Protein AF-A0A964UJT7-F1 (afdb_monomer)

InterPro domains:
  IPR005135 Endonuclease/exonuclease/phosphatase [PF03372] (291-546)
  IPR013830 SGNH hydrolase-type esterase domain [PF13472] (1-241)
  IPR017766 Sphingomyelinase C/phospholipase C [TIGR03395] (268-551)
  IPR017766 Sphingomyelinase C/phospholipase C [cd09078] (268-551)
  IPR036514 SGNH hydrolase superfamily [G3DSA:3.40.50.1110] (1-253)
  IPR036691 Endonuclease/exonuclease/phosphatase superfamily [G3DSA:3.60.10.10] (260-551)
  IPR036691 Endonuclease/exonuclease/phosphatase superfamily [SSF56219] (268-551)
  IPR037460 Streptomyces scabies esterase-like [cd01823] (1-253)
  IPR038772 Sphingomyelinase C/Sphingomyelin phosphodiesterase 2-like [PTHR16320] (254-538)

pLDDT: mean 94.08, std 7.96, range [34.81, 98.94]

Structure (mmCIF, N/CA/C/O backbone):
data_AF-A0A964UJT7-F1
#
_entry.id   AF-A0A964UJT7-F1
#
loop_
_atom_site.group_PDB
_atom_site.id
_atom_site.type_symbol
_atom_site.label_atom_id
_atom_site.label_alt_id
_atom_site.label_comp_id
_atom_site.label_asym_id
_atom_site.label_entity_id
_atom_site.label_seq_id
_atom_site.pdbx_PDB_ins_code
_atom_site.Cartn_x
_atom_site.Cartn_y
_atom_site.Cartn_z
_atom_site.occupancy
_atom_site.B_iso_or_equiv
_atom_site.auth_seq_id
_atom_site.auth_comp_id
_atom_site.auth_asym_id
_atom_site.auth_atom_id
_atom_site.pdbx_PDB_model_num
ATOM 1 N N . MET A 1 1 ? -14.535 5.955 23.610 1.00 98.06 1 MET A N 1
ATOM 2 C CA . MET A 1 1 ? -13.415 5.696 24.547 1.00 98.06 1 MET A CA 1
ATOM 3 C C . MET A 1 1 ? -12.121 6.058 23.839 1.00 98.06 1 MET A C 1
ATOM 5 O O . MET A 1 1 ? -12.106 6.048 22.612 1.00 98.06 1 MET A O 1
ATOM 9 N N . GLY A 1 2 ? -11.056 6.396 24.559 1.00 98.25 2 GLY A N 1
ATOM 10 C CA . GLY A 1 2 ? -9.771 6.699 23.933 1.00 98.25 2 GLY A CA 1
ATOM 11 C C . GLY A 1 2 ? -8.956 7.793 24.607 1.00 98.25 2 GLY A C 1
ATOM 12 O O . GLY A 1 2 ? -9.306 8.273 25.688 1.00 98.25 2 GLY A O 1
ATOM 13 N N . ASP A 1 3 ? -7.873 8.160 23.931 1.00 98.19 3 ASP A N 1
ATOM 14 C CA . ASP A 1 3 ? -6.898 9.166 24.337 1.00 98.19 3 ASP A CA 1
ATOM 15 C C . ASP A 1 3 ? -7.207 10.576 23.798 1.00 98.19 3 ASP A C 1
ATOM 17 O O . ASP A 1 3 ? -8.318 10.871 23.349 1.00 98.19 3 ASP A O 1
ATOM 21 N N . SER A 1 4 ? -6.209 11.464 23.837 1.00 97.00 4 SER A N 1
ATOM 22 C CA . SER A 1 4 ? -6.297 12.857 23.400 1.00 97.00 4 SER A CA 1
ATOM 23 C C . SER A 1 4 ? -6.679 13.032 21.929 1.00 97.00 4 SER A C 1
ATOM 25 O O . SER A 1 4 ? -7.365 14.003 21.610 1.00 97.00 4 SER A O 1
ATOM 27 N N . PHE A 1 5 ? -6.320 12.113 21.028 1.00 97.50 5 PHE A N 1
ATOM 28 C CA . PHE A 1 5 ? -6.747 12.205 19.625 1.00 97.50 5 PHE A CA 1
ATOM 29 C C . PHE A 1 5 ? -8.253 11.984 19.477 1.00 97.50 5 PHE A C 1
ATOM 31 O O . PHE A 1 5 ? -8.855 12.490 18.534 1.00 97.50 5 PHE A O 1
ATOM 38 N N . SER A 1 6 ? -8.871 11.291 20.438 1.00 98.25 6 SER A N 1
ATOM 39 C CA . SER A 1 6 ? -10.326 11.163 20.532 1.00 98.25 6 SER A CA 1
ATOM 40 C C . SER A 1 6 ? -10.967 12.230 21.423 1.00 98.25 6 SER A C 1
ATOM 42 O O . SER A 1 6 ? -12.104 12.621 21.178 1.00 98.25 6 SER A O 1
ATOM 44 N N . ALA A 1 7 ? -10.266 12.713 22.454 1.00 97.94 7 ALA A N 1
ATOM 45 C CA . ALA A 1 7 ? -10.815 13.662 23.424 1.00 97.94 7 ALA A CA 1
ATOM 46 C C . ALA A 1 7 ? -10.871 15.105 22.899 1.00 97.94 7 ALA A C 1
ATOM 48 O O . ALA A 1 7 ? -11.729 15.872 23.327 1.00 97.94 7 ALA A O 1
ATOM 49 N N . GLY A 1 8 ? -9.978 15.484 21.982 1.00 96.50 8 GLY A N 1
ATOM 50 C CA . GLY A 1 8 ? -9.888 16.850 21.456 1.00 96.50 8 GLY A CA 1
ATOM 51 C C . GLY A 1 8 ? -9.441 17.873 22.502 1.00 96.50 8 GLY A C 1
ATOM 52 O O . GLY A 1 8 ? -10.178 18.826 22.770 1.00 96.50 8 GLY A O 1
ATOM 53 N N . PRO A 1 9 ? -8.252 17.714 23.111 1.00 94.88 9 PRO A N 1
ATOM 54 C CA . PRO A 1 9 ? -7.742 18.663 24.090 1.00 94.88 9 PRO A CA 1
ATOM 55 C C . PRO A 1 9 ? -7.682 20.071 23.528 1.00 94.88 9 PRO A C 1
ATOM 57 O O . PRO A 1 9 ? -7.099 20.334 22.478 1.00 94.88 9 PRO A O 1
ATOM 60 N N . LEU A 1 10 ? -8.286 20.985 24.284 1.00 92.56 10 LEU A N 1
ATOM 61 C CA . LEU A 1 10 ? -8.368 22.404 23.966 1.00 92.56 10 LEU A CA 1
ATOM 62 C C . LEU A 1 10 ? -9.072 22.718 22.634 1.00 92.56 10 LEU A C 1
ATOM 64 O O . LEU A 1 10 ? -9.015 23.850 22.181 1.00 92.56 10 LEU A O 1
ATOM 68 N N . VAL A 1 11 ? -9.800 21.781 22.028 1.00 95.88 11 VAL A N 1
ATOM 69 C CA . VAL A 1 11 ? -10.817 22.120 21.024 1.00 95.88 11 VAL A CA 1
ATOM 70 C C . VAL A 1 11 ? -12.041 22.632 21.783 1.00 95.88 11 VAL A C 1
ATOM 72 O O . VAL A 1 11 ? -12.623 21.901 22.587 1.00 95.88 11 VAL A O 1
ATOM 75 N N . LEU A 1 12 ? -12.404 23.902 21.618 1.00 93.81 12 LEU A N 1
ATOM 76 C CA . LEU A 1 12 ? -13.485 24.532 22.378 1.00 93.81 12 LEU A CA 1
ATOM 77 C C . LEU A 1 12 ? -14.859 24.297 21.720 1.00 93.81 12 LEU A C 1
ATOM 79 O O . LEU A 1 12 ? -14.939 24.275 20.493 1.00 93.81 12 LEU A O 1
ATOM 83 N N . PRO A 1 13 ? -15.951 24.189 22.501 1.00 95.31 13 PRO A N 1
ATOM 84 C CA . PRO A 1 13 ? -15.989 24.196 23.963 1.00 95.31 13 PRO A CA 1
ATOM 85 C C . PRO A 1 13 ? -15.464 22.888 24.576 1.00 95.31 13 PRO A C 1
ATOM 87 O O . PRO A 1 13 ? -15.410 21.850 23.924 1.00 95.31 13 PRO A O 1
ATOM 90 N N . GLN A 1 14 ? -15.072 22.939 25.850 1.00 92.62 14 GLN A N 1
ATOM 91 C CA . GLN A 1 14 ? -14.606 21.776 26.612 1.00 92.62 14 GLN A CA 1
ATOM 92 C C . GLN A 1 14 ? -15.697 21.313 27.580 1.00 92.62 14 GLN A C 1
ATOM 94 O O . GLN A 1 14 ? -16.256 22.132 28.307 1.00 92.62 14 GLN A O 1
ATOM 99 N N . SER A 1 15 ? -15.985 20.010 27.595 1.00 92.12 15 SER A N 1
ATOM 100 C CA . SER A 1 15 ? -16.932 19.378 28.522 1.00 92.12 15 SER A CA 1
ATOM 101 C C . SER A 1 15 ? -16.278 19.007 29.857 1.00 92.12 15 SER A C 1
ATOM 103 O O . SER A 1 15 ? -16.911 19.132 30.901 1.00 92.12 15 SER A O 1
ATOM 105 N N . GLU A 1 16 ? -14.998 18.621 29.846 1.00 90.44 16 GLU A N 1
ATOM 106 C CA . GLU A 1 16 ? -14.226 18.277 31.050 1.00 90.44 16 GLU A CA 1
ATOM 107 C C . GLU A 1 16 ? -12.791 18.811 30.964 1.00 90.44 16 GLU A C 1
ATOM 109 O O . GLU A 1 16 ? -11.826 18.049 30.890 1.00 90.44 16 GLU A O 1
ATOM 114 N N . LEU A 1 17 ? -12.637 20.138 30.968 1.00 90.25 17 LEU A N 1
ATOM 115 C CA . LEU A 1 17 ? -11.336 20.793 30.780 1.00 90.25 17 LEU A CA 1
ATOM 116 C C . LEU A 1 17 ? -10.278 20.361 31.813 1.00 90.25 17 LEU A C 1
ATOM 118 O O . LEU A 1 17 ? -9.140 20.090 31.445 1.00 90.25 17 LEU A O 1
ATOM 122 N N . LEU A 1 18 ? -10.639 20.310 33.101 1.00 90.19 18 LEU A N 1
ATOM 123 C CA . LEU A 1 18 ? -9.663 20.120 34.185 1.00 90.19 18 LEU A CA 1
ATOM 124 C C . LEU A 1 18 ? -9.217 18.665 34.362 1.00 90.19 18 LEU A C 1
ATOM 126 O O . LEU A 1 18 ? -8.078 18.418 34.753 1.00 90.19 18 LEU A O 1
ATOM 130 N N . THR A 1 19 ? -10.097 17.705 34.086 1.00 92.75 19 THR A N 1
ATOM 131 C CA . THR A 1 19 ? -9.805 16.286 34.308 1.00 92.75 19 THR A CA 1
ATOM 132 C C . THR A 1 19 ? -9.318 15.639 33.020 1.00 92.75 19 THR A C 1
ATOM 134 O O . THR A 1 19 ? -8.154 15.261 32.928 1.00 92.75 19 THR A O 1
ATOM 137 N N . CYS A 1 20 ? -10.145 15.594 31.980 1.00 97.06 20 CYS A N 1
ATOM 138 C CA . CYS A 1 20 ? -9.816 14.867 30.754 1.00 97.06 20 CYS A CA 1
ATOM 139 C C . CYS A 1 20 ? -9.379 15.740 29.576 1.00 97.06 20 CYS A C 1
ATOM 141 O O . CYS A 1 20 ? -8.977 15.196 28.547 1.00 97.06 20 CYS A O 1
ATOM 143 N N . ALA A 1 21 ? -9.457 17.069 29.706 1.00 95.56 21 ALA A N 1
ATOM 144 C CA . ALA A 1 21 ? -9.346 17.996 28.581 1.00 95.56 21 ALA A CA 1
ATOM 145 C C . ALA A 1 21 ? -10.196 17.512 27.390 1.00 95.56 21 ALA A C 1
ATOM 147 O O . ALA A 1 21 ? -9.725 17.409 26.261 1.00 95.56 21 ALA A O 1
ATOM 148 N N . ARG A 1 22 ? -11.442 17.114 27.674 1.00 97.00 22 ARG A N 1
ATOM 149 C CA . ARG A 1 22 ? -12.361 16.577 26.672 1.00 97.00 22 ARG A CA 1
ATOM 150 C C . ARG A 1 22 ? -13.198 17.695 26.065 1.00 97.00 22 ARG A C 1
ATOM 152 O O . ARG A 1 22 ? -13.864 18.435 26.792 1.00 97.00 22 ARG A O 1
ATOM 159 N N . SER A 1 23 ? -13.211 17.786 24.740 1.00 97.44 23 SER A N 1
ATOM 160 C CA . SER A 1 23 ? -14.065 18.703 23.987 1.00 97.44 23 SER A CA 1
ATOM 161 C C . SER A 1 23 ? -15.527 18.255 24.003 1.00 97.44 23 SER A C 1
ATOM 163 O O . SER A 1 23 ? -15.821 17.068 24.089 1.00 97.44 23 SER A O 1
ATOM 165 N N . SER A 1 24 ? -16.463 19.198 23.922 1.00 96.12 24 SER A N 1
ATOM 166 C CA . SER A 1 24 ? -17.867 18.899 23.608 1.00 96.12 24 SER A CA 1
ATOM 167 C C . SER A 1 24 ? -18.120 18.763 22.101 1.00 96.12 24 SER A C 1
ATOM 169 O O . SER A 1 24 ? -19.237 18.453 21.705 1.00 96.12 24 SER A O 1
ATOM 171 N N . VAL A 1 25 ? -17.108 19.037 21.273 1.00 96.56 25 VAL A N 1
ATOM 172 C CA . VAL A 1 25 ? -17.137 18.949 19.803 1.00 96.56 25 VAL A CA 1
ATOM 173 C C . VAL A 1 25 ? -15.955 18.119 19.279 1.00 96.56 25 VAL A C 1
ATOM 175 O O . VAL A 1 25 ? -15.394 18.387 18.220 1.00 96.56 25 VAL A O 1
ATOM 178 N N . ASN A 1 26 ? -15.546 17.105 20.043 1.00 98.19 26 ASN A N 1
ATOM 179 C CA . ASN A 1 26 ? -14.650 16.062 19.549 1.00 98.19 26 ASN A CA 1
ATOM 180 C C . ASN A 1 26 ? -15.394 15.107 18.597 1.00 98.19 26 ASN A C 1
ATOM 182 O O . ASN A 1 26 ? -16.627 15.096 18.541 1.00 98.19 26 ASN A O 1
ATOM 186 N N . TYR A 1 27 ? -14.655 14.267 17.864 1.00 98.38 27 TYR A N 1
ATOM 187 C CA . TYR A 1 27 ? -15.284 13.368 16.891 1.00 98.38 27 TYR A CA 1
ATOM 188 C C . TYR A 1 27 ? -16.358 12.443 17.504 1.00 98.38 27 TYR A C 1
ATOM 190 O O . TYR A 1 27 ? -17.368 12.241 16.834 1.00 98.38 27 TYR A O 1
ATOM 198 N N . PRO A 1 28 ? -16.232 11.890 18.737 1.00 98.25 28 PRO A N 1
ATOM 199 C CA . PRO A 1 28 ? -17.285 11.057 19.316 1.00 98.25 28 PRO A CA 1
ATOM 200 C C . PRO A 1 28 ? -18.593 11.819 19.549 1.00 98.25 28 PRO A C 1
ATOM 202 O O . PRO A 1 28 ? -19.658 11.279 19.251 1.00 98.25 28 PRO A O 1
ATOM 205 N N . ALA A 1 29 ? -18.531 13.061 20.044 1.00 97.94 29 ALA A N 1
ATOM 206 C CA . ALA A 1 29 ? -19.720 13.889 20.242 1.00 97.94 29 ALA A CA 1
ATOM 207 C C . ALA A 1 29 ? -20.382 14.255 18.904 1.00 97.94 29 ALA A C 1
ATOM 209 O O . ALA A 1 29 ? -21.593 14.091 18.748 1.00 97.94 29 ALA A O 1
ATOM 210 N N . LEU A 1 30 ? -19.585 14.661 17.911 1.00 98.25 30 LEU A N 1
ATOM 211 C CA . LEU A 1 30 ? -20.076 14.994 16.569 1.00 98.25 30 LEU A CA 1
ATOM 212 C C . LEU A 1 30 ? -20.638 13.766 15.831 1.00 98.25 30 LEU A C 1
ATOM 214 O O . LEU A 1 30 ? -21.623 13.856 15.098 1.00 98.25 30 LEU A O 1
ATOM 218 N N . LEU A 1 31 ? -20.045 12.591 16.046 1.00 97.69 31 LEU A N 1
ATOM 219 C CA . LEU A 1 31 ? -20.554 11.326 15.527 1.00 97.69 31 LEU A CA 1
ATOM 220 C C . LEU A 1 31 ? -21.906 10.970 16.151 1.00 97.69 31 LEU A C 1
ATOM 222 O O . LEU A 1 31 ? -22.812 10.555 15.431 1.00 97.69 31 LEU A O 1
ATOM 226 N N . ALA A 1 32 ? -22.051 11.130 17.468 1.00 97.00 32 ALA A N 1
ATOM 227 C CA . ALA A 1 32 ? -23.310 10.873 18.160 1.00 97.00 32 ALA A CA 1
ATOM 228 C C . ALA A 1 32 ? -24.436 11.773 17.631 1.00 97.00 32 ALA A C 1
ATOM 230 O O . ALA A 1 32 ? -25.538 11.280 17.387 1.00 97.00 32 ALA A O 1
ATOM 231 N N . GLU A 1 33 ? -24.140 13.051 17.377 1.00 96.31 33 GLU A N 1
ATOM 232 C CA . GLU A 1 33 ? -25.062 13.981 16.719 1.00 96.31 33 GLU A CA 1
ATOM 233 C C . GLU A 1 33 ? -25.429 13.502 15.307 1.00 96.31 33 GLU A C 1
ATOM 235 O O . GLU A 1 33 ? -26.609 13.341 14.997 1.00 96.31 33 GLU A O 1
ATOM 240 N N . ARG A 1 34 ? -24.435 13.173 14.468 1.00 95.44 34 ARG A N 1
ATOM 241 C CA . ARG A 1 34 ? -24.663 12.692 13.093 1.00 95.44 34 ARG A CA 1
ATOM 242 C C . ARG A 1 34 ? -25.510 11.419 13.034 1.00 95.44 34 ARG A C 1
ATOM 244 O O . ARG A 1 34 ? -26.316 11.261 12.119 1.00 95.44 34 ARG A O 1
ATOM 251 N N . LEU A 1 35 ? -25.312 10.502 13.978 1.00 93.19 35 LEU A N 1
ATOM 252 C CA . LEU A 1 35 ? -26.053 9.242 14.068 1.00 93.19 35 LEU A CA 1
ATOM 253 C C . LEU A 1 35 ? -27.396 9.383 14.809 1.00 93.19 35 LEU A C 1
ATOM 255 O O . LEU A 1 35 ? -28.097 8.386 14.967 1.00 93.19 35 LEU A O 1
ATOM 259 N N . ASN A 1 36 ? -27.775 10.594 15.238 1.00 94.00 36 ASN A N 1
ATOM 260 C CA . ASN A 1 36 ? -28.978 10.873 16.030 1.00 94.00 36 ASN A CA 1
ATOM 261 C C . ASN A 1 36 ? -29.079 10.006 17.301 1.00 94.00 36 ASN A C 1
ATOM 263 O O . ASN A 1 36 ? -30.148 9.496 17.645 1.00 94.00 36 ASN A O 1
ATOM 267 N N . VAL A 1 37 ? -27.957 9.807 17.999 1.00 94.25 37 VAL A N 1
ATOM 268 C CA . VAL A 1 37 ? -27.936 9.058 19.260 1.00 94.25 37 VAL A CA 1
ATOM 269 C C . VAL A 1 37 ? -28.537 9.912 20.372 1.00 94.25 37 VAL A C 1
ATOM 271 O O . VAL A 1 37 ? -28.114 11.040 20.609 1.00 94.25 37 VAL A O 1
ATOM 274 N N . ASP A 1 38 ? -29.503 9.346 21.096 1.00 92.06 38 ASP A N 1
ATOM 275 C CA . ASP A 1 38 ? -30.066 9.955 22.303 1.00 92.06 38 ASP A CA 1
ATOM 276 C C . ASP A 1 38 ? -28.949 10.273 23.313 1.00 92.06 38 ASP A C 1
ATOM 278 O O . ASP A 1 38 ? -28.185 9.390 23.718 1.00 92.06 38 ASP A O 1
ATOM 282 N N . THR A 1 39 ? -28.869 11.530 23.754 1.00 88.75 39 THR A N 1
ATOM 283 C CA . THR A 1 39 ? -27.859 12.004 24.709 1.00 88.75 39 THR A CA 1
ATOM 284 C C . THR A 1 39 ? -27.915 11.246 26.036 1.00 88.75 39 THR A C 1
ATOM 286 O O . THR A 1 39 ? -26.881 11.043 26.672 1.00 88.75 39 THR A O 1
ATOM 289 N N . ALA A 1 40 ? -29.084 10.727 26.430 1.00 90.81 40 ALA A N 1
ATOM 290 C CA . ALA A 1 40 ? -29.224 9.885 27.615 1.00 90.81 40 ALA A CA 1
ATOM 291 C C . ALA A 1 40 ? -28.496 8.535 27.477 1.00 90.81 40 ALA A C 1
ATOM 293 O O . ALA A 1 40 ? -28.123 7.934 28.491 1.00 90.81 40 ALA A O 1
ATOM 294 N N . ARG A 1 41 ? -28.258 8.074 26.242 1.00 92.19 41 ARG A N 1
ATOM 295 C CA . ARG A 1 41 ? -27.595 6.805 25.896 1.00 92.19 41 ARG A CA 1
ATOM 296 C C . ARG A 1 41 ? -26.161 6.981 25.403 1.00 92.19 41 ARG A C 1
ATOM 298 O O . ARG A 1 41 ? -25.418 6.005 25.360 1.00 92.19 41 ARG A O 1
ATOM 305 N N . PHE A 1 42 ? -25.760 8.201 25.061 1.00 96.62 42 PHE A N 1
ATOM 306 C CA . PHE A 1 42 ? -24.389 8.510 24.683 1.00 96.62 42 PHE A CA 1
ATOM 307 C C . PHE A 1 42 ? -23.489 8.638 25.919 1.00 96.62 42 PHE A C 1
ATOM 309 O O . PHE A 1 42 ? -23.844 9.271 26.918 1.00 96.62 42 PHE A O 1
ATOM 316 N N . ARG A 1 43 ? -22.310 8.017 25.862 1.00 97.50 43 ARG A N 1
ATOM 317 C CA . ARG A 1 43 ? -21.274 8.109 26.894 1.00 97.50 43 ARG A CA 1
ATOM 318 C C . ARG A 1 43 ? -19.946 8.392 26.214 1.00 97.50 43 ARG A C 1
ATOM 320 O O . ARG A 1 43 ? -19.373 7.507 25.581 1.00 97.50 43 ARG A O 1
ATOM 327 N N . ASP A 1 44 ? -19.459 9.615 26.366 1.00 97.94 44 ASP A N 1
ATOM 328 C CA . ASP A 1 44 ? -18.079 9.937 26.042 1.00 97.94 44 ASP A CA 1
ATOM 329 C C . ASP A 1 44 ? -17.243 9.843 27.315 1.00 97.94 44 ASP A C 1
ATOM 331 O O . ASP A 1 44 ? -17.520 10.525 28.296 1.00 97.94 44 ASP A O 1
ATOM 335 N N . VAL A 1 45 ? -16.248 8.962 27.298 1.00 98.12 45 VAL A N 1
ATOM 336 C CA . VAL A 1 45 ? -15.256 8.787 28.370 1.00 98.12 45 VAL A CA 1
ATOM 337 C C . VAL A 1 45 ? -13.833 8.887 27.826 1.00 98.12 45 VAL A C 1
ATOM 339 O O . VAL A 1 45 ? -12.897 8.371 28.425 1.00 98.12 45 VAL A O 1
ATOM 342 N N . THR A 1 46 ? -13.661 9.526 26.664 1.00 98.56 46 THR A N 1
ATOM 343 C CA . THR A 1 46 ? -12.330 9.865 26.150 1.00 98.56 46 THR A CA 1
ATOM 344 C C . THR A 1 46 ? -11.601 10.770 27.134 1.00 98.56 46 THR A C 1
ATOM 346 O O . THR A 1 46 ? -12.203 11.647 27.760 1.00 98.56 46 THR A O 1
ATOM 349 N N . CYS A 1 47 ? -10.301 10.544 27.294 1.00 98.31 47 CYS A N 1
ATOM 350 C CA . CYS A 1 47 ? -9.503 11.288 28.251 1.00 98.31 47 CYS A CA 1
ATOM 351 C C . CYS A 1 47 ? -8.103 11.534 27.700 1.00 98.31 47 CYS A C 1
ATOM 353 O O . CYS A 1 47 ? -7.398 10.610 27.298 1.00 98.31 47 CYS A O 1
ATOM 355 N N . SER A 1 48 ? -7.687 12.797 27.657 1.00 97.25 48 SER A N 1
ATOM 356 C CA . SER A 1 48 ? -6.336 13.148 27.226 1.00 97.25 48 SER A CA 1
ATOM 357 C C . SER A 1 48 ? -5.304 12.510 28.148 1.00 97.25 48 SER A C 1
ATOM 359 O O . SER A 1 48 ? -5.534 12.418 29.353 1.00 97.25 48 SER A O 1
ATOM 361 N N . SER A 1 49 ? -4.179 12.081 27.575 1.00 96.19 49 SER A N 1
ATOM 362 C CA . SER A 1 49 ? -3.113 11.320 28.249 1.00 96.19 49 SER A CA 1
ATOM 363 C C . SER A 1 49 ? -3.456 9.871 28.626 1.00 96.19 49 SER A C 1
ATOM 365 O O . SER A 1 49 ? -2.575 9.183 29.135 1.00 96.19 49 SER A O 1
ATOM 367 N N . ALA A 1 50 ? -4.673 9.385 28.341 1.00 98.44 50 ALA A N 1
ATOM 368 C CA . ALA A 1 50 ? -5.049 8.006 28.647 1.00 98.44 50 ALA A CA 1
ATOM 369 C C . ALA A 1 50 ? -4.147 6.992 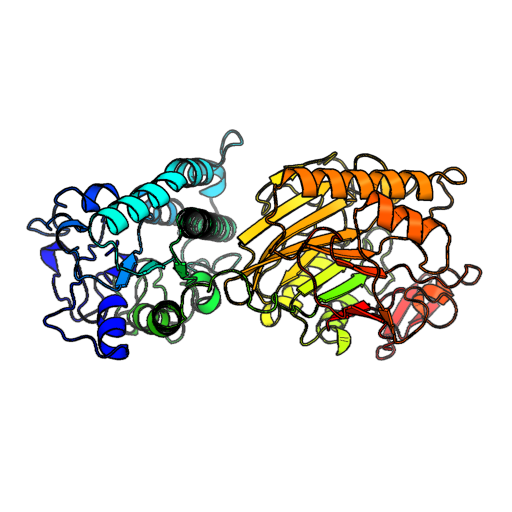27.933 1.00 98.44 50 ALA A C 1
ATOM 371 O O . ALA A 1 50 ? -3.852 7.131 26.739 1.00 98.44 50 ALA A O 1
ATOM 372 N N . ARG A 1 51 ? -3.764 5.951 28.665 1.00 98.44 51 ARG A N 1
ATOM 373 C CA . ARG A 1 51 ? -3.154 4.710 28.184 1.00 98.44 51 ARG A CA 1
ATOM 374 C C . ARG A 1 51 ? -4.155 3.566 28.276 1.00 98.44 51 ARG A C 1
ATOM 376 O O . ARG A 1 51 ? -5.214 3.685 28.888 1.00 98.44 51 ARG A O 1
ATOM 383 N N . THR A 1 52 ? -3.813 2.420 27.701 1.00 97.94 52 THR A N 1
ATOM 384 C CA . THR A 1 52 ? -4.664 1.221 27.789 1.00 97.94 52 THR A CA 1
ATOM 385 C C . THR A 1 52 ? -4.918 0.755 29.228 1.00 97.94 52 THR A C 1
ATOM 387 O O . THR A 1 52 ? -5.997 0.241 29.522 1.00 97.94 52 THR A O 1
ATOM 390 N N . GLU A 1 53 ? -3.983 0.991 30.155 1.00 97.81 53 GLU A N 1
ATOM 391 C CA . GLU A 1 53 ? -4.161 0.690 31.583 1.00 97.81 53 GLU A CA 1
ATOM 392 C C . GLU A 1 53 ? -5.281 1.516 32.245 1.00 97.81 53 GLU A C 1
ATOM 394 O O . GLU A 1 53 ? -5.969 1.006 33.133 1.00 97.81 53 GLU A O 1
ATOM 399 N N . ASP A 1 54 ? -5.540 2.737 31.765 1.00 98.44 54 ASP A N 1
ATOM 400 C CA . ASP A 1 54 ? -6.602 3.631 32.258 1.00 98.44 54 ASP A CA 1
ATOM 401 C C . ASP A 1 54 ? -8.006 3.182 31.820 1.00 98.44 54 ASP A C 1
ATOM 403 O O . ASP A 1 54 ? -9.029 3.722 32.246 1.00 98.44 54 ASP A O 1
ATOM 407 N N . PHE A 1 55 ? -8.109 2.160 30.965 1.00 98.56 55 PHE A N 1
ATOM 408 C CA . PHE A 1 55 ? -9.412 1.563 30.688 1.00 98.56 55 PHE A CA 1
ATOM 409 C C . PHE A 1 55 ? -9.924 0.782 31.898 1.00 98.56 55 PHE A C 1
ATOM 411 O O . PHE A 1 55 ? -11.127 0.781 32.150 1.00 98.56 55 PHE A O 1
ATOM 418 N N . ALA A 1 56 ? -9.027 0.143 32.654 1.00 98.06 56 ALA A N 1
ATOM 419 C CA . ALA A 1 56 ? -9.365 -0.640 33.840 1.00 98.06 56 ALA A CA 1
ATOM 420 C C . ALA A 1 56 ? -9.094 0.095 35.162 1.00 98.06 56 ALA A C 1
ATOM 422 O O . ALA A 1 56 ? -9.580 -0.346 36.202 1.00 98.06 56 ALA A O 1
ATOM 423 N N . ASN A 1 57 ? -8.342 1.197 35.130 1.00 98.06 57 ASN A N 1
ATOM 424 C CA . ASN A 1 57 ? -7.934 1.948 36.312 1.00 98.06 57 ASN A CA 1
ATOM 425 C C . ASN A 1 57 ? -8.364 3.412 36.220 1.00 98.06 57 ASN A C 1
ATOM 427 O O . ASN A 1 57 ? -8.576 3.949 35.141 1.00 98.06 57 ASN A O 1
ATOM 431 N N . SER A 1 58 ? -8.490 4.065 37.373 1.00 97.25 58 SER A N 1
ATOM 432 C CA . SER A 1 58 ? -8.761 5.498 37.424 1.00 97.25 58 SER A CA 1
ATOM 433 C C . SER A 1 58 ? -7.552 6.299 36.940 1.00 97.25 58 SER A C 1
ATOM 435 O O . SER A 1 58 ? -6.439 6.057 37.412 1.00 97.25 58 SER A O 1
ATOM 437 N N . GLN A 1 59 ? -7.784 7.303 36.100 1.00 97.31 59 GLN A N 1
ATOM 438 C CA . GLN A 1 59 ? -6.735 8.159 35.555 1.00 97.31 59 GLN A CA 1
ATOM 439 C C . GLN A 1 59 ? -6.654 9.483 36.337 1.00 97.31 59 GLN A C 1
ATOM 441 O O . GLN A 1 59 ? -7.672 10.165 36.494 1.00 97.31 59 GLN A O 1
ATOM 446 N N . PRO A 1 60 ? -5.473 9.917 36.811 1.00 95.88 60 PRO A N 1
ATOM 447 C CA . PRO A 1 60 ? -5.291 11.272 37.331 1.00 95.88 60 PRO A CA 1
ATOM 448 C C . PRO A 1 60 ? -5.658 12.335 36.283 1.00 95.88 60 PRO A C 1
ATOM 450 O O . PRO A 1 60 ? -5.289 12.220 35.114 1.00 95.88 60 PRO A O 1
ATOM 453 N N . GLY A 1 61 ? -6.380 13.379 36.694 1.00 91.31 61 GLY A N 1
ATOM 454 C CA . GLY A 1 61 ? -6.766 14.468 35.798 1.00 91.31 61 GLY A CA 1
ATOM 455 C C . GLY A 1 61 ? -5.566 15.283 35.299 1.00 91.31 61 GLY A C 1
ATOM 456 O O . GLY A 1 61 ? -4.581 15.452 36.013 1.00 91.31 61 GLY A O 1
ATOM 457 N N . ASN A 1 62 ? -5.671 15.830 34.086 1.00 87.25 62 ASN A N 1
ATOM 458 C CA . ASN A 1 62 ? -4.609 16.599 33.424 1.00 87.25 62 ASN A CA 1
ATOM 459 C C . ASN A 1 62 ? -4.275 17.920 34.146 1.00 87.25 62 ASN A C 1
ATOM 461 O O . ASN A 1 62 ? -3.147 18.398 34.062 1.00 87.25 62 ASN A O 1
ATOM 465 N N . VAL A 1 63 ? -5.243 18.509 34.856 1.00 89.94 63 VAL A N 1
ATOM 466 C CA . VAL A 1 63 ? -5.048 19.678 35.731 1.00 89.94 63 VAL A CA 1
ATOM 467 C C . VAL A 1 63 ? -5.456 19.345 37.164 1.00 89.94 63 VAL A C 1
ATOM 469 O O . VAL A 1 63 ? -4.718 19.632 38.104 1.00 89.94 63 VAL A O 1
ATOM 472 N N . SER A 1 64 ? -6.638 18.751 37.348 1.00 91.94 64 SER A N 1
ATOM 473 C CA . SER A 1 64 ? -7.137 18.327 38.656 1.00 91.94 64 SER A CA 1
ATOM 474 C C . SER A 1 64 ? -8.214 17.239 38.553 1.00 91.94 64 SER A C 1
ATOM 476 O O . SER A 1 64 ? -8.807 16.997 37.497 1.00 91.94 64 SER A O 1
ATOM 478 N N . GLY A 1 65 ? -8.482 16.580 39.682 1.00 94.19 65 GLY A N 1
ATOM 479 C CA . GLY A 1 65 ? -9.475 15.511 39.783 1.00 94.19 65 GLY A CA 1
ATOM 480 C C . GLY A 1 65 ? -8.951 14.151 39.320 1.00 94.19 65 GLY A C 1
ATOM 481 O O . GLY A 1 65 ? -7.747 13.932 39.179 1.00 94.19 65 GLY A O 1
ATOM 482 N N . THR A 1 66 ? -9.871 13.213 39.122 1.00 96.56 66 THR A N 1
ATOM 483 C CA . THR A 1 66 ? -9.577 11.836 38.713 1.00 96.56 66 THR A CA 1
ATOM 484 C C . THR A 1 66 ? -10.710 11.351 37.819 1.00 96.56 66 THR A C 1
ATOM 486 O O . THR A 1 66 ? -11.875 11.463 38.199 1.00 96.56 66 THR A O 1
ATOM 489 N N . ALA A 1 67 ? -10.377 10.842 36.637 1.00 97.00 67 ALA A N 1
ATOM 490 C CA . ALA A 1 67 ? -11.330 10.199 35.747 1.00 97.00 67 ALA A CA 1
ATOM 491 C C . ALA A 1 67 ? -11.532 8.738 36.165 1.00 97.00 67 ALA A C 1
ATOM 493 O O . ALA A 1 67 ? -10.586 8.052 36.562 1.00 97.00 67 ALA A O 1
ATOM 494 N N . ALA A 1 68 ? -12.772 8.261 36.085 1.00 97.81 68 ALA A N 1
ATOM 495 C CA . ALA A 1 68 ? -13.088 6.855 36.310 1.00 97.81 68 ALA A CA 1
ATOM 496 C C . ALA A 1 68 ? -12.486 5.964 35.199 1.00 97.81 68 ALA A C 1
ATOM 498 O O . ALA A 1 68 ? -12.262 6.463 34.092 1.00 97.81 68 ALA A O 1
ATOM 499 N N . PRO A 1 69 ? -12.262 4.660 35.463 1.00 98.56 69 PRO A N 1
ATOM 500 C CA . PRO A 1 69 ? -11.904 3.697 34.426 1.00 98.56 69 PRO A CA 1
ATOM 501 C C . PRO A 1 69 ? -12.838 3.784 33.218 1.00 98.56 69 PRO A C 1
ATOM 503 O O . PRO A 1 69 ? -14.062 3.765 33.364 1.00 98.56 69 PRO A O 1
ATOM 506 N N . GLN A 1 70 ? -12.290 3.836 32.003 1.00 98.56 70 GLN A N 1
ATOM 507 C CA . GLN A 1 70 ? -13.145 3.993 30.819 1.00 98.56 70 GLN A CA 1
ATOM 508 C C . GLN A 1 70 ? -14.076 2.784 30.596 1.00 98.56 70 GLN A C 1
ATOM 510 O O . GLN A 1 70 ? -15.167 2.947 30.045 1.00 98.56 70 GLN A O 1
ATOM 515 N N . TYR A 1 71 ? -13.688 1.575 31.028 1.00 98.69 71 TYR A N 1
ATOM 516 C CA . TYR A 1 71 ? -14.537 0.383 30.920 1.00 98.69 71 TYR A CA 1
ATOM 517 C C . TYR A 1 71 ? -15.826 0.469 31.743 1.00 98.69 71 TYR A C 1
ATOM 519 O O . TYR A 1 71 ? -16.775 -0.246 31.415 1.00 98.69 71 TYR A O 1
ATOM 527 N N . ASP A 1 72 ? -15.903 1.349 32.744 1.00 98.31 72 ASP A N 1
ATOM 528 C CA . ASP A 1 72 ? -17.104 1.531 33.568 1.00 98.31 72 ASP A CA 1
ATOM 529 C C . ASP A 1 72 ? -18.275 2.128 32.767 1.00 98.31 72 ASP A C 1
ATOM 531 O O . ASP A 1 72 ? -19.433 2.010 33.165 1.00 98.31 72 ASP A O 1
ATOM 535 N N . ALA A 1 73 ? -18.000 2.736 31.606 1.00 97.62 73 ALA A N 1
ATOM 536 C CA . ALA A 1 73 ? -19.030 3.239 30.699 1.00 97.62 73 ALA A CA 1
ATOM 537 C C . ALA A 1 73 ? -19.718 2.142 29.868 1.00 97.62 73 ALA A C 1
ATOM 539 O O . ALA A 1 73 ? -20.742 2.406 29.230 1.00 97.62 73 ALA A O 1
ATOM 540 N N . LEU A 1 74 ? -19.156 0.930 29.829 1.00 98.25 74 LEU A N 1
ATOM 541 C CA . LEU A 1 74 ? -19.679 -0.171 29.028 1.00 98.25 74 LEU A CA 1
ATOM 542 C C . LEU A 1 74 ? -20.777 -0.928 29.770 1.00 98.25 74 LEU A C 1
ATOM 544 O O . LEU A 1 74 ? -20.701 -1.184 30.969 1.00 98.25 74 LEU A O 1
ATOM 548 N N . SER A 1 75 ? -21.787 -1.359 29.021 1.00 97.19 75 SER A N 1
ATOM 549 C CA . SER A 1 75 ? -22.859 -2.204 29.535 1.00 97.19 75 SER A CA 1
ATOM 550 C C . SER A 1 75 ? -23.298 -3.226 28.490 1.00 97.19 75 SER A C 1
ATOM 552 O O . SER A 1 75 ? -22.985 -3.109 27.304 1.00 97.19 75 SER A O 1
ATOM 554 N N . LYS A 1 76 ? -24.126 -4.190 28.905 1.00 97.12 76 LYS A N 1
ATOM 555 C CA . LYS A 1 76 ? -24.748 -5.159 27.986 1.00 97.12 76 LYS A CA 1
ATOM 556 C C . LYS A 1 76 ? -25.689 -4.510 26.958 1.00 97.12 76 LYS A C 1
ATOM 558 O O . LYS A 1 76 ? -26.062 -5.163 25.978 1.00 97.12 76 LYS A O 1
ATOM 563 N N . ASP A 1 77 ? -26.080 -3.254 27.180 1.00 95.56 77 ASP A N 1
ATOM 564 C CA . ASP A 1 77 ? -26.913 -2.449 26.281 1.00 95.56 77 ASP A CA 1
ATOM 565 C C . ASP A 1 77 ? -26.119 -1.600 25.293 1.00 95.56 77 ASP A C 1
ATOM 567 O O . ASP A 1 77 ? -26.696 -1.053 24.355 1.00 95.56 77 ASP A O 1
ATOM 571 N N . THR A 1 78 ? -24.797 -1.534 25.443 1.00 97.19 78 THR A N 1
ATOM 572 C CA . THR A 1 78 ? -23.931 -0.843 24.493 1.00 97.19 78 THR A CA 1
ATOM 573 C C . THR A 1 78 ? -23.940 -1.570 23.142 1.00 97.19 78 THR A C 1
ATOM 575 O O . THR A 1 78 ? -23.663 -2.768 23.067 1.00 97.19 78 THR A O 1
ATOM 578 N N . THR A 1 79 ? -24.253 -0.840 22.068 1.00 95.38 79 THR A N 1
ATOM 579 C CA . THR A 1 79 ? -24.346 -1.363 20.690 1.00 95.38 79 THR A CA 1
ATOM 580 C C . THR A 1 79 ? -23.227 -0.878 19.768 1.00 95.38 79 THR A C 1
ATOM 582 O O . THR A 1 79 ? -22.980 -1.496 18.735 1.00 95.38 79 THR A O 1
ATOM 585 N N . LEU A 1 80 ? -22.514 0.187 20.137 1.00 97.19 80 LEU A N 1
ATOM 586 C CA . LEU A 1 80 ? -21.378 0.728 19.395 1.00 97.19 80 LEU A CA 1
ATOM 587 C C . LEU A 1 80 ? -20.330 1.247 20.382 1.00 97.19 80 LEU A C 1
ATOM 589 O O . LEU A 1 80 ? -20.669 1.959 21.327 1.00 97.19 80 LEU A O 1
ATOM 593 N N . VAL A 1 81 ? -19.064 0.913 20.147 1.00 98.56 81 VAL A N 1
ATOM 594 C CA . VAL A 1 81 ? -17.913 1.435 20.888 1.00 98.56 81 VAL A CA 1
ATOM 595 C C . VAL A 1 81 ? -16.875 1.909 19.880 1.00 98.56 81 VAL A C 1
ATOM 597 O O . VAL A 1 81 ? -16.388 1.112 19.084 1.00 98.56 81 VAL A O 1
ATOM 600 N N . THR A 1 82 ? -16.515 3.191 19.926 1.00 98.56 82 THR A N 1
ATOM 601 C CA . THR A 1 82 ? -15.332 3.719 19.232 1.00 98.56 82 THR A CA 1
ATOM 602 C C . THR A 1 82 ? -14.159 3.807 20.206 1.00 98.56 82 THR A C 1
ATOM 604 O O . THR A 1 82 ? -14.332 4.211 21.365 1.00 98.56 82 THR A O 1
ATOM 607 N N . VAL A 1 83 ? -12.971 3.409 19.750 1.00 98.75 83 VAL A N 1
ATOM 608 C CA . VAL A 1 83 ? -11.749 3.346 20.560 1.00 98.75 83 VAL A CA 1
ATOM 609 C C . VAL A 1 83 ? -10.568 3.894 19.765 1.00 98.75 83 VAL A C 1
ATOM 611 O O . VAL A 1 83 ? -10.131 3.252 18.819 1.00 98.75 83 VAL A O 1
ATOM 614 N N . GLY A 1 84 ? -10.021 5.043 20.163 1.00 98.19 84 GLY A N 1
ATOM 615 C CA . GLY A 1 84 ? -8.724 5.533 19.670 1.00 98.19 84 GLY A CA 1
ATOM 616 C C . GLY A 1 84 ? -7.713 5.585 20.813 1.00 98.19 84 GLY A C 1
ATOM 617 O O . GLY A 1 84 ? -7.867 6.409 21.710 1.00 98.19 84 GLY A O 1
ATOM 618 N N . ILE A 1 85 ? -6.740 4.671 20.843 1.00 98.44 85 ILE A N 1
ATOM 619 C CA . ILE A 1 85 ? -5.805 4.487 21.970 1.00 98.44 85 ILE A CA 1
ATOM 620 C C . ILE A 1 85 ? -4.457 3.927 21.483 1.00 98.44 85 ILE A C 1
ATOM 622 O O . ILE A 1 85 ? -4.376 3.332 20.405 1.00 98.44 85 ILE A O 1
ATOM 626 N N . GLY A 1 86 ? -3.404 4.064 22.292 1.00 97.62 86 GLY A N 1
ATOM 627 C CA . GLY A 1 86 ? -2.085 3.454 22.064 1.00 97.62 86 GLY A CA 1
ATOM 628 C C . GLY A 1 86 ? -0.948 4.449 21.839 1.00 97.62 86 GLY A C 1
ATOM 629 O O . GLY A 1 86 ? 0.212 4.139 22.108 1.00 97.62 86 GLY A O 1
ATOM 630 N N . GLY A 1 87 ? -1.257 5.675 21.414 1.00 96.88 87 GLY A N 1
ATOM 631 C CA . GLY A 1 87 ? -0.272 6.734 21.199 1.00 96.88 87 GLY A CA 1
ATOM 632 C C . GLY A 1 87 ? 0.485 7.082 22.484 1.00 96.88 87 GLY A C 1
ATOM 633 O O . GLY A 1 87 ? 1.708 7.219 22.471 1.00 96.88 87 GLY A O 1
ATOM 634 N N . ASN A 1 88 ? -0.210 7.149 23.622 1.00 97.88 88 ASN A N 1
ATOM 635 C CA . ASN A 1 88 ? 0.423 7.415 24.920 1.00 97.88 88 ASN A CA 1
ATOM 636 C C . ASN A 1 88 ? 1.202 6.215 25.472 1.00 97.88 88 ASN A C 1
ATOM 638 O O . ASN A 1 88 ? 2.207 6.411 26.160 1.00 97.88 88 ASN A O 1
ATOM 642 N N . ASP A 1 89 ? 0.774 4.989 25.165 1.00 98.12 89 ASP A N 1
ATOM 643 C CA . ASP A 1 89 ? 1.451 3.746 25.548 1.00 98.12 89 ASP A CA 1
ATOM 644 C C . ASP A 1 89 ? 2.825 3.654 24.858 1.00 98.12 89 ASP A C 1
ATOM 646 O O . ASP A 1 89 ? 3.864 3.422 25.492 1.00 98.12 89 ASP A O 1
ATOM 650 N N . ILE A 1 90 ? 2.865 3.954 23.554 1.00 97.19 90 ILE A N 1
ATOM 651 C CA . ILE A 1 90 ? 4.111 3.962 22.778 1.00 97.19 90 ILE A CA 1
ATOM 652 C C . ILE A 1 90 ? 4.915 5.256 22.954 1.00 97.19 90 ILE A C 1
ATOM 654 O O . ILE A 1 90 ? 6.117 5.259 22.698 1.00 97.19 90 ILE A O 1
ATOM 658 N N . GLY A 1 91 ? 4.332 6.308 23.534 1.00 96.50 91 GLY A N 1
ATOM 659 C CA . GLY A 1 91 ? 5.014 7.577 23.809 1.00 96.50 91 GLY A CA 1
ATOM 660 C C . GLY A 1 91 ? 5.125 8.482 22.581 1.00 96.50 91 GLY A C 1
ATOM 661 O O . GLY A 1 91 ? 6.121 9.182 22.427 1.00 96.50 91 GLY A O 1
ATOM 662 N N . LEU A 1 92 ? 4.110 8.469 21.713 1.00 94.62 92 LEU A N 1
ATOM 663 C CA . LEU A 1 92 ? 4.098 9.133 20.409 1.00 94.62 92 LEU A CA 1
ATOM 664 C C . LEU A 1 92 ? 4.413 10.627 20.507 1.00 94.62 92 LEU A C 1
ATOM 666 O O . LEU A 1 92 ? 5.283 11.122 19.802 1.00 94.62 92 LEU A O 1
ATOM 670 N N . VAL A 1 93 ? 3.759 11.349 21.419 1.00 89.38 93 VAL A N 1
ATOM 671 C CA . VAL A 1 93 ? 4.014 12.787 21.617 1.00 89.38 93 VAL A CA 1
ATOM 672 C C . VAL A 1 93 ? 5.462 13.035 22.056 1.00 89.38 93 VAL A C 1
ATOM 674 O O . VAL A 1 93 ? 6.089 13.988 21.598 1.00 89.38 93 VAL A O 1
ATOM 677 N N . GLY A 1 94 ? 6.019 12.145 22.883 1.00 91.25 94 GLY A N 1
ATOM 678 C CA . GLY A 1 94 ? 7.423 12.196 23.293 1.00 91.25 94 GLY A CA 1
ATOM 679 C C . GLY A 1 94 ? 8.388 11.980 22.126 1.00 91.25 94 GLY A C 1
ATOM 680 O O . GLY A 1 94 ? 9.419 12.647 22.069 1.00 91.25 94 GLY A O 1
ATOM 681 N N . LEU A 1 95 ? 8.040 11.117 21.164 1.00 95.50 95 LEU A N 1
ATOM 682 C CA . LEU A 1 95 ? 8.789 10.965 19.914 1.00 95.50 95 LEU A CA 1
ATOM 683 C C . LEU A 1 95 ? 8.789 12.267 19.109 1.00 95.50 95 LEU A C 1
ATOM 685 O O . LEU A 1 95 ? 9.857 12.763 18.764 1.00 95.50 95 LEU A O 1
ATOM 689 N N . VAL A 1 96 ? 7.614 12.855 18.861 1.00 94.62 96 VAL A N 1
ATOM 690 C CA . VAL A 1 96 ? 7.509 14.110 18.092 1.00 94.62 96 VAL A CA 1
ATOM 691 C C . VAL A 1 96 ? 8.326 15.232 18.744 1.00 94.62 96 VAL A C 1
ATOM 693 O O . VAL A 1 96 ? 9.046 15.967 18.066 1.00 94.62 96 VAL A O 1
ATOM 696 N N . GLN A 1 97 ? 8.272 15.337 20.073 1.00 91.50 97 GLN A N 1
ATOM 697 C CA . GLN A 1 97 ? 9.065 16.305 20.833 1.00 91.50 97 GLN A CA 1
ATOM 698 C C . GLN A 1 97 ? 10.569 16.032 20.733 1.00 91.50 97 GLN A C 1
ATOM 700 O O . GLN A 1 97 ? 11.341 16.965 20.531 1.00 91.50 97 GLN A O 1
ATOM 705 N N . ALA A 1 98 ? 10.997 14.771 20.831 1.00 93.44 98 ALA A N 1
ATOM 706 C CA . ALA A 1 98 ? 12.403 14.393 20.689 1.00 93.44 98 ALA A CA 1
ATOM 707 C C . ALA A 1 98 ? 12.954 14.648 19.274 1.00 93.44 98 ALA A C 1
ATOM 709 O O . ALA A 1 98 ? 14.158 14.837 19.119 1.00 93.44 98 ALA A O 1
ATOM 710 N N . CYS A 1 99 ? 12.078 14.671 18.269 1.00 95.50 99 CYS A N 1
ATOM 711 C CA . CYS A 1 99 ? 12.395 14.991 16.878 1.00 95.50 99 CYS A CA 1
ATOM 712 C C . CYS A 1 99 ? 12.273 16.481 16.537 1.00 95.50 99 CYS A C 1
ATOM 714 O O . CYS A 1 99 ? 12.570 16.888 15.415 1.00 95.50 99 CYS A O 1
ATOM 716 N N . THR A 1 100 ? 11.844 17.312 17.488 1.00 93.88 100 THR A N 1
ATOM 717 C CA . THR A 1 100 ? 11.764 18.755 17.279 1.00 93.88 100 THR A CA 1
ATOM 718 C C . THR A 1 100 ? 13.166 19.362 17.244 1.00 93.88 100 THR A C 1
ATOM 720 O O . THR A 1 100 ? 13.908 19.315 18.224 1.00 93.88 100 THR A O 1
ATOM 723 N N . ASN A 1 101 ? 13.512 19.976 16.116 1.00 91.69 101 ASN A N 1
ATOM 724 C CA . ASN A 1 101 ? 14.769 20.661 15.873 1.00 91.69 101 ASN A CA 1
ATOM 725 C C . ASN A 1 101 ? 14.511 22.019 15.197 1.00 91.69 101 ASN A C 1
ATOM 727 O O . ASN A 1 101 ? 13.945 22.090 14.108 1.00 91.69 101 ASN A O 1
ATOM 731 N N . PHE A 1 102 ? 14.924 23.105 15.859 1.00 89.75 102 PHE A N 1
ATOM 732 C CA . PHE A 1 102 ? 14.769 24.482 15.365 1.00 89.75 102 PHE A CA 1
ATOM 733 C C . PHE A 1 102 ? 15.871 24.910 14.387 1.00 89.75 102 PHE A C 1
ATOM 735 O O . PHE A 1 102 ? 15.786 25.985 13.790 1.00 89.75 102 PHE A O 1
ATOM 742 N N . LEU A 1 103 ? 16.930 24.110 14.262 1.00 87.50 103 LEU A N 1
ATOM 743 C CA . LEU A 1 103 ? 17.984 24.315 13.284 1.00 87.50 103 LEU A CA 1
ATOM 744 C C . LEU A 1 103 ? 17.644 23.512 12.027 1.00 87.50 103 LEU A C 1
ATOM 746 O O . LEU A 1 103 ? 17.233 22.359 12.108 1.00 87.50 103 LEU A O 1
ATOM 750 N N . SER A 1 104 ? 17.892 24.093 10.851 1.00 77.31 104 SER A N 1
ATOM 751 C CA . SER A 1 104 ? 17.661 23.422 9.560 1.00 77.31 104 SER A CA 1
ATOM 752 C C . SER A 1 104 ? 18.643 22.281 9.268 1.00 77.31 104 SER A C 1
ATOM 754 O O . SER A 1 104 ? 18.591 21.683 8.198 1.00 77.31 104 SER A O 1
ATOM 756 N N . SER A 1 105 ? 19.579 22.031 10.179 1.00 77.00 105 SER A N 1
ATOM 757 C CA . SER A 1 105 ? 20.540 20.936 10.165 1.00 77.00 105 SER A CA 1
ATOM 758 C C . SER A 1 105 ? 20.907 20.578 11.605 1.00 77.00 105 SER A C 1
ATOM 760 O O . SER A 1 105 ? 20.847 21.416 12.506 1.00 77.00 105 SER A O 1
ATOM 762 N N . GLY A 1 106 ? 21.278 19.326 11.849 1.00 80.94 106 GLY A N 1
ATOM 763 C CA . GLY A 1 106 ? 21.642 18.855 13.181 1.00 80.94 106 GLY A CA 1
ATOM 764 C C . GLY A 1 106 ? 21.563 17.341 13.283 1.00 80.94 106 GLY A C 1
ATOM 765 O O . GLY A 1 106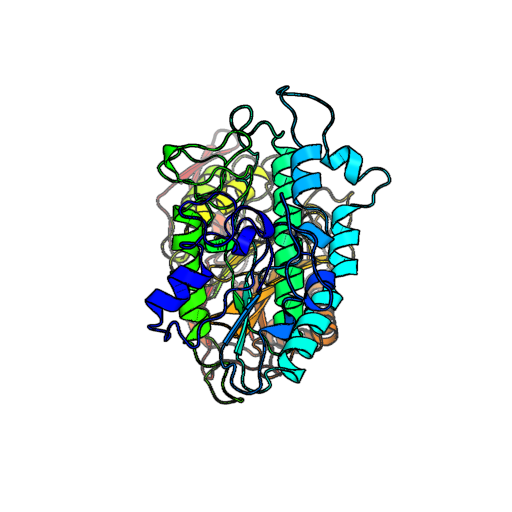 ? 21.376 16.663 12.279 1.00 80.94 106 GLY A O 1
ATOM 766 N N . ALA A 1 107 ? 21.720 16.823 14.499 1.00 88.19 107 ALA A N 1
ATOM 767 C CA . ALA A 1 107 ? 21.567 15.398 14.754 1.00 88.19 107 ALA A CA 1
ATOM 768 C C . ALA A 1 107 ? 20.107 14.974 14.537 1.00 88.19 107 ALA A C 1
ATOM 770 O O . ALA A 1 107 ? 19.203 15.565 15.133 1.00 88.19 107 ALA A O 1
ATOM 771 N N . SER A 1 108 ? 19.907 13.953 13.707 1.00 93.12 108 SER A N 1
ATOM 772 C CA . SER A 1 108 ? 18.605 13.341 13.461 1.00 93.12 108 SER A CA 1
ATOM 773 C C . SER A 1 108 ? 18.130 12.553 14.688 1.00 93.12 108 SER A C 1
ATOM 775 O O . SER A 1 108 ? 18.891 11.803 15.311 1.00 93.12 108 SER A O 1
ATOM 777 N N . CYS A 1 109 ? 16.850 12.696 15.045 1.00 95.88 109 CYS A N 1
ATOM 778 C CA . CYS A 1 109 ? 16.249 11.846 16.072 1.00 95.88 109 CYS A CA 1
ATOM 779 C C . CYS A 1 109 ? 16.134 10.392 15.602 1.00 95.88 109 CYS A C 1
ATOM 781 O O . CYS A 1 109 ? 16.290 9.480 16.416 1.00 95.88 109 CYS A O 1
ATOM 783 N N . LYS A 1 110 ? 15.888 10.169 14.304 1.00 95.75 110 LYS A N 1
ATOM 784 C CA . LYS A 1 110 ? 15.852 8.839 13.699 1.00 95.75 110 LYS A CA 1
ATOM 785 C C . LYS A 1 110 ? 17.183 8.130 13.909 1.00 95.75 110 LYS A C 1
ATOM 787 O O . LYS A 1 110 ? 17.176 6.999 14.391 1.00 95.75 110 LYS A O 1
ATOM 792 N N . ASP A 1 111 ? 18.308 8.788 13.636 1.00 94.94 111 ASP A N 1
ATOM 793 C CA . ASP A 1 111 ? 19.638 8.201 13.856 1.00 94.94 111 ASP A CA 1
ATOM 794 C C . ASP A 1 111 ? 19.829 7.782 15.316 1.00 94.94 111 ASP A C 1
ATOM 796 O O . ASP A 1 111 ? 20.252 6.664 15.603 1.00 94.94 111 ASP A O 1
ATOM 800 N N . ARG A 1 112 ? 19.417 8.634 16.262 1.00 95.25 112 ARG A N 1
ATOM 801 C CA . ARG A 1 112 ? 19.464 8.317 17.695 1.00 95.25 112 ARG A CA 1
ATOM 802 C C . ARG A 1 112 ? 18.583 7.121 18.073 1.00 95.25 112 ARG A C 1
ATOM 804 O O . ARG A 1 112 ? 18.990 6.296 18.885 1.00 95.25 112 ARG A O 1
ATOM 811 N N . PHE A 1 113 ? 17.362 7.031 17.545 1.00 96.19 113 PHE A N 1
ATOM 812 C CA . PHE A 1 113 ? 16.423 5.952 17.883 1.00 96.19 113 PHE A CA 1
ATOM 813 C C . PHE A 1 113 ? 16.635 4.665 17.077 1.00 96.19 113 PHE A C 1
ATOM 815 O O . PHE A 1 113 ? 15.993 3.656 17.370 1.00 96.19 113 PHE A O 1
ATOM 822 N N . THR A 1 114 ? 17.547 4.686 16.106 1.00 94.50 114 THR A N 1
ATOM 823 C CA . THR A 1 114 ? 17.970 3.519 15.319 1.00 94.50 114 THR A CA 1
ATOM 824 C C . THR A 1 114 ? 19.436 3.141 15.558 1.00 94.50 114 THR A C 1
ATOM 826 O O . THR A 1 114 ? 19.936 2.185 14.957 1.00 94.50 114 THR A O 1
ATOM 829 N N . GLU A 1 115 ? 20.119 3.842 16.470 1.00 92.62 115 GLU A N 1
ATOM 830 C CA . GLU A 1 115 ? 21.496 3.560 16.865 1.00 92.62 115 GLU A CA 1
ATOM 831 C C . GLU A 1 115 ? 21.657 2.085 17.276 1.00 92.62 115 GLU A C 1
ATOM 833 O O . GLU A 1 115 ? 20.832 1.510 17.991 1.00 92.62 115 GLU A O 1
ATOM 838 N N . GLY A 1 116 ? 22.720 1.442 16.785 1.00 89.50 116 GLY A N 1
ATOM 839 C CA . GLY A 1 116 ? 22.941 0.007 16.982 1.00 89.50 116 GLY A CA 1
ATOM 840 C C . GLY A 1 116 ? 22.115 -0.901 16.060 1.00 89.50 116 GLY A C 1
ATOM 841 O O . GLY A 1 116 ? 22.089 -2.110 16.278 1.00 89.50 116 GLY A O 1
ATOM 842 N N . GLY A 1 117 ? 21.458 -0.347 15.032 1.00 89.81 117 GLY A N 1
ATOM 843 C CA . GLY A 1 117 ? 20.755 -1.101 13.985 1.00 89.81 117 GLY A CA 1
ATOM 844 C C . GLY A 1 117 ? 19.358 -1.589 14.377 1.00 89.81 117 GLY A C 1
ATOM 845 O O . GLY A 1 117 ? 18.768 -2.393 13.659 1.00 89.81 117 GLY A O 1
ATOM 846 N N . VAL A 1 118 ? 18.822 -1.123 15.509 1.00 90.19 118 VAL A N 1
ATOM 847 C CA . VAL A 1 118 ? 17.497 -1.507 16.011 1.00 90.19 118 VAL A CA 1
ATOM 848 C C . VAL A 1 118 ? 16.650 -0.261 16.215 1.00 90.19 118 VAL A C 1
ATOM 850 O O . VAL A 1 118 ? 16.962 0.569 17.066 1.00 90.19 118 VAL A O 1
ATOM 853 N N . ASP A 1 119 ? 15.538 -0.174 15.487 1.00 94.31 119 ASP A N 1
ATOM 854 C CA . ASP A 1 119 ? 14.534 0.873 15.677 1.00 94.31 119 ASP A CA 1
ATOM 855 C C . ASP A 1 119 ? 13.746 0.637 16.977 1.00 94.31 119 ASP A C 1
ATOM 857 O O . ASP A 1 119 ? 12.934 -0.290 17.097 1.00 94.31 119 ASP A O 1
ATOM 861 N N . GLN A 1 120 ? 14.011 1.482 17.975 1.00 95.69 120 GLN A N 1
ATOM 862 C CA . GLN A 1 120 ? 13.439 1.345 19.313 1.00 95.69 120 GLN A CA 1
ATOM 863 C C . GLN A 1 120 ? 11.921 1.575 19.332 1.00 95.69 120 GLN A C 1
ATOM 865 O O . GLN A 1 120 ? 11.212 0.884 20.070 1.00 95.69 120 GLN A O 1
ATOM 870 N N . TYR A 1 121 ? 11.401 2.506 18.522 1.00 95.88 121 TYR A N 1
ATOM 871 C CA . TYR A 1 121 ? 9.961 2.779 18.469 1.00 95.88 121 TYR A CA 1
ATOM 872 C C . TYR A 1 121 ? 9.213 1.698 17.701 1.00 95.88 121 TYR A C 1
ATOM 874 O O . TYR A 1 121 ? 8.194 1.216 18.196 1.00 95.88 121 TYR A O 1
ATOM 882 N N . ALA A 1 122 ? 9.761 1.230 16.579 1.00 93.38 122 ALA A N 1
ATOM 883 C CA . ALA A 1 122 ? 9.215 0.083 15.864 1.00 93.38 122 ALA A CA 1
ATOM 884 C C . ALA A 1 122 ? 9.073 -1.145 16.775 1.00 93.38 122 ALA A C 1
ATOM 886 O O . ALA A 1 122 ? 8.002 -1.752 16.844 1.00 93.38 122 ALA A O 1
ATOM 887 N N . LYS A 1 123 ? 10.130 -1.479 17.531 1.00 93.44 123 LYS A N 1
ATOM 888 C CA . LYS A 1 123 ? 10.112 -2.589 18.493 1.00 93.44 123 LYS A CA 1
ATOM 889 C C . LYS A 1 123 ? 9.064 -2.383 19.587 1.00 93.44 123 LYS A C 1
ATOM 891 O O . LYS A 1 123 ? 8.370 -3.332 19.959 1.00 93.44 123 LYS A O 1
ATOM 896 N N . LYS A 1 124 ? 8.949 -1.160 20.115 1.00 96.75 124 LYS A N 1
ATOM 897 C CA . LYS A 1 124 ? 7.968 -0.820 21.152 1.00 96.75 124 LYS A CA 1
ATOM 898 C C . LYS A 1 124 ? 6.531 -0.973 20.644 1.00 96.75 124 LYS A C 1
ATOM 900 O O . LYS A 1 124 ? 5.719 -1.574 21.338 1.00 96.75 124 LYS A O 1
ATOM 905 N N . ILE A 1 125 ? 6.239 -0.478 19.440 1.00 96.75 125 ILE A N 1
ATOM 906 C CA . ILE A 1 125 ? 4.924 -0.588 18.791 1.00 96.75 125 ILE A CA 1
ATOM 907 C C . ILE A 1 125 ? 4.557 -2.054 18.557 1.00 96.75 125 ILE A C 1
ATOM 909 O O . ILE A 1 125 ? 3.467 -2.481 18.929 1.00 96.75 125 ILE A O 1
ATOM 913 N N . ASP A 1 126 ? 5.479 -2.843 18.008 1.00 92.00 126 ASP A N 1
ATOM 914 C CA . ASP A 1 126 ? 5.243 -4.268 17.757 1.00 92.00 126 ASP A CA 1
ATOM 915 C C . ASP A 1 126 ? 4.997 -5.052 19.047 1.00 92.00 126 ASP A C 1
ATOM 917 O O . ASP A 1 126 ? 4.110 -5.899 19.096 1.00 92.00 126 ASP A O 1
ATOM 921 N N . SER A 1 127 ? 5.739 -4.735 20.111 1.00 95.12 127 SER A N 1
ATOM 922 C CA . SER A 1 127 ? 5.555 -5.372 21.422 1.00 95.12 127 SER A CA 1
ATOM 923 C C . SER A 1 127 ? 4.223 -4.985 22.072 1.00 95.12 127 SER A C 1
ATOM 925 O O . SER A 1 127 ? 3.672 -5.750 22.857 1.00 95.12 127 SER A O 1
ATOM 927 N N . PHE A 1 128 ? 3.705 -3.793 21.764 1.00 97.50 128 PHE A N 1
ATOM 928 C CA . PHE A 1 128 ? 2.430 -3.302 22.277 1.00 97.50 128 PHE A CA 1
ATOM 929 C C . PHE A 1 128 ? 1.222 -3.892 21.533 1.00 97.50 128 PHE A C 1
ATOM 931 O O . PHE A 1 128 ? 0.146 -3.975 22.125 1.00 97.50 128 PHE A O 1
ATOM 938 N N . ALA A 1 129 ? 1.390 -4.332 20.279 1.00 94.38 129 ALA A N 1
ATOM 939 C CA . ALA A 1 129 ? 0.304 -4.705 19.370 1.00 94.38 129 ALA A CA 1
ATOM 940 C C . ALA A 1 129 ? -0.761 -5.617 20.006 1.00 94.38 129 ALA A C 1
ATOM 942 O O . ALA A 1 129 ? -1.940 -5.276 19.975 1.00 94.38 129 ALA A O 1
ATOM 943 N N . SER A 1 130 ? -0.367 -6.710 20.671 1.00 95.62 130 SER A N 1
ATOM 944 C CA . SER A 1 130 ? -1.302 -7.671 21.292 1.00 95.62 130 SER A CA 1
ATOM 945 C C . SER A 1 130 ? -2.224 -7.067 22.363 1.00 95.62 130 SER A C 1
ATOM 947 O O . SER A 1 130 ? -3.256 -7.644 22.713 1.00 95.62 130 SER A O 1
ATOM 949 N N . THR A 1 131 ? -1.882 -5.890 22.892 1.00 98.44 131 THR A N 1
ATOM 950 C CA . THR A 1 131 ? -2.729 -5.153 23.841 1.00 98.44 131 THR A CA 1
ATOM 951 C C . THR A 1 131 ? -4.041 -4.719 23.190 1.00 98.44 131 THR A C 1
ATOM 953 O O . THR A 1 131 ? -5.073 -4.715 23.858 1.00 98.44 131 THR A O 1
ATOM 956 N N . TYR A 1 132 ? -4.048 -4.420 21.886 1.00 98.56 132 TYR A N 1
ATOM 957 C CA . TYR A 1 132 ? -5.280 -4.100 21.163 1.00 98.56 132 TYR A CA 1
ATOM 958 C C . TYR A 1 132 ? -6.264 -5.273 21.157 1.00 98.56 132 TYR A C 1
ATOM 960 O O . TYR A 1 132 ? -7.441 -5.064 21.450 1.00 98.56 132 TYR A O 1
ATOM 968 N N . GLY A 1 133 ? -5.788 -6.501 20.924 1.00 96.62 133 GLY A N 1
ATOM 969 C CA . GLY A 1 133 ? -6.614 -7.705 21.039 1.00 96.62 133 GLY A CA 1
ATOM 970 C C . GLY A 1 133 ? -7.226 -7.855 22.434 1.00 96.62 133 GLY A C 1
ATOM 971 O O . GLY A 1 133 ? -8.437 -8.031 22.572 1.00 96.62 133 GLY A O 1
ATOM 972 N N . THR A 1 134 ? -6.421 -7.637 23.481 1.00 98.44 134 THR A N 1
ATOM 973 C CA . THR A 1 134 ? -6.904 -7.648 24.877 1.00 98.44 134 THR A CA 1
ATOM 974 C C . THR A 1 134 ? -7.976 -6.580 25.124 1.00 98.44 134 THR A C 1
ATOM 976 O O . THR A 1 134 ? -8.981 -6.847 25.784 1.00 98.44 134 THR A O 1
ATOM 979 N N . VAL A 1 135 ? -7.795 -5.367 24.592 1.00 98.69 135 VAL A N 1
ATOM 980 C CA . VAL A 1 135 ? -8.787 -4.285 24.690 1.00 98.69 135 VAL A CA 1
ATOM 981 C C . VAL A 1 135 ? -10.108 -4.698 24.038 1.00 98.69 135 VAL A C 1
ATOM 983 O O . VAL A 1 135 ? -11.165 -4.567 24.657 1.00 98.69 135 VAL A O 1
ATOM 986 N N . ILE A 1 136 ? -10.061 -5.244 22.822 1.00 98.62 136 ILE A N 1
ATOM 987 C CA . ILE A 1 136 ? -11.249 -5.683 22.075 1.00 98.62 136 ILE A CA 1
ATOM 988 C C . ILE A 1 136 ? -11.998 -6.783 22.838 1.00 98.62 136 ILE A C 1
ATOM 990 O O . ILE A 1 136 ? -13.220 -6.714 22.992 1.00 98.62 136 ILE A O 1
ATOM 994 N N . GLU A 1 137 ? -11.279 -7.768 23.374 1.00 98.19 137 GLU A N 1
ATOM 995 C CA . GLU A 1 137 ? -11.854 -8.850 24.179 1.00 98.19 137 GLU A CA 1
ATOM 996 C C . GLU A 1 137 ? -12.528 -8.324 25.449 1.00 98.19 137 GLU A C 1
ATOM 998 O O . GLU A 1 137 ? -13.675 -8.674 25.739 1.00 98.19 137 GLU A O 1
ATOM 1003 N N . LYS A 1 138 ? -11.871 -7.412 26.175 1.00 98.62 138 LYS A N 1
ATOM 1004 C CA . LYS A 1 138 ? -12.416 -6.808 27.400 1.00 98.62 138 LYS A CA 1
ATOM 1005 C C . LYS A 1 138 ? -13.655 -5.958 27.143 1.00 98.62 138 LYS A C 1
ATOM 1007 O O . LYS A 1 138 ? -14.555 -5.937 27.992 1.00 98.62 138 LYS A O 1
ATOM 1012 N N . ILE A 1 139 ? -13.724 -5.287 25.991 1.00 98.75 139 ILE A N 1
ATOM 1013 C CA . ILE A 1 139 ? -14.929 -4.583 25.543 1.00 98.75 139 ILE A CA 1
ATOM 1014 C C . ILE A 1 139 ? -16.037 -5.592 25.251 1.00 98.75 139 ILE A C 1
ATOM 1016 O O . ILE A 1 139 ? -17.145 -5.428 25.756 1.00 98.75 139 ILE A O 1
ATOM 1020 N N . ARG A 1 140 ? -15.746 -6.663 24.505 1.00 98.19 140 ARG A N 1
ATOM 1021 C CA . ARG A 1 140 ? -16.731 -7.693 24.141 1.00 98.19 140 ARG A CA 1
ATOM 1022 C C . ARG A 1 140 ? -17.310 -8.415 25.358 1.00 98.19 140 ARG A C 1
ATOM 1024 O O . ARG A 1 140 ? -18.509 -8.670 25.393 1.00 98.19 140 ARG A O 1
ATOM 1031 N N . GLU A 1 141 ? -16.499 -8.682 26.381 1.00 98.06 141 GLU A N 1
ATOM 1032 C CA . GLU A 1 141 ? -16.963 -9.231 27.666 1.00 98.06 141 GLU A CA 1
ATOM 1033 C C . GLU A 1 141 ? -18.038 -8.345 28.327 1.00 98.06 141 GLU A C 1
ATOM 1035 O O . GLU A 1 141 ? -19.009 -8.850 28.894 1.00 98.06 141 GLU A O 1
ATOM 1040 N N . ARG A 1 142 ? -17.870 -7.017 28.265 1.00 98.50 142 ARG A N 1
ATOM 1041 C CA . ARG A 1 142 ? -18.743 -6.031 28.932 1.00 98.50 142 ARG A CA 1
ATOM 1042 C C . ARG A 1 142 ? -19.935 -5.620 28.074 1.00 98.50 142 ARG A C 1
ATOM 1044 O O . ARG A 1 142 ? -21.018 -5.371 28.603 1.00 98.50 142 ARG A O 1
ATOM 1051 N N . ALA A 1 143 ? -19.733 -5.580 26.763 1.00 98.19 143 ALA A N 1
ATOM 1052 C CA . ALA A 1 143 ? -20.676 -5.131 25.755 1.00 98.19 143 ALA A CA 1
ATOM 1053 C C . ALA A 1 143 ? -20.759 -6.154 24.602 1.00 98.19 143 ALA A C 1
ATOM 1055 O O . ALA A 1 143 ? -20.326 -5.878 23.484 1.00 98.19 143 ALA A O 1
ATOM 1056 N N . PRO A 1 144 ? -21.338 -7.348 24.837 1.00 95.94 144 PRO A N 1
ATOM 1057 C CA . PRO A 1 144 ? -21.324 -8.459 23.876 1.00 95.94 144 PRO A CA 1
ATOM 1058 C C . PRO A 1 144 ? -22.100 -8.193 22.581 1.00 95.94 144 PRO A C 1
ATOM 1060 O O . PRO A 1 144 ? -21.952 -8.933 21.615 1.00 95.94 144 PRO A O 1
ATOM 1063 N N . ARG A 1 145 ? -22.944 -7.155 22.557 1.00 93.56 145 ARG A N 1
ATOM 1064 C CA . ARG A 1 145 ? -23.699 -6.720 21.371 1.00 93.56 145 ARG A CA 1
ATOM 1065 C C . ARG A 1 145 ? -23.063 -5.529 20.665 1.00 93.56 145 ARG A C 1
ATOM 1067 O O . ARG A 1 145 ? -23.613 -5.063 19.670 1.00 93.56 145 ARG A O 1
ATOM 1074 N N . ALA A 1 146 ? -21.967 -4.996 21.200 1.00 96.25 146 ALA A N 1
ATOM 1075 C CA . ALA A 1 146 ? -21.354 -3.820 20.628 1.00 96.25 146 ALA A CA 1
ATOM 1076 C C . ALA A 1 146 ? -20.593 -4.170 19.360 1.00 96.25 146 ALA A C 1
ATOM 1078 O O . ALA A 1 146 ? -19.756 -5.072 19.337 1.00 96.25 146 ALA A O 1
ATOM 1079 N N . ARG A 1 147 ? -20.812 -3.360 18.331 1.00 95.12 147 ARG A N 1
ATOM 1080 C CA . ARG A 1 147 ? -19.814 -3.182 17.294 1.00 95.12 147 ARG A CA 1
ATOM 1081 C C . ARG A 1 147 ? -18.634 -2.403 17.866 1.00 95.12 147 ARG A C 1
ATOM 1083 O O . ARG A 1 147 ? -18.832 -1.351 18.470 1.00 95.12 147 ARG A O 1
ATOM 1090 N N . ILE A 1 148 ? -17.423 -2.900 17.647 1.00 98.19 148 ILE A N 1
ATOM 1091 C CA . ILE A 1 148 ? -16.193 -2.273 18.134 1.00 98.19 148 ILE A CA 1
ATOM 1092 C C . ILE A 1 148 ? -15.461 -1.669 16.937 1.00 98.19 148 ILE A C 1
ATOM 1094 O O . ILE A 1 148 ? -15.109 -2.390 16.004 1.00 98.19 148 ILE A O 1
ATOM 1098 N N . LEU A 1 149 ? -15.263 -0.353 16.963 1.00 98.38 149 LEU A N 1
ATOM 1099 C CA . LEU A 1 149 ? -14.509 0.402 15.968 1.00 98.38 149 LEU A CA 1
ATOM 1100 C C . LEU A 1 149 ? -13.186 0.866 16.585 1.00 98.38 149 LEU A C 1
ATOM 1102 O O . LEU A 1 149 ? -13.181 1.724 17.471 1.00 98.38 149 LEU A O 1
ATOM 1106 N N . MET A 1 150 ? -12.077 0.310 16.110 1.00 98.50 150 MET A N 1
ATOM 1107 C CA . MET A 1 150 ? -10.727 0.743 16.467 1.00 98.50 150 MET A CA 1
ATOM 1108 C C . MET A 1 150 ? -10.324 1.880 15.527 1.00 98.50 150 MET A C 1
ATOM 1110 O O . MET A 1 150 ? -10.089 1.659 14.342 1.00 98.50 150 MET A O 1
ATOM 1114 N N . VAL A 1 151 ? -10.315 3.108 16.036 1.00 98.62 151 VAL A N 1
ATOM 1115 C CA . VAL A 1 151 ? -10.110 4.333 15.257 1.00 98.62 151 VAL A CA 1
ATOM 1116 C C . VAL A 1 151 ? -8.624 4.680 15.229 1.00 98.62 151 VAL A C 1
ATOM 1118 O O . VAL A 1 151 ? -8.029 4.950 16.273 1.00 98.62 151 VAL A O 1
ATOM 1121 N N . GLY A 1 152 ? -8.033 4.662 14.032 1.00 97.62 152 GLY A N 1
ATOM 1122 C CA . GLY A 1 152 ? -6.619 4.959 13.819 1.00 97.62 152 GLY A CA 1
ATOM 1123 C C . GLY A 1 152 ? -6.260 6.443 13.936 1.00 97.62 152 GLY A C 1
ATOM 1124 O O . GLY A 1 152 ? -7.118 7.322 14.000 1.00 97.62 152 GLY A O 1
ATOM 1125 N N . TYR A 1 153 ? -4.960 6.724 13.916 1.00 97.81 153 TYR A N 1
ATOM 1126 C CA . TYR A 1 153 ? -4.399 8.073 13.919 1.00 97.81 153 TYR A CA 1
ATOM 1127 C C . TYR A 1 153 ? -4.320 8.655 12.493 1.00 97.81 153 TYR A C 1
ATOM 1129 O O . TYR A 1 153 ? -4.015 7.923 11.549 1.00 97.81 153 TYR A O 1
ATOM 1137 N N . PRO A 1 154 ? -4.554 9.964 12.310 1.00 97.06 154 PRO A N 1
ATOM 1138 C CA . PRO A 1 154 ? -4.452 10.635 11.012 1.00 97.06 154 PRO A CA 1
ATOM 1139 C C . PRO A 1 154 ? -2.995 10.849 10.552 1.00 97.06 154 PRO A C 1
ATOM 1141 O O . PRO A 1 154 ? -2.048 10.638 11.307 1.00 97.06 154 PRO A O 1
ATOM 1144 N N . THR A 1 155 ? -2.809 11.314 9.311 1.00 96.12 155 THR A N 1
ATOM 1145 C CA . THR A 1 155 ? -1.528 11.822 8.792 1.00 96.12 155 THR A CA 1
ATOM 1146 C C . THR A 1 155 ? -1.101 13.041 9.609 1.00 96.12 155 THR A C 1
ATOM 1148 O O . THR A 1 155 ? -1.778 14.068 9.589 1.00 96.12 155 THR A O 1
ATOM 1151 N N . GLY A 1 156 ? 0.024 12.945 10.315 1.00 94.62 156 GLY A N 1
ATOM 1152 C CA . GLY A 1 156 ? 0.595 14.054 11.080 1.00 94.62 156 GLY A CA 1
ATOM 1153 C C . GLY A 1 156 ? 1.516 14.936 10.240 1.00 94.62 156 GLY A C 1
ATOM 1154 O O . GLY A 1 156 ? 1.478 16.162 10.366 1.00 94.62 156 GLY A O 1
ATOM 1155 N N . PHE A 1 157 ? 2.308 14.322 9.356 1.00 95.44 157 PHE A N 1
ATOM 1156 C CA . PHE A 1 157 ? 3.366 14.988 8.595 1.00 95.44 157 PHE A CA 1
ATOM 1157 C C . PHE A 1 157 ? 3.365 14.539 7.131 1.00 95.44 157 PHE A C 1
ATOM 1159 O O . PHE A 1 157 ? 3.184 13.361 6.825 1.00 95.44 157 PHE A O 1
ATOM 1166 N N . LYS A 1 158 ? 3.593 15.479 6.208 1.00 92.94 158 LYS A N 1
ATOM 1167 C CA . LYS A 1 158 ? 3.877 15.149 4.803 1.00 92.94 158 LYS A CA 1
ATOM 1168 C C . LYS A 1 158 ? 5.301 14.579 4.630 1.00 92.94 158 LYS A C 1
ATOM 1170 O O . LYS A 1 158 ? 6.171 14.930 5.433 1.00 92.94 158 LYS A O 1
ATOM 1175 N N . PRO A 1 159 ? 5.569 13.839 3.534 1.00 91.69 159 PRO A N 1
ATOM 1176 C CA . PRO A 1 159 ? 6.921 13.411 3.182 1.00 91.69 159 PRO A CA 1
ATOM 1177 C C . PRO A 1 159 ? 7.927 14.570 3.151 1.00 91.69 159 PRO A C 1
ATOM 1179 O O . PRO A 1 159 ? 7.633 15.641 2.601 1.00 91.69 159 PRO A O 1
ATOM 1182 N N . GLY A 1 160 ? 9.095 14.363 3.757 1.00 91.25 160 GLY A N 1
ATOM 1183 C CA . GLY A 1 160 ? 10.178 15.339 3.875 1.00 91.25 160 GLY A CA 1
ATOM 1184 C C . GLY A 1 160 ? 9.891 16.527 4.805 1.00 91.25 160 GLY A C 1
ATOM 1185 O O . GLY A 1 160 ? 10.707 17.447 4.880 1.00 91.25 160 GLY A O 1
ATOM 1186 N N . GLY A 1 161 ? 8.756 16.546 5.512 1.00 94.50 161 GLY A N 1
ATOM 1187 C CA . GLY A 1 161 ? 8.411 17.599 6.470 1.00 94.50 161 GLY A CA 1
ATOM 1188 C C . GLY A 1 161 ? 8.329 19.012 5.867 1.00 94.50 161 GLY A C 1
ATOM 1189 O O . GLY A 1 161 ? 8.180 19.213 4.660 1.00 94.50 161 GLY A O 1
ATOM 1190 N N . CYS A 1 162 ? 8.364 20.040 6.719 1.00 94.81 162 CYS A N 1
ATOM 1191 C CA . CYS A 1 162 ? 8.243 21.446 6.301 1.00 94.81 162 CYS A CA 1
ATOM 1192 C C . CYS A 1 162 ? 8.996 22.416 7.217 1.00 94.81 162 CYS A C 1
ATOM 1194 O O . CYS A 1 162 ? 8.505 23.507 7.524 1.00 94.81 162 CYS A O 1
ATOM 1196 N N . HIS A 1 163 ? 10.190 22.029 7.662 1.00 93.62 163 HIS A N 1
ATOM 1197 C CA . HIS A 1 163 ? 11.067 22.921 8.414 1.00 93.62 163 HIS A CA 1
ATOM 1198 C C . HIS A 1 163 ? 11.237 24.278 7.685 1.00 93.62 163 HIS A C 1
ATOM 1200 O O . HIS A 1 163 ? 11.429 24.287 6.466 1.00 93.62 163 HIS A O 1
ATOM 1206 N N . PRO A 1 164 ? 11.191 25.435 8.380 1.00 90.50 164 PRO A N 1
ATOM 1207 C CA . PRO A 1 164 ? 11.078 25.606 9.834 1.00 90.50 164 PRO A CA 1
ATOM 1208 C C . PRO A 1 164 ? 9.638 25.701 10.370 1.00 90.50 164 PRO A C 1
ATOM 1210 O O . PRO A 1 164 ? 9.461 25.890 11.569 1.00 90.50 164 PRO A O 1
ATOM 1213 N N . PHE A 1 165 ? 8.605 25.615 9.522 1.00 89.06 165 PHE A N 1
ATOM 1214 C CA . PHE A 1 165 ? 7.211 25.836 9.940 1.00 89.06 165 PHE A CA 1
ATOM 1215 C C . PHE A 1 165 ? 6.738 24.799 10.958 1.00 89.06 165 PHE A C 1
ATOM 1217 O O . PHE A 1 165 ? 6.177 25.144 11.997 1.00 89.06 165 PHE A O 1
ATOM 1224 N N . VAL A 1 166 ? 7.015 23.529 10.670 1.00 93.50 166 VAL A N 1
ATOM 1225 C CA . VAL A 1 166 ? 7.056 22.474 11.677 1.00 93.50 166 VAL A CA 1
ATOM 1226 C C . VAL A 1 166 ? 8.538 22.179 11.895 1.00 93.50 166 VAL A C 1
ATOM 1228 O O . VAL A 1 166 ? 9.173 21.678 10.965 1.00 93.50 166 VAL A O 1
ATOM 1231 N N . PRO A 1 167 ? 9.117 22.545 13.053 1.00 94.12 167 PRO A N 1
ATOM 1232 C CA . PRO A 1 167 ? 10.555 22.454 13.295 1.00 94.12 167 PRO A CA 1
ATOM 1233 C C . PRO A 1 167 ? 10.960 21.003 13.573 1.00 94.12 167 PRO A C 1
ATOM 1235 O O . PRO A 1 167 ? 11.281 20.642 14.695 1.00 94.12 167 PRO A O 1
ATOM 1238 N N . ILE A 1 168 ? 10.867 20.152 12.556 1.00 95.12 168 ILE A N 1
ATOM 1239 C CA . ILE A 1 168 ? 11.293 18.752 12.534 1.00 95.12 168 ILE A CA 1
ATOM 1240 C C . ILE A 1 168 ? 12.029 18.565 11.205 1.00 95.12 168 ILE A C 1
ATOM 1242 O O . ILE A 1 168 ? 11.540 19.020 10.164 1.00 95.12 168 ILE A O 1
ATOM 1246 N N . LEU A 1 169 ? 13.213 17.948 11.233 1.00 95.44 169 LEU A N 1
ATOM 1247 C CA . LEU A 1 169 ? 13.990 17.676 10.020 1.00 95.44 169 LEU A CA 1
ATOM 1248 C C . LEU A 1 169 ? 13.214 16.736 9.088 1.00 95.44 169 LEU A C 1
ATOM 1250 O O . LEU A 1 169 ? 12.395 15.945 9.544 1.00 95.44 169 LEU A O 1
ATOM 1254 N N . GLY A 1 170 ? 13.461 16.806 7.778 1.00 94.94 170 GLY A N 1
ATOM 1255 C CA . GLY A 1 170 ? 12.668 16.037 6.811 1.00 94.94 170 GLY A CA 1
ATOM 1256 C C . GLY A 1 170 ? 12.709 14.526 7.048 1.00 94.94 170 GLY A C 1
ATOM 1257 O O . GLY A 1 170 ? 11.664 13.886 7.102 1.00 94.94 170 GLY A O 1
ATOM 1258 N N . GLU A 1 171 ? 13.899 13.979 7.299 1.00 94.56 171 GLU A N 1
ATOM 1259 C CA . GLU A 1 171 ? 14.085 12.557 7.621 1.00 94.56 171 GLU A CA 1
ATOM 1260 C C . GLU A 1 171 ? 13.437 12.137 8.948 1.00 94.56 171 GLU A C 1
ATOM 1262 O O . GLU A 1 171 ? 12.966 11.007 9.088 1.00 94.56 171 GLU A O 1
ATOM 1267 N N . ASP A 1 172 ? 13.383 13.058 9.912 1.00 97.12 172 ASP A N 1
ATOM 1268 C CA . ASP A 1 172 ? 12.769 12.835 11.216 1.00 97.12 172 ASP A CA 1
ATOM 1269 C C . ASP A 1 172 ? 11.240 12.887 11.105 1.00 97.12 172 ASP A C 1
ATOM 1271 O O . ASP A 1 172 ? 10.549 12.089 11.732 1.00 97.12 172 ASP A O 1
ATOM 1275 N N . ALA A 1 173 ? 10.694 13.767 10.260 1.00 97.00 173 ALA A N 1
ATOM 1276 C CA . ALA A 1 173 ? 9.265 13.814 9.962 1.00 97.00 173 ALA A CA 1
ATOM 1277 C C . ALA A 1 173 ? 8.798 12.513 9.289 1.00 97.00 173 ALA A C 1
ATOM 1279 O O . ALA A 1 173 ? 7.780 11.947 9.694 1.00 97.00 173 ALA A O 1
ATOM 1280 N N . ASP A 1 174 ? 9.578 11.999 8.332 1.00 93.75 174 ASP A N 1
ATOM 1281 C CA . ASP A 1 174 ? 9.320 10.707 7.688 1.00 93.75 174 ASP A CA 1
ATOM 1282 C C . ASP A 1 174 ? 9.394 9.552 8.698 1.00 93.75 174 ASP A C 1
ATOM 1284 O O . ASP A 1 174 ? 8.539 8.666 8.693 1.00 93.75 174 ASP A O 1
ATOM 1288 N N . TYR A 1 175 ? 10.369 9.576 9.613 1.00 96.81 175 TYR A N 1
ATOM 1289 C CA . TYR A 1 175 ? 10.500 8.576 10.676 1.00 96.81 175 TYR A CA 1
ATOM 1290 C C . TYR A 1 175 ? 9.313 8.577 11.648 1.00 96.81 175 TYR A C 1
ATOM 1292 O O . TYR A 1 175 ? 8.783 7.515 11.992 1.00 96.81 175 TYR A O 1
ATOM 1300 N N . VAL A 1 176 ? 8.864 9.759 12.078 1.00 97.44 176 VAL A N 1
ATOM 1301 C CA . VAL A 1 176 ? 7.689 9.905 12.945 1.00 97.44 176 VAL A CA 1
ATOM 1302 C C . VAL A 1 176 ? 6.438 9.393 12.232 1.00 97.44 176 VAL A C 1
ATOM 1304 O O . VAL A 1 176 ? 5.703 8.583 12.801 1.00 97.44 176 VAL A O 1
ATOM 1307 N N . GLN A 1 177 ? 6.211 9.812 10.982 1.00 97.50 177 GLN A N 1
ATOM 1308 C CA . GLN A 1 177 ? 5.043 9.382 10.211 1.00 97.50 177 GLN A CA 1
ATOM 1309 C C . GLN A 1 177 ? 5.060 7.869 9.952 1.00 97.50 177 GLN A C 1
ATOM 1311 O O . GLN A 1 177 ? 4.028 7.220 10.105 1.00 97.50 177 GLN A O 1
ATOM 1316 N N . ALA A 1 178 ? 6.222 7.278 9.658 1.00 91.75 178 ALA A N 1
ATOM 1317 C CA . ALA A 1 178 ? 6.359 5.832 9.489 1.00 91.75 178 ALA A CA 1
ATOM 1318 C C . ALA A 1 178 ? 6.004 5.051 10.769 1.00 91.75 178 ALA A C 1
ATOM 1320 O O . ALA A 1 178 ? 5.389 3.986 10.695 1.00 91.75 178 ALA A O 1
ATOM 1321 N N . ASN A 1 179 ? 6.339 5.580 11.951 1.00 96.56 179 ASN A N 1
ATOM 1322 C CA . ASN A 1 179 ? 5.955 4.972 13.227 1.00 96.56 179 ASN A CA 1
ATOM 1323 C C . ASN A 1 179 ? 4.455 5.131 13.530 1.00 96.56 179 ASN A C 1
ATOM 1325 O O . ASN A 1 179 ? 3.841 4.195 14.043 1.00 96.56 179 ASN A O 1
ATOM 1329 N N . MET A 1 180 ? 3.835 6.260 13.166 1.00 96.75 180 MET A N 1
ATOM 1330 C CA . MET A 1 180 ? 2.371 6.409 13.219 1.00 96.75 180 MET A CA 1
ATOM 1331 C C . MET A 1 180 ? 1.675 5.399 12.296 1.00 96.75 180 MET A C 1
ATOM 1333 O O . MET A 1 180 ? 0.729 4.728 12.712 1.00 96.75 180 MET A O 1
ATOM 1337 N N . ASP A 1 181 ? 2.183 5.233 11.074 1.00 92.19 181 ASP A N 1
ATOM 1338 C CA . ASP A 1 181 ? 1.658 4.279 10.095 1.00 92.19 181 ASP A CA 1
ATOM 1339 C C . ASP A 1 181 ? 1.825 2.829 10.592 1.00 92.19 181 ASP A C 1
ATOM 1341 O O . ASP A 1 181 ? 0.907 2.019 10.453 1.00 92.19 181 ASP A O 1
ATOM 1345 N N . ARG A 1 182 ? 2.942 2.503 11.261 1.00 94.38 182 ARG A N 1
ATOM 1346 C CA . ARG A 1 182 ? 3.150 1.193 11.905 1.00 94.38 182 ARG A CA 1
ATOM 1347 C C . ARG A 1 182 ? 2.160 0.946 13.046 1.00 94.38 182 ARG A C 1
ATOM 1349 O O . ARG A 1 182 ? 1.600 -0.144 13.123 1.00 94.38 182 ARG A O 1
ATOM 1356 N N . LEU A 1 183 ? 1.920 1.935 13.912 1.00 96.62 183 LEU A N 1
ATOM 1357 C CA . LEU A 1 183 ? 0.944 1.824 15.006 1.00 96.62 183 LEU A CA 1
ATOM 1358 C C . LEU A 1 183 ? -0.465 1.554 14.465 1.00 96.62 183 LEU A C 1
ATOM 1360 O O . LEU A 1 183 ? -1.146 0.644 14.936 1.00 96.62 183 LEU A O 1
ATOM 1364 N N . ASN A 1 184 ? -0.863 2.297 13.433 1.00 94.81 184 ASN A N 1
ATOM 1365 C CA . ASN A 1 184 ? -2.118 2.093 12.715 1.00 94.81 184 ASN A CA 1
ATOM 1366 C C . ASN A 1 184 ? -2.225 0.691 12.113 1.00 94.81 184 ASN A C 1
ATOM 1368 O O . ASN A 1 184 ? -3.248 0.035 12.290 1.00 94.81 184 ASN A O 1
ATOM 1372 N N . ARG A 1 185 ? -1.161 0.204 11.463 1.00 90.75 185 ARG A N 1
ATOM 1373 C CA . ARG A 1 185 ? -1.113 -1.149 10.893 1.00 90.75 185 ARG A CA 1
ATOM 1374 C C . ARG A 1 185 ? -1.304 -2.221 11.964 1.00 90.75 185 ARG A C 1
ATOM 1376 O O . ARG A 1 185 ? -2.153 -3.089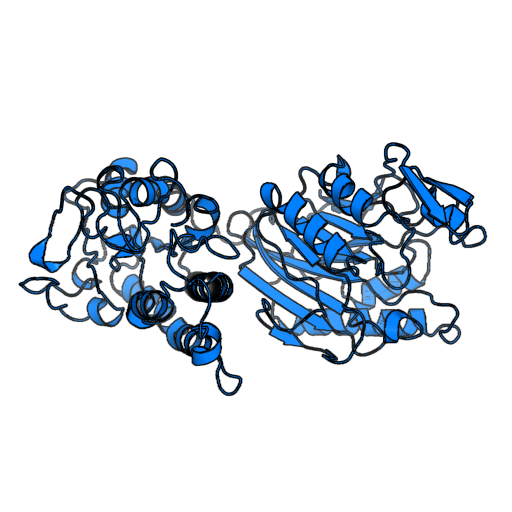 11.802 1.00 90.75 185 ARG A O 1
ATOM 1383 N N . ARG A 1 186 ? -0.593 -2.120 13.095 1.00 93.50 186 ARG A N 1
ATOM 1384 C CA . ARG A 1 186 ? -0.745 -3.059 14.222 1.00 93.50 186 ARG A CA 1
ATOM 1385 C C . ARG A 1 186 ? -2.139 -3.010 14.843 1.00 93.50 186 ARG A C 1
ATOM 1387 O O . ARG A 1 186 ? -2.680 -4.052 15.199 1.00 93.50 186 ARG A O 1
ATOM 1394 N N . MET A 1 187 ? -2.741 -1.826 14.949 1.00 97.50 187 MET A N 1
ATOM 1395 C CA . MET A 1 187 ? -4.131 -1.689 15.387 1.00 97.50 187 MET A CA 1
ATOM 1396 C C . MET A 1 187 ? -5.095 -2.365 14.404 1.00 97.50 187 MET A C 1
ATOM 1398 O O . MET A 1 187 ? -6.011 -3.057 14.841 1.00 97.50 187 MET A O 1
ATOM 1402 N N . ALA A 1 188 ? -4.880 -2.194 13.098 1.00 85.38 188 ALA A N 1
ATOM 1403 C CA . ALA A 1 188 ? -5.708 -2.796 12.060 1.00 85.38 188 ALA A CA 1
ATOM 1404 C C . ALA A 1 188 ? -5.629 -4.327 12.064 1.00 85.38 188 ALA A C 1
ATOM 1406 O O . ALA A 1 188 ? -6.667 -4.985 12.081 1.00 85.38 188 ALA A O 1
ATOM 1407 N N . GLU A 1 189 ? -4.415 -4.881 12.134 1.00 79.75 189 GLU A N 1
ATOM 1408 C CA . GLU A 1 189 ? -4.167 -6.324 12.249 1.00 79.75 189 GLU A CA 1
ATOM 1409 C C . GLU A 1 189 ? -4.908 -6.930 13.452 1.00 79.75 189 GLU A C 1
ATOM 1411 O O . GLU A 1 189 ? -5.545 -7.972 13.333 1.00 79.75 189 GLU A O 1
ATOM 1416 N N . GLN A 1 190 ? -4.862 -6.261 14.608 1.00 94.69 190 GLN A N 1
ATOM 1417 C CA . GLN A 1 190 ? -5.499 -6.736 15.840 1.00 94.69 190 GLN A CA 1
ATOM 1418 C C . GLN A 1 190 ? -7.014 -6.534 15.851 1.00 94.69 190 GLN A C 1
ATOM 1420 O O . GLN A 1 190 ? -7.744 -7.342 16.421 1.00 94.69 190 GLN A O 1
ATOM 1425 N N . ALA A 1 191 ? -7.506 -5.460 15.231 1.00 90.00 191 ALA A N 1
ATOM 1426 C CA . ALA A 1 191 ? -8.935 -5.273 15.039 1.00 90.00 191 ALA A CA 1
ATOM 1427 C C . ALA A 1 191 ? -9.506 -6.437 14.226 1.00 90.00 191 ALA A C 1
ATOM 1429 O O . ALA A 1 191 ? -10.435 -7.100 14.682 1.00 90.00 191 ALA A O 1
ATOM 1430 N N . ASP A 1 192 ? -8.886 -6.729 13.088 1.00 79.62 192 ASP A N 1
ATOM 1431 C CA . ASP A 1 192 ? -9.276 -7.814 12.198 1.00 79.62 192 ASP A CA 1
ATOM 1432 C C . ASP A 1 192 ? -9.205 -9.187 12.891 1.00 79.62 192 ASP A C 1
ATOM 1434 O O . ASP A 1 192 ? -10.220 -9.882 12.984 1.00 79.62 192 ASP A O 1
ATOM 1438 N N . SER A 1 193 ? -8.065 -9.533 13.504 1.00 78.62 193 SER A N 1
ATOM 1439 C CA . SER A 1 193 ? -7.877 -10.847 14.140 1.00 78.62 193 SER A CA 1
ATOM 1440 C C . SER A 1 193 ? -8.790 -11.096 15.344 1.00 78.62 193 SER A C 1
ATOM 1442 O O . SER A 1 193 ? -9.036 -12.246 15.704 1.00 78.62 193 SER A O 1
ATOM 1444 N N . HIS A 1 194 ? -9.314 -10.037 15.969 1.00 88.44 194 HIS A N 1
ATOM 1445 C CA . HIS A 1 194 ? -10.255 -10.135 17.084 1.00 88.44 194 HIS A CA 1
ATOM 1446 C C . HIS A 1 194 ? -11.685 -9.737 16.697 1.00 88.44 194 HIS A C 1
ATOM 1448 O O . HIS A 1 194 ? -12.507 -9.548 17.594 1.00 88.44 194 HIS A O 1
ATOM 1454 N N . GLY A 1 195 ? -12.036 -9.629 15.409 1.00 83.00 195 GLY A N 1
ATOM 1455 C CA . GLY A 1 195 ? -13.412 -9.381 14.951 1.00 83.00 195 GLY A CA 1
ATOM 1456 C C . GLY A 1 195 ? -13.972 -8.002 15.330 1.00 83.00 195 GLY A C 1
ATOM 1457 O O . GLY A 1 195 ? -15.157 -7.870 15.648 1.00 83.00 195 GLY A O 1
ATOM 1458 N N . ALA A 1 196 ? -13.112 -6.989 15.382 1.00 94.00 196 ALA A N 1
ATOM 1459 C CA . ALA A 1 196 ? -13.455 -5.571 15.427 1.00 94.00 196 ALA A CA 1
ATOM 1460 C C . ALA A 1 196 ? -13.194 -4.926 14.054 1.00 94.00 196 ALA A C 1
ATOM 1462 O O . ALA A 1 196 ? -12.537 -5.497 13.191 1.00 94.00 196 ALA A O 1
ATOM 1463 N N . THR A 1 197 ? -13.711 -3.721 13.826 1.00 92.56 197 THR A N 1
ATOM 1464 C CA . THR A 1 197 ? -13.471 -2.980 12.579 1.00 92.56 197 THR A CA 1
ATOM 1465 C C . THR A 1 197 ? -12.407 -1.916 12.815 1.00 92.56 197 THR A C 1
ATOM 1467 O O . THR A 1 197 ? -12.560 -1.086 13.710 1.00 92.56 197 THR A O 1
ATOM 1470 N N . TYR A 1 198 ? -11.348 -1.908 12.009 1.00 95.50 198 TYR A N 1
ATOM 1471 C CA . TYR A 1 198 ? -10.417 -0.784 11.962 1.00 95.50 198 TYR A CA 1
ATOM 1472 C C . TYR A 1 198 ? -10.996 0.364 11.135 1.00 95.50 198 TYR A C 1
ATOM 1474 O O . TYR A 1 198 ? -11.560 0.139 10.065 1.00 95.50 198 TYR A O 1
ATOM 1482 N N . VAL A 1 199 ? -10.845 1.593 11.624 1.00 95.31 199 VAL A N 1
ATOM 1483 C CA . VAL A 1 199 ? -11.261 2.810 10.923 1.00 95.31 199 VAL A CA 1
ATOM 1484 C C . VAL A 1 199 ? -10.026 3.629 10.569 1.00 95.31 199 VAL A C 1
ATOM 1486 O O . VAL A 1 199 ? -9.352 4.173 11.447 1.00 95.31 199 VAL A O 1
ATOM 1489 N N . ASP A 1 200 ? -9.751 3.721 9.270 1.00 92.25 200 ASP A N 1
ATOM 1490 C CA . ASP A 1 200 ? -8.605 4.432 8.711 1.00 92.25 200 ASP A CA 1
ATOM 1491 C C . ASP A 1 200 ? -8.850 5.949 8.645 1.00 92.25 200 ASP A C 1
ATOM 1493 O O . ASP A 1 200 ? -9.525 6.455 7.750 1.00 92.25 200 ASP A O 1
ATOM 1497 N N . LEU A 1 201 ? -8.252 6.691 9.579 1.00 94.88 201 LEU A N 1
ATOM 1498 C CA . LEU A 1 201 ? -8.185 8.156 9.513 1.00 94.88 201 LEU A CA 1
ATOM 1499 C C . LEU A 1 201 ? -6.921 8.667 8.811 1.00 94.88 201 LEU A C 1
ATOM 1501 O O . LEU A 1 201 ? -6.821 9.860 8.513 1.00 94.88 201 LEU A O 1
ATOM 1505 N N . ARG A 1 202 ? -5.947 7.794 8.542 1.00 93.75 202 ARG A N 1
ATOM 1506 C CA . ARG A 1 202 ? -4.655 8.128 7.939 1.00 93.75 202 ARG A CA 1
ATOM 1507 C C . ARG A 1 202 ? -4.810 8.528 6.479 1.00 93.75 202 ARG A C 1
ATOM 1509 O O . ARG A 1 202 ? -4.267 9.550 6.072 1.00 93.75 202 ARG A O 1
ATOM 1516 N N . THR A 1 203 ? -5.554 7.769 5.694 1.00 81.06 203 THR A N 1
ATOM 1517 C CA . THR A 1 203 ? -5.736 8.063 4.266 1.00 81.06 203 THR A CA 1
ATOM 1518 C C . THR A 1 203 ? -6.506 9.350 3.992 1.00 81.06 203 THR A C 1
ATOM 1520 O O . THR A 1 203 ? -5.968 10.198 3.276 1.00 81.06 203 THR A O 1
ATOM 1523 N N . PRO A 1 204 ? -7.721 9.560 4.542 1.00 83.31 204 PRO A N 1
ATOM 1524 C CA . PRO A 1 204 ? -8.499 10.759 4.227 1.00 83.31 204 PRO A CA 1
ATOM 1525 C C . PRO A 1 204 ? -7.798 12.057 4.651 1.00 83.31 204 PRO A C 1
ATOM 1527 O O . PRO A 1 204 ? -8.107 13.116 4.123 1.00 83.31 204 PRO A O 1
ATOM 1530 N N . SER A 1 205 ? -6.836 11.981 5.575 1.00 90.62 205 SER A N 1
ATOM 1531 C CA . SER A 1 205 ? -6.063 13.127 6.066 1.00 90.62 205 SER A CA 1
ATOM 1532 C C . SER A 1 205 ? -4.774 13.418 5.285 1.00 90.62 205 SER A C 1
ATOM 1534 O O . SER A 1 205 ? -4.052 14.356 5.635 1.00 90.62 205 SER A O 1
ATOM 1536 N N . ILE A 1 206 ? -4.460 12.667 4.221 1.00 89.25 206 ILE A N 1
ATOM 1537 C CA . ILE A 1 206 ? -3.338 13.000 3.327 1.00 89.25 206 ILE A CA 1
ATOM 1538 C C . ILE A 1 206 ? -3.562 14.395 2.736 1.00 89.25 206 ILE A C 1
ATOM 1540 O O . ILE A 1 206 ? -4.608 14.687 2.168 1.00 89.25 206 ILE A O 1
ATOM 1544 N N . GLY A 1 207 ? -2.559 15.269 2.856 1.00 88.31 207 GLY A N 1
ATOM 1545 C CA . GLY A 1 207 ? -2.667 16.658 2.400 1.00 88.31 207 GLY A CA 1
ATOM 1546 C C . GLY A 1 207 ? -3.368 17.598 3.386 1.00 88.31 207 GLY A C 1
ATOM 1547 O O . GLY A 1 207 ? -3.525 18.775 3.065 1.00 88.31 207 GLY A O 1
ATOM 1548 N N . HIS A 1 208 ? -3.707 17.113 4.585 1.00 94.38 208 HIS A N 1
ATOM 1549 C CA . HIS A 1 208 ? -4.270 17.875 5.707 1.00 94.38 208 HIS A CA 1
ATOM 1550 C C . HIS A 1 208 ? -3.376 17.826 6.963 1.00 94.38 208 HIS A C 1
ATOM 1552 O O . HIS A 1 208 ? -3.816 18.070 8.087 1.00 94.38 208 HIS A O 1
ATOM 1558 N N . ASP A 1 209 ? -2.099 17.520 6.759 1.00 95.12 209 ASP A N 1
ATOM 1559 C CA . ASP A 1 209 ? -1.070 17.376 7.783 1.00 95.12 209 ASP A CA 1
ATOM 1560 C C . ASP A 1 209 ? -0.651 18.720 8.427 1.00 95.12 209 ASP A C 1
ATOM 1562 O O . ASP A 1 209 ? -1.045 19.803 7.979 1.00 95.12 209 ASP A O 1
ATOM 1566 N N . ALA A 1 210 ? 0.191 18.667 9.465 1.00 95.12 210 ALA A N 1
ATOM 1567 C CA . ALA A 1 210 ? 0.623 19.846 10.224 1.00 95.12 210 ALA A CA 1
ATOM 1568 C C . ALA A 1 210 ? 1.400 20.889 9.397 1.00 95.12 210 ALA A C 1
ATOM 1570 O O . ALA A 1 210 ? 1.516 22.043 9.817 1.00 95.12 210 ALA A O 1
ATOM 1571 N N . CYS A 1 211 ? 1.909 20.519 8.217 1.00 94.56 211 CYS A N 1
ATOM 1572 C CA . CYS A 1 211 ? 2.591 21.440 7.311 1.00 94.56 211 CYS A CA 1
ATOM 1573 C C . CYS A 1 211 ? 1.652 22.280 6.447 1.00 94.56 211 CYS A C 1
ATOM 1575 O O . CYS A 1 211 ? 2.121 23.103 5.653 1.00 94.56 211 CYS A O 1
ATOM 1577 N N . ARG A 1 212 ? 0.339 22.062 6.536 1.00 94.44 212 ARG A N 1
ATOM 1578 C CA . ARG A 1 212 ? -0.629 22.770 5.702 1.00 94.44 212 ARG A CA 1
ATOM 1579 C C . ARG A 1 212 ? -0.991 24.132 6.292 1.00 94.44 212 ARG A C 1
ATOM 1581 O O . ARG A 1 212 ? -0.926 24.327 7.507 1.00 94.44 212 ARG A O 1
ATOM 1588 N N . PRO A 1 213 ? -1.399 25.094 5.445 1.00 90.88 213 PRO A N 1
ATOM 1589 C CA . PRO A 1 213 ? -1.957 26.353 5.918 1.00 90.88 213 PRO A CA 1
ATOM 1590 C C . PRO A 1 213 ? -3.145 26.129 6.860 1.00 90.88 213 PRO A C 1
ATOM 1592 O O . PRO A 1 213 ? -3.830 25.108 6.785 1.00 90.88 213 PRO A O 1
ATOM 1595 N N . ALA A 1 214 ? -3.432 27.123 7.706 1.00 88.12 214 ALA A N 1
ATOM 1596 C CA . ALA A 1 214 ? -4.525 27.074 8.680 1.00 88.12 214 ALA A CA 1
ATOM 1597 C C . ALA A 1 214 ? -5.882 26.689 8.060 1.00 88.12 214 ALA A C 1
ATOM 1599 O O . ALA A 1 214 ? -6.610 25.899 8.646 1.00 88.12 214 ALA A O 1
ATOM 1600 N N . SER A 1 215 ? -6.167 27.152 6.841 1.00 87.06 215 SER A N 1
ATOM 1601 C CA . SER A 1 215 ? -7.395 26.845 6.094 1.00 87.06 215 SER A CA 1
ATOM 1602 C C . SER A 1 215 ? -7.559 25.382 5.671 1.00 87.06 215 SER A C 1
ATOM 1604 O O . SER A 1 215 ? -8.609 25.025 5.149 1.00 87.06 215 SER A O 1
ATOM 1606 N N . THR A 1 216 ? -6.516 24.559 5.792 1.00 91.38 216 THR A N 1
ATOM 1607 C CA . THR A 1 216 ? -6.481 23.209 5.210 1.00 91.38 216 THR A CA 1
ATOM 1608 C C . THR A 1 216 ? -6.012 22.153 6.203 1.00 91.38 216 THR A C 1
ATOM 1610 O O . THR A 1 216 ? -6.430 21.005 6.085 1.00 91.38 216 THR A O 1
ATOM 1613 N N . LYS A 1 217 ? -5.158 22.500 7.172 1.00 93.88 217 LYS A N 1
ATOM 1614 C CA . LYS A 1 217 ? -4.652 21.527 8.148 1.00 93.88 217 LYS A CA 1
ATOM 1615 C C . LYS A 1 217 ? -5.760 21.006 9.062 1.00 93.88 217 LYS A C 1
ATOM 1617 O O . LYS A 1 217 ? -6.560 21.778 9.589 1.00 93.88 217 LYS A O 1
ATOM 1622 N N . TRP A 1 218 ? -5.738 19.707 9.312 1.00 96.44 218 TRP A N 1
ATOM 1623 C CA . TRP A 1 218 ? -6.543 19.028 10.328 1.00 96.44 218 TRP A CA 1
ATOM 1624 C C . TRP A 1 218 ? -5.741 18.775 11.600 1.00 96.44 218 TRP A C 1
ATOM 1626 O O . TRP A 1 218 ? -6.327 18.627 12.668 1.00 96.44 218 TRP A O 1
ATOM 1636 N N . ILE A 1 219 ? -4.410 18.754 11.490 1.00 95.62 219 ILE A N 1
ATOM 1637 C CA . ILE A 1 219 ? -3.471 18.565 12.598 1.00 95.62 219 ILE A CA 1
ATOM 1638 C C . ILE A 1 219 ? -2.730 19.871 12.865 1.00 95.62 219 ILE A C 1
ATOM 1640 O O . ILE A 1 219 ? -2.247 20.525 11.943 1.00 95.62 219 ILE A O 1
ATOM 1644 N N . GLU A 1 220 ? -2.627 20.265 14.130 1.00 94.31 220 GLU A N 1
ATOM 1645 C CA . GLU A 1 220 ? -1.847 21.436 14.527 1.00 94.31 220 GLU A CA 1
ATOM 1646 C C . GLU A 1 220 ? -0.349 21.127 14.591 1.00 94.31 220 GLU A C 1
ATOM 1648 O O . GLU A 1 220 ? 0.064 20.038 14.972 1.00 94.31 220 GLU A O 1
ATOM 1653 N N . GLY A 1 221 ? 0.488 22.108 14.247 1.00 90.62 221 GLY A N 1
ATOM 1654 C CA . GLY A 1 221 ? 1.938 22.016 14.438 1.00 90.62 221 GLY A CA 1
ATOM 1655 C C . GLY A 1 221 ? 2.359 22.304 15.883 1.00 90.62 221 GLY A C 1
ATOM 1656 O O . GLY A 1 221 ? 1.530 22.366 16.792 1.00 90.62 221 GLY A O 1
ATOM 1657 N N . LEU A 1 222 ? 3.660 22.548 16.089 1.00 87.50 222 LEU A N 1
ATOM 1658 C CA . LEU A 1 222 ? 4.206 22.910 17.405 1.00 87.50 222 LEU A CA 1
ATOM 1659 C C . LEU A 1 222 ? 3.585 24.195 17.974 1.00 87.50 222 LEU A C 1
ATOM 1661 O O . LEU A 1 222 ? 3.426 24.317 19.185 1.00 87.50 222 LEU A O 1
ATOM 1665 N N . PHE A 1 223 ? 3.251 25.141 17.093 1.00 84.50 223 PHE A N 1
ATOM 1666 C CA . PHE A 1 223 ? 2.598 26.404 17.424 1.00 84.50 223 PHE A CA 1
ATOM 1667 C C . PHE A 1 223 ? 1.167 26.383 16.872 1.00 84.50 223 PHE A C 1
ATOM 1669 O O . PHE A 1 223 ? 0.964 26.668 15.685 1.00 84.50 223 PHE A O 1
ATOM 1676 N N . PRO A 1 224 ? 0.176 25.999 17.692 1.00 79.38 224 PRO A N 1
ATOM 1677 C CA . PRO A 1 224 ? -1.193 25.847 17.230 1.00 79.38 224 PRO A CA 1
ATOM 1678 C C . PRO A 1 224 ? -1.839 27.185 16.865 1.00 79.38 224 PRO A C 1
ATOM 1680 O O . PRO A 1 224 ? -1.514 28.234 17.428 1.00 79.38 224 PRO A O 1
ATOM 1683 N N . SER A 1 225 ? -2.771 27.152 15.914 1.00 72.12 225 SER A N 1
ATOM 1684 C CA . SER A 1 225 ? -3.491 28.336 15.445 1.00 72.12 225 SER A CA 1
ATOM 1685 C C . SER A 1 225 ? -4.794 28.547 16.211 1.00 72.12 225 SER A C 1
ATOM 1687 O O . SER A 1 225 ? -5.652 27.667 16.251 1.00 72.12 225 SER A O 1
ATOM 1689 N N . VAL A 1 226 ? -5.008 29.773 16.703 1.00 74.25 226 VAL A N 1
ATOM 1690 C CA . VAL A 1 226 ? -6.294 30.204 17.284 1.00 74.25 226 VAL A CA 1
ATOM 1691 C C . VAL A 1 226 ? -7.446 30.029 16.288 1.00 74.25 226 VAL A C 1
ATOM 1693 O O . VAL A 1 226 ? -8.548 29.656 16.677 1.00 74.25 226 VAL A O 1
ATOM 1696 N N . VAL A 1 227 ? -7.181 30.259 14.996 1.00 72.19 227 VAL A N 1
ATOM 1697 C CA . VAL A 1 227 ? -8.185 30.209 13.917 1.00 72.19 227 VAL A CA 1
ATOM 1698 C C . VAL A 1 227 ? -8.803 28.818 13.778 1.00 72.19 227 VAL A C 1
ATOM 1700 O O . VAL A 1 227 ? -9.969 28.698 13.420 1.00 72.19 227 VAL A O 1
ATOM 1703 N N . ASN A 1 228 ? -8.042 27.774 14.097 1.00 80.06 228 ASN A N 1
ATOM 1704 C CA . ASN A 1 228 ? -8.448 26.396 13.850 1.00 80.06 228 ASN A CA 1
ATOM 1705 C C . ASN A 1 228 ? -9.132 25.754 15.058 1.00 80.06 228 ASN A C 1
ATOM 1707 O O . ASN A 1 228 ? -9.549 24.600 14.979 1.00 80.06 228 ASN A O 1
ATOM 1711 N N . ASN A 1 229 ? -9.246 26.487 16.174 1.00 83.50 229 ASN A N 1
ATOM 1712 C CA . ASN A 1 229 ? -9.822 25.982 17.415 1.00 83.50 229 ASN A CA 1
ATOM 1713 C C . ASN A 1 229 ? -9.204 24.630 17.829 1.00 83.50 229 ASN A C 1
ATOM 1715 O O . ASN A 1 229 ? -9.894 23.642 18.059 1.00 83.50 229 ASN A O 1
ATOM 1719 N N . GLY A 1 230 ? -7.875 24.583 17.871 1.00 78.12 230 GLY A N 1
ATOM 1720 C CA . GLY A 1 230 ? -7.098 23.464 18.388 1.00 78.12 230 GLY A CA 1
ATOM 1721 C C . GLY A 1 230 ? -5.823 24.026 18.991 1.00 78.12 230 GLY A C 1
ATOM 1722 O O . GLY A 1 230 ? -5.016 24.603 18.272 1.00 78.12 230 GLY A O 1
ATOM 1723 N N . PHE A 1 231 ? -5.664 23.923 20.310 1.00 82.69 231 PHE A N 1
ATOM 1724 C CA . PHE A 1 231 ? -4.526 24.527 21.021 1.00 82.69 231 PHE A CA 1
ATOM 1725 C C . PHE A 1 231 ? -3.547 23.501 21.595 1.00 82.69 231 PHE A C 1
ATOM 1727 O O . PHE A 1 231 ? -2.572 23.878 22.240 1.00 82.69 231 PHE A O 1
ATOM 1734 N N . ALA A 1 232 ? -3.786 22.212 21.361 1.00 89.44 232 ALA A N 1
ATOM 1735 C CA . ALA A 1 232 ? -2.849 21.156 21.708 1.00 89.44 232 ALA A CA 1
ATOM 1736 C C . ALA A 1 232 ? -1.859 20.931 20.544 1.00 89.44 232 ALA A C 1
ATOM 1738 O O . ALA A 1 232 ? -2.294 20.596 19.440 1.00 89.44 232 ALA A O 1
ATOM 1739 N N . PRO A 1 233 ? -0.539 21.104 20.753 1.00 91.38 233 PRO A N 1
ATOM 1740 C CA . PRO A 1 233 ? 0.462 20.850 19.717 1.00 91.38 233 PRO A CA 1
ATOM 1741 C C . PRO A 1 233 ? 0.398 19.418 19.187 1.00 91.38 233 PRO A C 1
ATOM 1743 O O . PRO A 1 233 ? 0.267 18.486 19.980 1.00 91.38 233 PRO A O 1
ATOM 1746 N N . PHE A 1 234 ? 0.528 19.236 17.871 1.00 93.19 234 PHE A N 1
ATOM 1747 C CA . PHE A 1 234 ? 0.534 17.922 17.205 1.00 93.19 234 PHE A CA 1
ATOM 1748 C C . PHE A 1 234 ? -0.741 17.083 17.385 1.00 93.19 234 PHE A C 1
ATOM 1750 O O . PHE A 1 234 ? -0.706 15.865 17.224 1.00 93.19 234 PHE A O 1
ATOM 1757 N N . HIS A 1 235 ? -1.868 17.721 17.708 1.00 95.69 235 HIS A N 1
ATOM 1758 C CA . HIS A 1 235 ? -3.173 17.070 17.839 1.00 95.69 235 HIS A CA 1
ATOM 1759 C C . HIS A 1 235 ? -4.147 17.551 16.755 1.00 95.69 235 HIS A C 1
ATOM 1761 O O . HIS A 1 235 ? -3.917 18.603 16.145 1.00 95.69 235 HIS A O 1
ATOM 1767 N N . PRO A 1 236 ? -5.249 16.816 16.513 1.00 96.38 236 PRO A N 1
ATOM 1768 C CA . PRO A 1 236 ? -6.299 17.292 15.629 1.00 96.38 236 PRO A CA 1
ATOM 1769 C C . PRO A 1 236 ? -6.956 18.571 16.158 1.00 96.38 236 PRO A C 1
ATOM 1771 O O . PRO A 1 236 ? -7.214 18.706 17.356 1.00 96.38 236 PRO A O 1
ATOM 1774 N N . ASN A 1 237 ? -7.241 19.498 15.251 1.00 96.44 237 ASN A N 1
ATOM 1775 C CA . ASN A 1 237 ? -8.039 20.691 15.523 1.00 96.44 237 ASN A CA 1
ATOM 1776 C C . ASN A 1 237 ? -9.541 20.422 15.324 1.00 96.44 237 ASN A C 1
ATOM 1778 O O . ASN A 1 237 ? -9.944 19.285 15.072 1.00 96.44 237 ASN A O 1
ATOM 1782 N N . ALA A 1 238 ? -10.381 21.456 15.440 1.00 96.00 238 ALA A N 1
ATOM 1783 C CA . ALA A 1 238 ? -11.828 21.312 15.270 1.00 96.00 238 ALA A CA 1
ATOM 1784 C C . ALA A 1 238 ? -12.213 20.722 13.901 1.00 96.00 238 ALA A C 1
ATOM 1786 O O . ALA A 1 238 ? -13.101 19.873 13.828 1.00 96.00 238 ALA A O 1
ATOM 1787 N N . GLU A 1 239 ? -11.517 21.121 12.833 1.00 96.25 239 GLU A N 1
ATOM 1788 C CA . GLU A 1 239 ? -11.752 20.571 11.497 1.00 96.25 239 GLU A CA 1
ATOM 1789 C C . GLU A 1 239 ? -11.340 19.098 11.436 1.00 96.25 239 GLU A C 1
ATOM 1791 O O . GLU A 1 239 ? -12.116 18.270 10.975 1.00 96.25 239 GLU A O 1
ATOM 1796 N N . GLY A 1 240 ? -10.179 18.730 11.985 1.00 96.56 240 GLY A N 1
ATOM 1797 C CA . GLY A 1 240 ? -9.758 17.329 12.065 1.00 96.56 240 GLY A CA 1
ATOM 1798 C C . GLY A 1 240 ? -10.724 16.443 12.860 1.00 96.56 240 GLY A C 1
ATOM 1799 O O . GLY A 1 240 ? -11.009 15.320 12.448 1.00 96.56 240 GLY A O 1
ATOM 1800 N N . MET A 1 241 ? -11.283 16.957 13.961 1.00 98.00 241 MET A N 1
ATOM 1801 C CA . MET A 1 241 ? -12.321 16.267 14.739 1.00 98.00 241 MET A CA 1
ATOM 1802 C C . MET A 1 241 ? -13.605 16.071 13.926 1.00 98.00 241 MET A C 1
ATOM 1804 O O . MET A 1 241 ? -14.190 14.990 13.954 1.00 98.00 241 MET A O 1
ATOM 1808 N N . SER A 1 242 ? -14.020 17.091 13.172 1.00 97.62 242 SER A N 1
ATOM 1809 C CA . SER A 1 242 ? -15.182 17.031 12.279 1.00 97.62 242 SER A CA 1
ATOM 1810 C C . SER A 1 242 ? -14.969 16.047 11.123 1.00 97.62 242 SER A C 1
ATOM 1812 O O . SER A 1 242 ? -15.829 15.213 10.843 1.00 97.62 242 SER A O 1
ATOM 1814 N N . GLN A 1 243 ? -13.795 16.071 10.491 1.00 96.00 243 GLN A N 1
ATOM 1815 C CA . GLN A 1 243 ? -13.488 15.265 9.306 1.00 96.00 243 GLN A CA 1
ATOM 1816 C C . GLN A 1 243 ? -13.212 13.788 9.610 1.00 96.00 243 GLN A C 1
ATOM 1818 O O . GLN A 1 243 ? -13.261 12.956 8.708 1.00 96.00 243 GLN A O 1
ATOM 1823 N N . ALA A 1 244 ? -13.011 13.417 10.876 1.00 97.25 244 ALA A N 1
ATOM 1824 C CA . ALA A 1 244 ? -13.038 12.013 11.283 1.00 97.25 244 ALA A CA 1
ATOM 1825 C C . ALA A 1 244 ? -14.458 11.409 11.216 1.00 97.25 244 ALA A C 1
ATOM 1827 O O . ALA A 1 244 ? -14.621 10.206 11.006 1.00 97.25 244 ALA A O 1
ATOM 1828 N N . VAL A 1 245 ? -15.501 12.231 11.385 1.00 97.44 245 VAL A N 1
ATOM 1829 C CA . VAL A 1 245 ? -16.886 11.765 11.538 1.00 97.44 245 VAL A CA 1
ATOM 1830 C C . VAL A 1 245 ? -17.412 11.002 10.318 1.00 97.44 245 VAL A C 1
ATOM 1832 O O . VAL A 1 245 ? -18.009 9.951 10.541 1.00 97.44 245 VAL A O 1
ATOM 1835 N N . PRO A 1 246 ? -17.242 11.452 9.056 1.00 89.00 246 PRO A N 1
ATOM 1836 C CA . PRO A 1 246 ? -17.749 10.718 7.896 1.00 89.00 246 PRO A CA 1
ATOM 1837 C C . PRO A 1 246 ? -17.233 9.277 7.834 1.00 89.00 246 PRO A C 1
ATOM 1839 O O . PRO A 1 246 ? -18.043 8.357 7.734 1.00 89.00 246 PRO A O 1
ATOM 1842 N N . THR A 1 247 ? -15.922 9.082 7.996 1.00 89.19 247 THR A N 1
ATOM 1843 C CA . THR A 1 247 ? -15.281 7.761 7.943 1.00 89.19 247 THR A CA 1
ATOM 1844 C C . THR A 1 247 ? -15.727 6.862 9.096 1.00 89.19 247 THR A C 1
ATOM 1846 O O . THR A 1 247 ? -16.039 5.689 8.897 1.00 89.19 247 THR A O 1
ATOM 1849 N N . VAL A 1 248 ? -15.815 7.403 10.318 1.00 95.88 248 VAL A N 1
ATOM 1850 C CA . VAL A 1 248 ? -16.276 6.622 11.479 1.00 95.88 248 VAL A CA 1
ATOM 1851 C C . VAL A 1 248 ? -17.774 6.312 11.378 1.00 95.88 248 VAL A C 1
ATOM 1853 O O . VAL A 1 248 ? -18.198 5.219 11.747 1.00 95.88 248 VAL A O 1
ATOM 1856 N N . ALA A 1 249 ? -18.586 7.236 10.858 1.00 92.19 249 ALA A N 1
ATOM 1857 C CA . ALA A 1 249 ? -20.017 7.030 10.653 1.00 92.19 249 ALA A CA 1
ATOM 1858 C C . ALA A 1 249 ? -20.287 5.950 9.607 1.00 92.19 249 ALA A C 1
ATOM 1860 O O . ALA A 1 249 ? -21.143 5.100 9.838 1.00 92.19 249 ALA A O 1
ATOM 1861 N N . GLU A 1 250 ? -19.543 5.951 8.500 1.00 85.69 250 GLU A N 1
ATOM 1862 C CA . GLU A 1 250 ? -19.594 4.889 7.496 1.00 85.69 250 GLU A CA 1
ATOM 1863 C C . GLU A 1 250 ? -19.274 3.533 8.135 1.00 85.69 250 GLU A C 1
ATOM 1865 O O . GLU A 1 250 ? -20.101 2.623 8.102 1.00 85.69 250 GLU A O 1
ATOM 1870 N N . ALA A 1 251 ? -18.150 3.426 8.849 1.00 88.75 251 ALA A N 1
ATOM 1871 C CA . ALA A 1 251 ? -17.790 2.199 9.555 1.00 88.75 251 ALA A CA 1
ATOM 1872 C C . ALA A 1 251 ? -18.825 1.778 10.616 1.00 88.75 251 ALA A C 1
ATOM 1874 O O . ALA A 1 251 ? -18.995 0.586 10.866 1.00 88.75 251 ALA A O 1
ATOM 1875 N N . ALA A 1 252 ? -19.537 2.720 11.240 1.00 89.19 252 ALA A N 1
ATOM 1876 C CA . ALA A 1 252 ? -20.577 2.417 12.219 1.00 89.19 252 ALA A CA 1
ATOM 1877 C C . ALA A 1 252 ? -21.821 1.779 11.582 1.00 89.19 252 ALA A C 1
ATOM 1879 O O . ALA A 1 252 ? -22.393 0.859 12.175 1.00 89.19 252 ALA A O 1
ATOM 1880 N N . VAL A 1 253 ? -22.219 2.226 10.385 1.00 82.50 253 VAL A N 1
ATOM 1881 C CA . VAL A 1 253 ? -23.467 1.802 9.722 1.00 82.50 253 VAL A CA 1
ATOM 1882 C C . VAL A 1 253 ? -23.290 0.662 8.717 1.00 82.50 253 VAL A C 1
ATOM 1884 O O . VAL A 1 253 ? -24.239 -0.089 8.499 1.00 82.50 253 VAL A O 1
ATOM 1887 N N . THR A 1 254 ? -22.103 0.484 8.133 1.00 69.88 254 THR A N 1
ATOM 1888 C CA . THR A 1 254 ? -21.825 -0.594 7.166 1.00 69.88 254 THR A CA 1
ATOM 1889 C C . THR A 1 254 ? -21.908 -1.935 7.866 1.00 69.88 254 THR A C 1
ATOM 1891 O O . THR A 1 254 ? -21.034 -2.204 8.669 1.00 69.88 254 THR A O 1
ATOM 1894 N N . THR A 1 255 ? -22.906 -2.787 7.637 1.00 55.09 255 THR A N 1
ATOM 1895 C CA . THR A 1 255 ? -22.998 -4.109 8.295 1.00 55.09 255 THR A CA 1
ATOM 1896 C C . THR A 1 255 ? -21.648 -4.833 8.287 1.00 55.09 255 THR A C 1
ATOM 1898 O O . THR A 1 255 ? -20.975 -4.839 7.259 1.00 55.09 255 THR A O 1
ATOM 1901 N N . ALA A 1 256 ? -21.234 -5.399 9.431 1.00 49.41 256 ALA A N 1
ATOM 1902 C CA . ALA A 1 256 ? -20.047 -6.257 9.493 1.00 49.41 256 ALA A CA 1
ATOM 1903 C C . ALA A 1 256 ? -20.098 -7.285 8.345 1.00 49.41 256 ALA A C 1
ATOM 1905 O O . ALA A 1 256 ? -21.218 -7.669 7.976 1.00 49.41 256 ALA A O 1
ATOM 1906 N N . PRO A 1 257 ? -18.949 -7.708 7.777 1.00 43.34 257 PRO A N 1
ATOM 1907 C CA . PRO A 1 257 ? -18.932 -8.676 6.690 1.00 43.34 257 PRO A CA 1
ATOM 1908 C C . PRO A 1 257 ? -19.871 -9.823 7.035 1.00 43.34 257 PRO A C 1
ATOM 1910 O O . PRO A 1 257 ? -19.790 -10.431 8.106 1.00 43.34 257 PRO A O 1
ATOM 1913 N N . THR A 1 258 ? -20.864 -10.014 6.175 1.00 34.81 258 THR A N 1
ATOM 1914 C CA . THR A 1 258 ? -21.802 -11.114 6.331 1.00 34.81 258 THR A CA 1
ATOM 1915 C C . THR A 1 258 ? -21.022 -12.409 6.113 1.00 34.81 258 THR A C 1
ATOM 1917 O O . THR A 1 258 ? -20.052 -12.428 5.360 1.00 34.81 258 THR A O 1
ATOM 1920 N N . ALA A 1 259 ? -21.448 -13.470 6.795 1.00 40.44 259 ALA A N 1
ATOM 1921 C CA . ALA A 1 259 ? -21.010 -14.850 6.595 1.00 40.44 259 ALA A CA 1
ATOM 1922 C C . ALA A 1 259 ? -20.838 -15.214 5.093 1.00 40.44 259 ALA A C 1
ATOM 1924 O O . ALA A 1 259 ? -21.496 -14.600 4.247 1.00 40.44 259 ALA A O 1
ATOM 1925 N N . PRO A 1 260 ? -19.994 -16.209 4.755 1.00 38.72 260 PRO A N 1
ATOM 1926 C CA . PRO A 1 260 ? -19.529 -16.465 3.390 1.00 38.72 260 PRO A CA 1
ATOM 1927 C C . PRO A 1 260 ? -20.698 -16.631 2.412 1.00 38.72 260 PRO A C 1
ATOM 1929 O O . PRO A 1 260 ? -21.594 -17.449 2.629 1.00 38.72 260 PRO A O 1
ATOM 1932 N N . GLY A 1 261 ? -20.700 -15.816 1.352 1.00 45.16 261 GLY A N 1
ATOM 1933 C CA . GLY A 1 261 ? -21.767 -15.794 0.346 1.00 45.16 261 GLY A CA 1
ATOM 1934 C C . GLY A 1 261 ? -21.939 -14.484 -0.435 1.00 45.16 261 GLY A C 1
ATOM 1935 O O . GLY A 1 261 ? -22.729 -14.463 -1.375 1.00 45.16 261 GLY A O 1
ATOM 1936 N N . ALA A 1 262 ? -21.232 -13.402 -0.087 1.00 54.50 262 ALA A N 1
ATOM 1937 C CA . ALA A 1 262 ? -21.106 -12.246 -0.976 1.00 54.50 262 ALA A CA 1
ATOM 1938 C C . ALA A 1 262 ? -20.091 -12.560 -2.088 1.00 54.50 262 ALA A C 1
ATOM 1940 O O . ALA A 1 262 ? -19.085 -13.216 -1.818 1.00 54.50 262 ALA A O 1
ATOM 1941 N N . ASP A 1 263 ? -20.352 -12.102 -3.318 1.00 62.66 263 ASP A N 1
ATOM 1942 C CA . ASP A 1 263 ? -19.374 -12.202 -4.407 1.00 62.66 263 ASP A CA 1
ATOM 1943 C C . ASP A 1 263 ? -18.030 -11.619 -3.926 1.00 62.66 263 ASP A C 1
ATOM 1945 O O . ASP A 1 263 ? -18.022 -10.528 -3.339 1.00 62.66 263 ASP A O 1
ATOM 1949 N N . PRO A 1 264 ? -16.900 -12.314 -4.152 1.00 70.62 264 PRO A N 1
ATOM 1950 C CA . PRO A 1 264 ? -15.597 -11.800 -3.757 1.00 70.62 264 PRO A CA 1
ATOM 1951 C C . PRO A 1 264 ? -15.346 -10.432 -4.429 1.00 70.62 264 PRO A C 1
ATOM 1953 O O . PRO A 1 264 ? -15.839 -10.200 -5.542 1.00 70.62 264 PRO A O 1
ATOM 1956 N N . PRO A 1 265 ? -14.621 -9.497 -3.777 1.00 82.44 265 PRO A N 1
ATOM 1957 C CA . PRO A 1 265 ? -14.326 -8.183 -4.355 1.00 82.44 265 PRO A CA 1
ATOM 1958 C C . PRO A 1 265 ? -13.735 -8.314 -5.762 1.00 82.44 265 PRO A C 1
ATOM 1960 O O . PRO A 1 265 ? -12.875 -9.142 -5.966 1.00 82.44 265 PRO A O 1
ATOM 1963 N N . ASN A 1 266 ? -14.124 -7.512 -6.747 1.00 87.06 266 ASN A N 1
ATOM 1964 C CA . ASN A 1 266 ? -13.597 -7.673 -8.113 1.00 87.06 266 ASN A CA 1
ATOM 1965 C C . ASN A 1 266 ? -12.697 -6.486 -8.481 1.00 87.06 266 ASN A C 1
ATOM 1967 O O . ASN A 1 266 ? -13.171 -5.596 -9.190 1.00 87.06 266 ASN A O 1
ATOM 1971 N N . PRO A 1 267 ? -11.453 -6.400 -7.968 1.00 94.31 267 PRO A N 1
ATOM 1972 C CA . PRO A 1 267 ? -10.573 -5.296 -8.321 1.00 94.31 267 PRO A CA 1
ATOM 1973 C C . PRO A 1 267 ? -10.177 -5.384 -9.795 1.00 94.31 267 PRO A C 1
ATOM 1975 O O . PRO A 1 267 ? -9.846 -6.457 -10.298 1.00 94.31 267 PRO A O 1
ATOM 1978 N N . LYS A 1 268 ? -10.159 -4.242 -10.479 1.00 97.94 268 LYS A N 1
ATOM 1979 C CA . LYS A 1 268 ? -9.555 -4.120 -11.806 1.00 97.94 268 LYS A CA 1
ATOM 1980 C C . LYS A 1 268 ? -8.041 -3.975 -11.661 1.00 97.94 268 LYS A C 1
ATOM 1982 O O . LYS A 1 268 ? -7.573 -3.047 -11.000 1.00 97.94 268 LYS A O 1
ATOM 1987 N N . VAL A 1 269 ? -7.271 -4.870 -12.269 1.00 98.81 269 VAL A N 1
ATOM 1988 C CA . VAL A 1 269 ? -5.817 -4.954 -12.067 1.00 98.81 269 VAL A CA 1
ATOM 1989 C C . VAL A 1 269 ? -5.085 -4.708 -13.378 1.00 98.81 269 VAL A C 1
ATOM 1991 O O . VAL A 1 269 ? -5.338 -5.382 -14.368 1.00 98.81 269 VAL A O 1
ATOM 1994 N N . LEU A 1 270 ? -4.159 -3.755 -13.381 1.00 98.88 270 LEU A N 1
ATOM 1995 C CA . LEU A 1 270 ? -3.229 -3.513 -14.481 1.00 98.88 270 LEU A CA 1
ATOM 1996 C C . LEU A 1 270 ? -1.871 -4.133 -14.143 1.00 98.88 270 LEU A C 1
ATOM 1998 O O . LEU A 1 270 ? -1.352 -3.894 -13.055 1.00 98.88 270 LEU A O 1
ATOM 2002 N N . THR A 1 271 ? -1.269 -4.857 -15.083 1.00 98.94 271 THR A N 1
ATOM 2003 C CA . THR A 1 271 ? 0.170 -5.157 -15.075 1.00 98.94 271 THR A CA 1
ATOM 2004 C C . THR A 1 271 ? 0.846 -4.501 -16.273 1.00 98.94 271 THR A C 1
ATOM 2006 O O . THR A 1 271 ? 0.282 -4.480 -17.372 1.00 98.94 271 THR A O 1
ATOM 2009 N N . TYR A 1 272 ? 2.021 -3.910 -16.060 1.00 98.94 272 TYR A N 1
ATOM 2010 C CA . TYR A 1 272 ? 2.748 -3.220 -17.117 1.00 98.94 272 TYR A CA 1
ATOM 2011 C C . TYR A 1 272 ? 4.259 -3.199 -16.883 1.00 98.94 272 TYR A C 1
ATOM 2013 O O . TYR A 1 272 ? 4.755 -2.499 -15.990 1.00 98.94 272 TYR A O 1
ATOM 2021 N N . ASN A 1 273 ? 4.996 -3.898 -17.748 1.00 98.88 273 ASN A N 1
ATOM 2022 C CA . ASN A 1 273 ? 6.437 -3.741 -17.849 1.00 98.88 273 ASN A CA 1
ATOM 2023 C C . ASN A 1 273 ? 6.731 -2.356 -18.446 1.00 98.88 273 ASN A C 1
ATOM 2025 O O . ASN A 1 273 ? 6.353 -2.047 -19.575 1.00 98.88 273 ASN A O 1
ATOM 2029 N N . SER A 1 274 ? 7.339 -1.480 -17.644 1.00 98.62 274 SER A N 1
ATOM 2030 C CA . SER A 1 274 ? 7.506 -0.055 -17.955 1.00 98.62 274 SER A CA 1
ATOM 2031 C C . SER A 1 274 ? 8.808 0.281 -18.678 1.00 98.62 274 SER A C 1
ATOM 2033 O O . SER A 1 274 ? 8.984 1.429 -19.104 1.00 98.62 274 SER A O 1
ATOM 2035 N N . PHE A 1 275 ? 9.722 -0.683 -18.810 1.00 98.62 275 PHE A N 1
ATOM 2036 C CA . PHE A 1 275 ? 11.007 -0.510 -19.482 1.00 98.62 275 PHE A CA 1
ATOM 2037 C C . PHE A 1 275 ? 11.811 0.706 -18.972 1.00 98.62 275 PHE A C 1
ATOM 2039 O O . PHE A 1 275 ? 12.460 1.430 -19.734 1.00 98.62 275 PHE A O 1
ATOM 2046 N N . LEU A 1 276 ? 11.743 1.031 -17.678 1.00 98.62 276 LEU A N 1
ATOM 2047 C CA . LEU A 1 276 ? 12.478 2.154 -17.082 1.00 98.62 276 LEU A CA 1
ATOM 2048 C C . LEU A 1 276 ? 13.880 1.707 -16.653 1.00 98.62 276 LEU A C 1
ATOM 2050 O O . LEU A 1 276 ? 14.242 1.793 -15.483 1.00 98.62 276 LEU A O 1
ATOM 2054 N N . LEU A 1 277 ? 14.680 1.247 -17.619 1.00 97.31 277 LEU A N 1
ATOM 2055 C CA . LEU A 1 277 ? 16.059 0.808 -17.392 1.00 97.31 277 LEU A CA 1
ATOM 2056 C C . LEU A 1 277 ? 16.938 1.911 -16.785 1.00 97.31 277 LEU A C 1
ATOM 2058 O O . LEU A 1 277 ? 16.759 3.089 -17.104 1.00 97.31 277 LEU A O 1
ATOM 2062 N N . SER A 1 278 ? 17.960 1.522 -16.017 1.00 96.56 278 SER A N 1
ATOM 2063 C CA . SER A 1 278 ? 18.982 2.425 -15.468 1.00 96.56 278 SER A CA 1
ATOM 2064 C C . SER A 1 278 ? 19.526 3.402 -16.514 1.00 96.56 278 SER A C 1
ATOM 2066 O O . SER A 1 278 ? 20.152 3.001 -17.501 1.00 96.56 278 SER A O 1
ATOM 2068 N N . LYS A 1 279 ? 19.349 4.711 -16.289 1.00 96.62 279 LYS A N 1
ATOM 2069 C CA . LYS A 1 279 ? 19.876 5.749 -17.193 1.00 96.62 279 LYS A CA 1
ATOM 2070 C C . LYS A 1 279 ? 21.403 5.796 -17.221 1.00 96.62 279 LYS A C 1
ATOM 2072 O O . LYS A 1 279 ? 21.967 6.334 -18.168 1.00 96.62 279 LYS A O 1
ATOM 2077 N N . ALA A 1 280 ? 22.082 5.236 -16.218 1.00 93.62 280 ALA A N 1
ATOM 2078 C CA . ALA A 1 280 ? 23.541 5.145 -16.213 1.00 93.62 280 ALA A CA 1
ATOM 2079 C C . ALA A 1 280 ? 24.057 4.187 -17.299 1.00 93.62 280 ALA A C 1
ATOM 2081 O O . ALA A 1 280 ? 25.078 4.458 -17.927 1.00 93.62 280 ALA A O 1
ATOM 2082 N N . LEU A 1 281 ? 23.330 3.093 -17.538 1.00 92.81 281 LEU A N 1
ATOM 2083 C CA . LEU A 1 281 ? 23.652 2.101 -18.564 1.00 92.81 281 LEU A CA 1
ATOM 2084 C C . LEU A 1 281 ? 22.983 2.432 -19.904 1.00 92.81 281 LEU A C 1
ATOM 2086 O O . LEU A 1 281 ? 23.561 2.226 -20.970 1.00 92.81 281 LEU A O 1
ATOM 2090 N N . TYR A 1 282 ? 21.775 2.992 -19.847 1.00 95.69 282 TYR A N 1
ATOM 2091 C CA . TYR A 1 282 ? 20.878 3.145 -20.985 1.00 95.69 282 TYR A CA 1
ATOM 2092 C C . TYR A 1 282 ? 20.313 4.576 -21.081 1.00 95.69 282 TYR A C 1
ATOM 2094 O O . TYR A 1 282 ? 19.099 4.761 -21.040 1.00 95.69 282 TYR A O 1
ATOM 2102 N N . PRO A 1 283 ? 21.146 5.622 -21.238 1.00 96.25 283 PRO A N 1
ATOM 2103 C CA . PRO A 1 283 ? 20.727 7.023 -21.068 1.00 96.25 283 PRO A CA 1
ATOM 2104 C C . PRO A 1 283 ? 19.719 7.541 -22.106 1.00 96.25 283 PRO A C 1
ATOM 2106 O O . PRO A 1 283 ? 19.086 8.572 -21.891 1.00 96.25 283 PRO A O 1
ATOM 2109 N N . ASN A 1 284 ? 19.576 6.857 -23.243 1.00 97.38 284 ASN A N 1
ATOM 2110 C CA . ASN A 1 284 ? 18.883 7.376 -24.423 1.00 97.38 284 ASN A CA 1
ATOM 2111 C C . ASN A 1 284 ? 17.568 6.638 -24.727 1.00 97.38 284 ASN A C 1
ATOM 2113 O O . ASN A 1 284 ? 17.212 6.522 -25.892 1.00 97.38 284 ASN A O 1
ATOM 2117 N N . TRP A 1 285 ? 16.845 6.145 -23.713 1.00 98.25 285 TRP A N 1
ATOM 2118 C CA . TRP A 1 285 ? 15.543 5.469 -23.883 1.00 98.25 285 TRP A CA 1
ATOM 2119 C C . TRP A 1 285 ? 14.351 6.273 -23.349 1.00 98.25 285 TRP A C 1
ATOM 2121 O O . TRP A 1 285 ? 13.252 5.741 -23.182 1.00 98.25 285 TRP A O 1
ATOM 2131 N N . GLY A 1 286 ? 14.548 7.567 -23.085 1.00 98.31 286 GLY A N 1
ATOM 2132 C CA . GLY A 1 286 ? 13.468 8.495 -22.746 1.00 98.31 286 GLY A CA 1
ATOM 2133 C C . GLY A 1 286 ? 12.747 8.168 -21.438 1.00 98.31 286 GLY A C 1
ATOM 2134 O O . GLY A 1 286 ? 11.569 8.490 -21.311 1.00 98.31 286 GLY A O 1
ATOM 2135 N N . GLN A 1 287 ? 13.424 7.535 -20.476 1.00 98.69 287 GLN A N 1
ATOM 2136 C CA . GLN A 1 287 ? 12.837 7.065 -19.218 1.00 98.69 287 GLN A CA 1
ATOM 2137 C C . GLN A 1 287 ? 12.059 8.166 -18.489 1.00 98.69 287 GLN A C 1
ATOM 2139 O O . GLN A 1 287 ? 10.913 7.951 -18.114 1.00 98.69 287 GLN A O 1
ATOM 2144 N N . ASP A 1 288 ? 12.628 9.368 -18.357 1.00 98.50 288 ASP A N 1
ATOM 2145 C CA . ASP A 1 288 ? 11.977 10.480 -17.644 1.00 98.50 288 ASP A CA 1
ATOM 2146 C C . ASP A 1 288 ? 10.722 10.992 -18.365 1.00 98.50 288 ASP A C 1
ATOM 2148 O O . ASP A 1 288 ? 9.735 11.361 -17.728 1.00 98.50 288 ASP A O 1
ATOM 2152 N N . HIS A 1 289 ? 10.739 10.991 -19.702 1.00 98.50 289 HIS A N 1
ATOM 2153 C CA . HIS A 1 289 ? 9.558 11.315 -20.496 1.00 98.50 289 HIS A CA 1
ATOM 2154 C C . HIS A 1 289 ? 8.470 10.259 -20.273 1.00 98.50 289 HIS A C 1
ATOM 2156 O O . HIS A 1 289 ? 7.346 10.596 -19.912 1.00 98.50 289 HIS A O 1
ATOM 2162 N N . ARG A 1 290 ? 8.813 8.975 -20.405 1.00 98.69 290 ARG A N 1
ATOM 2163 C CA . ARG A 1 290 ? 7.850 7.874 -20.279 1.00 98.69 290 ARG A CA 1
ATOM 2164 C C . ARG A 1 290 ? 7.304 7.740 -18.859 1.00 98.69 290 ARG A C 1
ATOM 2166 O O . ARG A 1 290 ? 6.103 7.579 -18.704 1.00 98.69 290 ARG A O 1
ATOM 2173 N N . ALA A 1 291 ? 8.119 7.931 -17.824 1.00 98.69 291 ALA A N 1
ATOM 2174 C CA . ALA A 1 291 ? 7.674 7.954 -16.427 1.00 98.69 291 ALA A CA 1
ATOM 2175 C C . ALA A 1 291 ? 6.633 9.050 -16.126 1.00 98.69 291 ALA A C 1
ATOM 2177 O O . ALA A 1 291 ? 5.854 8.931 -15.178 1.00 98.69 291 ALA A O 1
ATOM 2178 N N . LYS A 1 292 ? 6.597 10.118 -16.930 1.00 98.19 292 LYS A N 1
ATOM 2179 C CA . LYS A 1 292 ? 5.555 11.147 -16.871 1.00 98.19 292 LYS A CA 1
ATOM 2180 C C . LYS A 1 292 ? 4.314 10.761 -17.679 1.00 98.19 292 LYS A C 1
ATOM 2182 O O . LYS A 1 292 ? 3.201 10.969 -17.207 1.00 98.19 292 LYS A O 1
ATOM 2187 N N . GLU A 1 293 ? 4.494 10.229 -18.884 1.00 98.69 293 GLU A N 1
ATOM 2188 C CA . GLU A 1 293 ? 3.378 9.931 -19.789 1.00 98.69 293 GLU A CA 1
ATOM 2189 C C . GLU A 1 293 ? 2.626 8.641 -19.419 1.00 98.69 293 GLU A C 1
ATOM 2191 O O . GLU A 1 293 ? 1.420 8.562 -19.639 1.00 98.69 293 GLU A O 1
ATOM 2196 N N . ILE A 1 294 ? 3.288 7.649 -18.807 1.00 98.75 294 ILE A N 1
ATOM 2197 C CA . ILE A 1 294 ? 2.664 6.380 -18.393 1.00 98.75 294 ILE A CA 1
ATOM 2198 C C . ILE A 1 294 ? 1.503 6.627 -17.413 1.00 98.75 294 ILE A C 1
ATOM 2200 O O . ILE A 1 294 ? 0.386 6.224 -17.738 1.00 98.75 294 ILE A O 1
ATOM 2204 N N . PRO A 1 295 ? 1.677 7.356 -16.288 1.00 98.25 295 PRO A N 1
ATOM 2205 C CA . PRO A 1 295 ? 0.567 7.651 -15.381 1.00 98.25 295 PRO A CA 1
ATOM 2206 C C . PRO A 1 295 ? -0.522 8.550 -15.969 1.00 98.25 295 PRO A C 1
ATOM 2208 O O . PRO A 1 295 ? -1.565 8.699 -15.343 1.00 98.25 295 PRO A O 1
ATOM 2211 N N . ALA A 1 296 ? -0.298 9.171 -17.133 1.00 97.44 296 ALA A N 1
ATOM 2212 C CA . ALA A 1 296 ? -1.287 9.982 -17.842 1.00 97.44 296 ALA A CA 1
ATOM 2213 C C . ALA A 1 296 ? -2.036 9.193 -18.934 1.00 97.44 296 ALA A C 1
ATOM 2215 O O . ALA A 1 296 ? -3.065 9.654 -19.435 1.00 97.44 296 ALA A O 1
ATOM 2216 N N . ALA A 1 297 ? -1.543 8.010 -19.313 1.00 98.06 297 ALA A N 1
ATOM 2217 C CA . ALA A 1 297 ? -2.143 7.189 -20.353 1.00 98.06 297 ALA A CA 1
ATOM 2218 C C . ALA A 1 297 ? -3.498 6.620 -19.910 1.00 98.06 297 ALA A C 1
ATOM 2220 O O . ALA A 1 297 ? -3.708 6.296 -18.740 1.00 98.06 297 ALA A O 1
ATOM 2221 N N . SER A 1 298 ? -4.425 6.459 -20.859 1.00 97.50 298 SER A N 1
ATOM 2222 C CA . SER A 1 298 ? -5.787 5.983 -20.582 1.00 97.50 298 SER A CA 1
ATOM 2223 C C . SER A 1 298 ? -5.841 4.566 -20.018 1.00 97.50 298 SER A C 1
ATOM 2225 O O . SER A 1 298 ? -6.646 4.329 -19.123 1.00 97.50 298 SER A O 1
ATOM 2227 N N . PHE A 1 299 ? -4.979 3.647 -20.473 1.00 97.69 299 PHE A N 1
ATOM 2228 C CA . PHE A 1 299 ? -4.904 2.289 -19.909 1.00 97.69 299 PHE A CA 1
ATOM 2229 C C . PHE A 1 299 ? -4.513 2.284 -18.422 1.00 97.69 299 PHE A C 1
ATOM 2231 O O . PHE A 1 299 ? -4.871 1.366 -17.686 1.00 97.69 299 PHE A O 1
ATOM 2238 N N . TYR A 1 300 ? -3.791 3.317 -17.974 1.00 98.25 300 TYR A N 1
ATOM 2239 C CA . TYR A 1 300 ? -3.329 3.452 -16.597 1.00 98.25 300 TYR A CA 1
ATOM 2240 C C . TYR A 1 300 ? -4.435 3.957 -15.664 1.00 98.25 300 TYR A C 1
ATOM 2242 O O . TYR A 1 300 ? -4.361 3.744 -14.456 1.00 98.25 300 TYR A O 1
ATOM 2250 N N . GLN A 1 301 ? -5.479 4.594 -16.206 1.00 95.12 301 GLN A N 1
ATOM 2251 C CA . GLN A 1 301 ? -6.543 5.212 -15.418 1.00 95.12 301 GLN A CA 1
ATOM 2252 C C . GLN A 1 301 ? -7.620 4.217 -14.983 1.00 95.12 301 GLN A C 1
ATOM 2254 O O . GLN A 1 301 ? -8.047 3.351 -15.746 1.00 95.12 301 GLN A O 1
ATOM 2259 N N . GLY A 1 302 ? -8.167 4.442 -13.787 1.00 92.31 302 GLY A N 1
ATOM 2260 C CA . GLY A 1 302 ? -9.393 3.777 -13.335 1.00 92.31 302 GLY A CA 1
ATOM 2261 C C . GLY A 1 302 ? -9.226 2.295 -13.003 1.00 92.31 302 GLY A C 1
ATOM 2262 O O . GLY A 1 302 ? -10.221 1.572 -12.983 1.00 92.31 302 GLY A O 1
ATOM 2263 N N . ASN A 1 303 ? -7.995 1.849 -12.759 1.00 98.25 303 ASN A N 1
ATOM 2264 C CA . ASN A 1 303 ? -7.728 0.545 -12.169 1.00 98.25 303 ASN A CA 1
ATOM 2265 C C . ASN A 1 303 ? -7.860 0.643 -10.638 1.00 98.25 303 ASN A C 1
ATOM 2267 O O . ASN A 1 303 ? -7.878 1.735 -10.066 1.00 98.25 303 ASN A O 1
ATOM 2271 N N . ASP A 1 304 ? -7.977 -0.496 -9.966 1.00 98.19 304 ASP A N 1
ATOM 2272 C CA . ASP A 1 304 ? -7.918 -0.589 -8.505 1.00 98.19 304 ASP A CA 1
ATOM 2273 C C . ASP A 1 304 ? -6.491 -0.866 -8.029 1.00 98.19 304 ASP A C 1
ATOM 2275 O O . ASP A 1 304 ? -6.072 -0.353 -6.989 1.00 98.19 304 ASP A O 1
ATOM 2279 N N . VAL A 1 305 ? -5.746 -1.654 -8.810 1.00 98.75 305 VAL A N 1
ATOM 2280 C CA . VAL A 1 305 ? -4.356 -2.033 -8.545 1.00 98.75 305 VAL A CA 1
ATOM 2281 C C . VAL A 1 305 ? -3.543 -1.926 -9.831 1.00 98.75 305 VAL A C 1
ATOM 2283 O O . VAL A 1 305 ? -4.018 -2.291 -10.906 1.00 98.75 305 VAL A O 1
ATOM 2286 N N . VAL A 1 306 ? -2.309 -1.444 -9.716 1.00 98.94 306 VAL A N 1
ATOM 2287 C CA . VAL A 1 306 ? -1.320 -1.394 -10.792 1.00 98.94 306 VAL A CA 1
ATOM 2288 C C . VAL A 1 306 ? -0.041 -2.076 -10.320 1.00 98.94 306 VAL A C 1
ATOM 2290 O O . VAL A 1 306 ? 0.531 -1.686 -9.303 1.00 98.94 306 VAL A O 1
ATOM 2293 N N . VAL A 1 307 ? 0.425 -3.072 -11.066 1.00 98.94 307 VAL A N 1
ATOM 2294 C CA . VAL A 1 307 ? 1.731 -3.706 -10.881 1.00 98.94 307 VAL A CA 1
ATOM 2295 C C . VAL A 1 307 ? 2.644 -3.265 -12.014 1.00 98.94 307 VAL A C 1
ATOM 2297 O O . VAL A 1 307 ? 2.331 -3.456 -13.186 1.00 98.94 307 VAL A O 1
ATOM 2300 N N . VAL A 1 308 ? 3.766 -2.651 -11.654 1.00 98.94 308 VAL A N 1
ATOM 2301 C CA . VAL A 1 308 ? 4.749 -2.141 -12.611 1.00 98.94 308 VAL A CA 1
ATOM 2302 C C . VAL A 1 308 ? 6.004 -2.992 -12.530 1.00 98.94 308 VAL A C 1
ATOM 2304 O O . VAL A 1 308 ? 6.516 -3.198 -11.428 1.00 98.94 308 VAL A O 1
ATOM 2307 N N . GLN A 1 309 ? 6.500 -3.449 -13.680 1.00 98.88 309 GLN A N 1
ATOM 2308 C CA . GLN A 1 309 ? 7.795 -4.121 -13.823 1.00 98.88 309 GLN A CA 1
ATOM 2309 C C . GLN A 1 309 ? 8.819 -3.196 -14.500 1.00 98.88 309 GLN A C 1
ATOM 2311 O O . GLN A 1 309 ? 8.469 -2.156 -15.069 1.00 98.88 309 GLN A O 1
ATOM 2316 N N . GLU A 1 310 ? 10.096 -3.569 -14.407 1.00 98.56 310 GLU A N 1
ATOM 2317 C CA . GLU A 1 310 ? 11.251 -2.808 -14.910 1.00 98.56 310 GLU A CA 1
ATOM 2318 C C . GLU A 1 310 ? 11.299 -1.339 -14.468 1.00 98.56 310 GLU A C 1
ATOM 2320 O O . GLU A 1 310 ? 11.810 -0.469 -15.171 1.00 98.56 310 GLU A O 1
ATOM 2325 N N . ALA A 1 311 ? 10.799 -1.046 -13.270 1.00 98.50 311 ALA A N 1
ATOM 2326 C CA . ALA A 1 311 ? 10.920 0.251 -12.613 1.00 98.50 311 ALA A CA 1
ATOM 2327 C C . ALA A 1 311 ? 12.326 0.454 -11.999 1.00 98.50 311 ALA A C 1
ATOM 2329 O O . ALA A 1 311 ? 12.444 0.862 -10.843 1.00 98.50 311 ALA A O 1
ATOM 2330 N N . PHE A 1 312 ? 13.374 0.138 -12.764 1.00 98.25 312 PHE A N 1
ATOM 2331 C CA . PHE A 1 312 ? 14.754 0.018 -12.289 1.00 98.25 312 PHE A CA 1
ATOM 2332 C C . PHE A 1 312 ? 15.421 1.370 -12.009 1.00 98.25 312 PHE A C 1
ATOM 2334 O O . PHE A 1 312 ? 15.988 1.582 -10.941 1.00 98.25 312 PHE A O 1
ATOM 2341 N N . ASP A 1 313 ? 15.333 2.333 -12.935 1.00 98.50 313 ASP A N 1
ATOM 2342 C CA . ASP A 1 313 ? 15.939 3.647 -12.726 1.00 98.50 313 ASP A CA 1
ATOM 2343 C C . ASP A 1 313 ? 15.271 4.350 -11.544 1.00 98.50 313 ASP A C 1
ATOM 2345 O O . ASP A 1 313 ? 14.089 4.702 -11.594 1.00 98.50 313 ASP A O 1
ATOM 2349 N N . ASN A 1 314 ? 16.038 4.590 -10.480 1.00 97.31 314 ASN A N 1
ATOM 2350 C CA . ASN A 1 314 ? 15.521 5.181 -9.247 1.00 97.31 314 ASN A CA 1
ATOM 2351 C C . ASN A 1 314 ? 14.772 6.495 -9.499 1.00 97.31 314 ASN A C 1
ATOM 2353 O O . ASN A 1 314 ? 13.680 6.693 -8.982 1.00 97.31 314 ASN A O 1
ATOM 2357 N N . SER A 1 315 ? 15.321 7.401 -10.310 1.00 97.75 315 SER A N 1
ATOM 2358 C CA . SER A 1 315 ? 14.699 8.714 -10.507 1.00 97.75 315 SER A CA 1
ATOM 2359 C C . SER A 1 315 ? 13.429 8.653 -11.358 1.00 97.75 315 SER A C 1
ATOM 2361 O O . SER A 1 315 ? 12.440 9.304 -11.023 1.00 97.75 315 SER A O 1
ATOM 2363 N N . ALA A 1 316 ? 13.425 7.847 -12.423 1.00 98.56 316 ALA A N 1
ATOM 2364 C CA . ALA A 1 316 ? 12.263 7.687 -13.286 1.00 98.56 316 ALA A CA 1
ATOM 2365 C C . ALA A 1 316 ? 11.149 6.890 -12.588 1.00 98.56 316 ALA A C 1
ATOM 2367 O O . ALA A 1 316 ? 9.983 7.272 -12.661 1.00 98.56 316 ALA A O 1
ATOM 2368 N N . SER A 1 317 ? 11.492 5.827 -11.854 1.00 98.56 317 SER A N 1
ATOM 2369 C CA . SER A 1 317 ? 10.521 5.042 -11.083 1.00 98.56 317 SER A CA 1
ATOM 2370 C C . SER A 1 317 ? 9.884 5.856 -9.955 1.00 98.56 317 SER A C 1
ATOM 2372 O O . SER A 1 317 ? 8.664 5.822 -9.805 1.00 98.56 317 SER A O 1
ATOM 2374 N N . GLU A 1 318 ? 10.651 6.664 -9.215 1.00 97.88 318 GLU A N 1
ATOM 2375 C CA . GLU A 1 318 ? 10.082 7.574 -8.209 1.00 97.88 318 GLU A CA 1
ATOM 2376 C C . GLU A 1 318 ? 9.197 8.659 -8.843 1.00 97.88 318 GLU A C 1
ATOM 2378 O O . GLU A 1 318 ? 8.143 8.995 -8.298 1.00 97.88 318 GLU A O 1
ATOM 2383 N N . ALA A 1 319 ? 9.554 9.173 -10.025 1.00 97.12 319 ALA A N 1
ATOM 2384 C CA . ALA A 1 319 ? 8.696 10.103 -10.758 1.00 97.12 319 ALA A CA 1
ATOM 2385 C C . ALA A 1 319 ? 7.371 9.446 -11.183 1.00 97.12 319 ALA A C 1
ATOM 2387 O O . ALA A 1 319 ? 6.310 10.035 -10.973 1.00 97.12 319 ALA A O 1
ATOM 2388 N N . LEU A 1 320 ? 7.408 8.218 -11.714 1.00 98.69 320 LEU A N 1
ATOM 2389 C CA . LEU A 1 320 ? 6.212 7.444 -12.070 1.00 98.69 320 LEU A CA 1
ATOM 2390 C C . LEU A 1 320 ? 5.306 7.237 -10.850 1.00 98.69 320 LEU A C 1
ATOM 2392 O O . LEU A 1 320 ? 4.100 7.493 -10.915 1.00 98.69 320 LEU A O 1
ATOM 2396 N N . LYS A 1 321 ? 5.889 6.830 -9.719 1.00 98.50 321 LYS A N 1
ATOM 2397 C CA . LYS A 1 321 ? 5.194 6.618 -8.440 1.00 98.50 321 LYS A CA 1
ATOM 2398 C C . LYS A 1 321 ? 4.555 7.899 -7.908 1.00 98.50 321 LYS A C 1
ATOM 2400 O O . LYS A 1 321 ? 3.373 7.904 -7.560 1.00 98.50 321 LYS A O 1
ATOM 2405 N N . SER A 1 322 ? 5.303 9.000 -7.917 1.00 93.88 322 SER A N 1
ATOM 2406 C CA . SER A 1 322 ? 4.833 10.324 -7.497 1.00 93.88 322 SER A CA 1
ATOM 2407 C C . SER A 1 322 ? 3.677 10.826 -8.370 1.00 93.88 322 SER A C 1
ATOM 2409 O O . SER A 1 322 ? 2.627 11.209 -7.855 1.00 93.88 322 SER A O 1
ATOM 2411 N N . ASN A 1 323 ? 3.811 10.721 -9.696 1.00 95.56 323 ASN A N 1
ATOM 2412 C CA . ASN A 1 323 ? 2.764 11.103 -10.649 1.00 95.56 323 ASN A CA 1
ATOM 2413 C C . ASN A 1 323 ? 1.508 10.218 -10.542 1.00 95.56 323 ASN A C 1
ATOM 2415 O O . ASN A 1 323 ? 0.420 10.648 -10.914 1.00 95.56 323 ASN A O 1
ATOM 2419 N N . SER A 1 324 ? 1.643 9.005 -9.998 1.00 97.06 324 SER A N 1
ATOM 2420 C CA . SER A 1 324 ? 0.538 8.069 -9.766 1.00 97.06 324 SER A CA 1
ATOM 2421 C C . SER A 1 324 ? -0.184 8.284 -8.428 1.00 97.06 324 SER A C 1
ATOM 2423 O O . SER A 1 324 ? -1.294 7.784 -8.250 1.00 97.06 324 SER A O 1
ATOM 2425 N N . ALA A 1 325 ? 0.408 9.015 -7.475 1.00 87.19 325 ALA A N 1
ATOM 2426 C CA . ALA A 1 325 ? -0.033 9.035 -6.074 1.00 87.19 325 ALA A CA 1
ATOM 2427 C C . ALA A 1 325 ? -1.439 9.615 -5.851 1.00 87.19 325 ALA A C 1
ATOM 2429 O O . ALA A 1 325 ? -2.108 9.247 -4.889 1.00 87.19 325 ALA A O 1
ATOM 2430 N N . ALA A 1 326 ? -1.910 10.494 -6.740 1.00 85.12 326 ALA A N 1
ATOM 2431 C CA . ALA A 1 326 ? -3.264 11.040 -6.654 1.00 85.12 326 ALA A CA 1
ATOM 2432 C C . ALA A 1 326 ? -4.349 9.982 -6.925 1.00 85.12 326 ALA A C 1
ATOM 2434 O O . ALA A 1 326 ? -5.438 10.064 -6.363 1.00 85.12 326 ALA A O 1
ATOM 2435 N N . GLN A 1 327 ? -4.057 8.999 -7.782 1.00 91.94 327 GLN A N 1
ATOM 2436 C CA . GLN A 1 327 ? -4.981 7.919 -8.135 1.00 91.94 327 GLN A CA 1
ATOM 2437 C C . GLN A 1 327 ? -4.726 6.654 -7.308 1.00 91.94 327 GLN A C 1
ATOM 2439 O O . GLN A 1 327 ? -5.667 5.950 -6.947 1.00 91.94 327 GLN A O 1
ATOM 2444 N N . TYR A 1 328 ? -3.459 6.403 -6.977 1.00 95.88 328 TYR A N 1
ATOM 2445 C CA . TYR A 1 328 ? -2.995 5.227 -6.254 1.00 95.88 328 TYR A CA 1
ATOM 2446 C C . TYR A 1 328 ? -2.139 5.656 -5.050 1.00 95.88 328 TYR A C 1
ATOM 2448 O O . TYR A 1 328 ? -0.904 5.648 -5.127 1.00 95.88 328 TYR A O 1
ATOM 2456 N N . PRO A 1 329 ? -2.768 6.105 -3.947 1.00 84.38 329 PRO A N 1
ATOM 2457 C CA . PRO A 1 329 ? -2.058 6.680 -2.805 1.00 84.38 329 PRO A CA 1
ATOM 2458 C C . PRO A 1 329 ? -1.306 5.643 -1.961 1.00 84.38 329 PRO A C 1
ATOM 2460 O O . PRO A 1 329 ? -0.401 6.015 -1.215 1.00 84.38 329 PRO A O 1
ATOM 2463 N N . TYR A 1 330 ? -1.642 4.355 -2.075 1.00 93.69 330 TYR A N 1
ATOM 2464 C CA . TYR A 1 330 ? -0.962 3.284 -1.349 1.00 93.69 330 TYR A CA 1
ATOM 2465 C C . TYR A 1 330 ? -0.002 2.569 -2.275 1.00 93.69 330 TYR A C 1
ATOM 2467 O O . TYR A 1 330 ? -0.412 1.989 -3.278 1.00 93.69 330 TYR A O 1
ATOM 2475 N N . GLN A 1 331 ? 1.285 2.623 -1.958 1.00 97.56 331 GLN A N 1
ATOM 2476 C CA . GLN A 1 331 ? 2.308 2.103 -2.847 1.00 97.56 331 GLN A CA 1
ATOM 2477 C C . GLN A 1 331 ? 3.386 1.385 -2.057 1.00 97.56 331 GLN A C 1
ATOM 2479 O O . GLN A 1 331 ? 3.845 1.875 -1.023 1.00 97.56 331 GLN A O 1
ATOM 2484 N N . THR A 1 332 ? 3.844 0.261 -2.590 1.00 98.44 332 THR A N 1
ATOM 2485 C CA . THR A 1 332 ? 5.025 -0.413 -2.059 1.00 98.44 332 THR A CA 1
ATOM 2486 C C . THR A 1 332 ? 6.285 0.332 -2.501 1.00 98.44 332 THR A C 1
ATOM 2488 O O . THR A 1 332 ? 6.261 1.035 -3.518 1.00 98.44 332 THR A O 1
ATOM 2491 N N . PRO A 1 333 ? 7.428 0.170 -1.816 1.00 98.38 333 PRO A N 1
ATOM 2492 C CA . PRO A 1 333 ? 8.721 0.478 -2.419 1.00 98.38 333 PRO A CA 1
ATOM 2493 C C . PRO A 1 333 ? 8.926 -0.318 -3.722 1.00 98.38 333 PRO A C 1
ATOM 2495 O O . PRO A 1 333 ? 8.197 -1.278 -3.999 1.00 98.38 333 PRO A O 1
ATOM 2498 N N . VAL A 1 334 ? 9.927 0.064 -4.517 1.00 98.75 334 VAL A N 1
ATOM 2499 C CA . VAL A 1 334 ? 10.451 -0.827 -5.563 1.00 98.75 334 VAL A CA 1
ATOM 2500 C C . VAL A 1 334 ? 11.258 -1.922 -4.869 1.00 98.75 334 VAL A C 1
ATOM 2502 O O . VAL A 1 334 ? 12.129 -1.633 -4.041 1.00 98.75 334 VAL A O 1
ATOM 2505 N N . MET A 1 335 ? 10.910 -3.178 -5.129 1.00 98.38 335 MET A N 1
ATOM 2506 C CA . MET A 1 335 ? 11.521 -4.306 -4.433 1.00 98.38 335 MET A CA 1
ATOM 2507 C C . MET A 1 335 ? 13.002 -4.453 -4.782 1.00 98.38 335 MET A C 1
ATOM 2509 O O . MET A 1 335 ? 13.438 -4.079 -5.863 1.00 98.38 335 MET A O 1
ATOM 2513 N N . GLY A 1 336 ? 13.794 -4.981 -3.855 1.00 97.62 336 GLY A N 1
ATOM 2514 C CA . GLY A 1 336 ? 15.230 -5.175 -4.036 1.00 97.62 336 GLY A CA 1
ATOM 2515 C C . GLY A 1 336 ? 16.078 -3.914 -3.848 1.00 97.62 336 GLY A C 1
ATOM 2516 O O . GLY A 1 336 ? 17.295 -4.036 -3.755 1.00 97.62 336 GLY A O 1
ATOM 2517 N N . ARG A 1 337 ? 15.467 -2.725 -3.729 1.00 96.56 337 ARG A N 1
ATOM 2518 C CA . ARG A 1 337 ? 16.182 -1.446 -3.564 1.00 96.56 337 ARG A CA 1
ATOM 2519 C C . ARG A 1 337 ? 16.723 -1.245 -2.148 1.00 96.56 337 ARG A C 1
ATOM 2521 O O . ARG A 1 337 ? 17.814 -0.720 -1.955 1.00 96.56 337 ARG A O 1
ATOM 2528 N N . SER A 1 338 ? 15.940 -1.631 -1.140 1.00 94.31 338 SER A N 1
ATOM 2529 C CA . SER A 1 338 ? 16.346 -1.668 0.270 1.00 94.31 338 SER A CA 1
ATOM 2530 C C . SER A 1 338 ? 15.382 -2.537 1.085 1.00 94.31 338 SER A C 1
ATOM 2532 O O . SER A 1 338 ? 14.342 -2.958 0.578 1.00 94.31 338 SER A O 1
ATOM 2534 N N . THR A 1 339 ? 15.678 -2.758 2.367 1.00 90.50 339 THR A N 1
ATOM 2535 C CA . THR A 1 339 ? 14.740 -3.379 3.322 1.00 90.50 339 THR A CA 1
ATOM 2536 C C . THR A 1 339 ? 13.782 -2.372 3.971 1.00 90.50 339 THR A C 1
ATOM 2538 O O . THR A 1 339 ? 12.874 -2.767 4.699 1.00 90.50 339 THR A O 1
ATOM 2541 N N . SER A 1 340 ? 13.973 -1.071 3.741 1.00 86.12 340 SER A N 1
ATOM 2542 C CA . SER A 1 340 ? 13.154 -0.012 4.337 1.00 86.12 340 SER A CA 1
ATOM 2543 C C . SER A 1 340 ? 11.770 0.046 3.698 1.00 86.12 340 SER A C 1
ATOM 2545 O O . SER A 1 340 ? 11.628 -0.078 2.484 1.00 86.12 340 SER A O 1
ATOM 2547 N N . GLY A 1 341 ? 10.744 0.277 4.519 1.00 79.19 341 GLY A N 1
ATOM 2548 C CA . GLY A 1 341 ? 9.357 0.374 4.060 1.00 79.19 341 GLY A CA 1
ATOM 2549 C C . GLY A 1 341 ? 8.650 -0.970 3.860 1.00 79.19 341 GLY A C 1
ATOM 2550 O O . GLY A 1 341 ? 7.471 -0.963 3.532 1.00 79.19 341 GLY A O 1
ATOM 2551 N N . TRP A 1 342 ? 9.310 -2.105 4.096 1.00 88.19 342 TRP A N 1
ATOM 2552 C CA . TRP A 1 342 ? 8.712 -3.442 4.005 1.00 88.19 342 TRP A CA 1
ATOM 2553 C C . TRP A 1 342 ? 8.366 -4.008 5.386 1.00 88.19 342 TRP A C 1
ATOM 2555 O O . TRP A 1 342 ? 9.123 -3.821 6.338 1.00 88.19 342 TRP A O 1
ATOM 2565 N N . ASP A 1 343 ? 7.259 -4.748 5.495 1.00 80.19 343 ASP A N 1
ATOM 2566 C CA . ASP A 1 343 ? 6.922 -5.498 6.715 1.00 80.19 343 ASP A CA 1
ATOM 2567 C C . ASP A 1 343 ? 7.809 -6.736 6.887 1.00 80.19 343 ASP A C 1
ATOM 2569 O O . ASP A 1 343 ? 8.076 -7.162 8.012 1.00 80.19 343 ASP A O 1
ATOM 2573 N N . ALA A 1 344 ? 8.263 -7.317 5.774 1.00 82.00 344 ALA A N 1
ATOM 2574 C CA . ALA A 1 344 ? 9.262 -8.375 5.745 1.00 82.00 344 ALA A CA 1
ATOM 2575 C C . ALA A 1 344 ? 10.048 -8.355 4.427 1.00 82.00 344 ALA A C 1
ATOM 2577 O O . ALA A 1 344 ? 9.532 -7.988 3.372 1.00 82.00 344 ALA A O 1
ATOM 2578 N N . THR A 1 345 ? 11.310 -8.773 4.502 1.00 95.00 345 THR A N 1
ATOM 2579 C CA . THR A 1 345 ? 12.169 -9.057 3.348 1.00 95.00 345 THR A CA 1
ATOM 2580 C C . THR A 1 345 ? 12.668 -10.485 3.482 1.00 95.00 345 THR A C 1
ATOM 2582 O O . THR A 1 345 ? 13.167 -10.864 4.541 1.00 95.00 345 THR A O 1
ATOM 2585 N N . SER A 1 346 ? 12.507 -11.283 2.433 1.00 95.50 346 SER A N 1
ATOM 2586 C CA . SER A 1 346 ? 12.867 -12.703 2.429 1.00 95.50 346 SER A CA 1
ATOM 2587 C C . SER A 1 346 ? 13.461 -13.127 1.080 1.00 95.50 346 SER A C 1
ATOM 2589 O O . SER A 1 346 ? 13.620 -12.304 0.177 1.00 95.50 346 SER A O 1
ATOM 2591 N N . GLY A 1 347 ? 13.850 -14.397 0.961 1.00 97.94 347 GLY A N 1
ATOM 2592 C CA . GLY A 1 347 ? 14.554 -14.901 -0.218 1.00 97.94 347 GLY A CA 1
ATOM 2593 C C . GLY A 1 347 ? 16.043 -14.537 -0.216 1.00 97.94 347 GLY A C 1
ATOM 2594 O O . GLY A 1 347 ? 16.657 -14.434 0.847 1.00 97.94 347 GLY A O 1
ATOM 2595 N N . ALA A 1 348 ? 16.632 -14.369 -1.398 1.00 97.94 348 ALA A N 1
ATOM 2596 C CA . ALA A 1 348 ? 18.067 -14.146 -1.593 1.00 97.94 348 ALA A CA 1
ATOM 2597 C C . ALA A 1 348 ? 18.450 -12.658 -1.716 1.00 97.94 348 ALA A C 1
ATOM 2599 O O . ALA A 1 348 ? 19.310 -12.298 -2.515 1.00 97.94 348 ALA A O 1
ATOM 2600 N N . TYR A 1 349 ? 17.817 -11.782 -0.928 1.00 98.06 349 TYR A N 1
ATOM 2601 C CA . TYR A 1 349 ? 18.097 -10.344 -0.976 1.00 98.06 349 TYR A CA 1
ATOM 2602 C C . TYR A 1 349 ? 19.581 -10.041 -0.736 1.00 98.06 349 TYR A C 1
ATOM 2604 O O . TYR A 1 349 ? 20.165 -10.480 0.257 1.00 98.06 349 TYR A O 1
ATOM 2612 N N . SER A 1 350 ? 20.162 -9.220 -1.613 1.00 96.56 350 SER A N 1
ATOM 2613 C CA . SER A 1 350 ? 21.535 -8.739 -1.496 1.00 96.56 350 SER A CA 1
ATOM 2614 C C . SER A 1 350 ? 21.577 -7.216 -1.471 1.00 96.56 350 SER A C 1
ATOM 2616 O O . SER A 1 350 ? 21.147 -6.555 -2.411 1.00 96.56 350 SER A O 1
ATOM 2618 N N . SER A 1 351 ? 22.175 -6.642 -0.426 1.00 93.44 351 SER A N 1
ATOM 2619 C CA . SER A 1 351 ? 22.449 -5.199 -0.356 1.00 93.44 351 SER A CA 1
ATOM 2620 C C . SER A 1 351 ? 23.647 -4.760 -1.207 1.00 93.44 351 SER A C 1
ATOM 2622 O O . SER A 1 351 ? 23.996 -3.584 -1.197 1.00 93.44 351 SER A O 1
ATOM 2624 N N . LEU A 1 352 ? 24.338 -5.706 -1.853 1.00 92.44 352 LEU A N 1
ATOM 2625 C CA . LEU A 1 352 ? 25.517 -5.457 -2.688 1.00 92.44 352 LEU A CA 1
ATOM 2626 C C . LEU A 1 352 ? 25.209 -5.566 -4.183 1.00 92.44 352 LEU A C 1
ATOM 2628 O O . LEU A 1 352 ? 26.076 -5.255 -4.997 1.00 92.44 352 LEU A O 1
ATOM 2632 N N . THR A 1 353 ? 24.018 -6.051 -4.541 1.00 91.44 353 THR A N 1
ATOM 2633 C CA . THR A 1 353 ? 23.629 -6.150 -5.946 1.00 91.44 353 THR A CA 1
ATOM 2634 C C . THR A 1 353 ? 23.460 -4.738 -6.524 1.00 91.44 353 THR A C 1
ATOM 2636 O O . THR A 1 353 ? 22.947 -3.861 -5.823 1.00 91.44 353 THR A O 1
ATOM 2639 N N . PRO A 1 354 ? 23.899 -4.486 -7.767 1.00 88.31 354 PRO A N 1
ATOM 2640 C CA . PRO A 1 354 ? 23.867 -3.146 -8.345 1.00 88.31 354 PRO A CA 1
ATOM 2641 C C . PRO A 1 354 ? 22.460 -2.678 -8.745 1.00 88.31 354 PRO A C 1
ATOM 2643 O O . PRO A 1 354 ? 22.208 -1.477 -8.683 1.00 88.31 354 PRO A O 1
ATOM 2646 N N . GLU A 1 355 ? 21.562 -3.589 -9.130 1.00 95.06 355 GLU A N 1
ATOM 2647 C CA . GLU A 1 355 ? 20.225 -3.251 -9.634 1.00 95.06 355 GLU A CA 1
ATOM 2648 C C . GLU A 1 355 ? 19.111 -3.806 -8.728 1.00 95.06 355 GLU A C 1
ATOM 2650 O O . GLU A 1 355 ? 19.179 -4.935 -8.234 1.00 95.06 355 GLU A O 1
ATOM 2655 N N . ASP A 1 356 ? 18.055 -3.028 -8.501 1.00 97.38 356 ASP A N 1
ATOM 2656 C CA . ASP A 1 356 ? 16.887 -3.520 -7.771 1.00 97.38 356 ASP A CA 1
ATOM 2657 C C . ASP A 1 356 ? 16.051 -4.511 -8.613 1.00 97.38 356 ASP A C 1
ATOM 2659 O O . ASP A 1 356 ? 16.426 -4.885 -9.721 1.00 97.38 356 ASP A O 1
ATOM 2663 N N . GLY A 1 357 ? 14.951 -5.028 -8.064 1.00 97.50 357 GLY A N 1
ATOM 2664 C CA . GLY A 1 357 ? 14.098 -5.999 -8.756 1.00 97.50 357 GLY A CA 1
ATOM 2665 C C . GLY A 1 357 ? 13.130 -5.379 -9.765 1.00 97.50 357 GLY A C 1
ATOM 2666 O O . GLY A 1 357 ? 12.467 -6.112 -10.494 1.00 97.50 357 GLY A O 1
ATOM 2667 N N . GLY A 1 358 ? 13.004 -4.050 -9.797 1.00 98.38 358 GLY A N 1
ATOM 2668 C CA . GLY A 1 358 ? 12.169 -3.323 -10.749 1.00 98.38 358 GLY A CA 1
ATOM 2669 C C . GLY A 1 358 ? 10.660 -3.516 -10.584 1.00 98.38 358 GLY A C 1
ATOM 2670 O O . GLY A 1 358 ? 9.914 -3.050 -11.442 1.00 98.38 358 GLY A O 1
ATOM 2671 N N . VAL A 1 359 ? 10.184 -4.177 -9.522 1.00 98.94 359 VAL A N 1
ATOM 2672 C CA . VAL A 1 359 ? 8.746 -4.398 -9.292 1.00 98.94 359 VAL A CA 1
ATOM 2673 C C . VAL A 1 359 ? 8.213 -3.509 -8.170 1.00 98.94 359 VAL A C 1
ATOM 2675 O O . VAL A 1 359 ? 8.779 -3.454 -7.076 1.00 98.94 359 VAL A O 1
ATOM 2678 N N . THR A 1 360 ? 7.098 -2.825 -8.423 1.00 98.88 360 THR A N 1
ATOM 2679 C CA . THR A 1 360 ? 6.336 -2.059 -7.422 1.00 98.88 360 THR A CA 1
ATOM 2680 C C . THR A 1 360 ? 4.838 -2.229 -7.656 1.00 98.88 360 THR A C 1
ATOM 2682 O O . THR A 1 360 ? 4.392 -2.391 -8.792 1.00 98.88 360 THR A O 1
ATOM 2685 N N . MET A 1 361 ? 4.056 -2.190 -6.578 1.00 98.75 361 MET A N 1
ATOM 2686 C CA . MET A 1 361 ? 2.599 -2.229 -6.637 1.00 98.75 361 MET A CA 1
ATOM 2687 C C . MET A 1 361 ? 2.024 -0.906 -6.131 1.00 98.75 361 MET A C 1
ATOM 2689 O O . MET A 1 361 ? 2.442 -0.383 -5.095 1.00 98.75 361 MET A O 1
ATOM 2693 N N . LEU A 1 362 ? 1.042 -0.384 -6.858 1.00 98.75 362 LEU A N 1
ATOM 2694 C CA . LEU A 1 362 ? 0.279 0.807 -6.527 1.00 98.75 362 LEU A CA 1
ATOM 2695 C C . LEU A 1 362 ? -1.196 0.424 -6.403 1.00 98.75 362 LEU A C 1
ATOM 2697 O O . LEU A 1 362 ? -1.715 -0.345 -7.206 1.00 98.75 362 LEU A O 1
ATOM 2701 N N . SER A 1 363 ? -1.877 0.951 -5.396 1.00 98.06 363 SER A N 1
ATOM 2702 C CA . SER A 1 363 ? -3.243 0.573 -5.062 1.00 98.06 363 SER A CA 1
ATOM 2703 C C . SER A 1 363 ? -4.082 1.801 -4.732 1.00 98.06 363 SER A C 1
ATOM 2705 O O . SER A 1 363 ? -3.627 2.743 -4.076 1.00 98.06 363 SER A O 1
ATOM 2707 N N . LYS A 1 364 ? -5.340 1.765 -5.173 1.00 94.19 364 LYS A N 1
ATOM 2708 C CA . LYS A 1 364 ? -6.409 2.660 -4.719 1.00 94.19 364 LYS A CA 1
ATOM 2709 C C . LYS A 1 364 ? -6.859 2.319 -3.296 1.00 94.19 364 LYS A C 1
ATOM 2711 O O . LYS A 1 364 ? -7.372 3.183 -2.594 1.00 94.19 364 LYS A O 1
ATOM 2716 N N . TRP A 1 365 ? -6.679 1.066 -2.888 1.00 90.56 365 TRP A N 1
ATOM 2717 C CA . TRP A 1 365 ? -7.135 0.495 -1.622 1.00 90.56 365 TRP A CA 1
ATOM 2718 C C . TRP A 1 365 ? -6.004 0.409 -0.588 1.00 90.56 365 TRP A C 1
ATOM 2720 O O . TRP A 1 365 ? -4.864 0.135 -0.984 1.00 90.56 365 TRP A O 1
ATOM 2730 N N . PRO A 1 366 ? -6.297 0.583 0.718 1.00 87.31 366 PRO A N 1
ATOM 2731 C CA . PRO A 1 366 ? -5.289 0.505 1.768 1.00 87.31 366 PRO A CA 1
ATOM 2732 C C . PRO A 1 366 ? -4.477 -0.787 1.718 1.00 87.31 366 PRO A C 1
ATOM 2734 O O . PRO A 1 366 ? -5.043 -1.881 1.681 1.00 87.31 366 PRO A O 1
ATOM 2737 N N . VAL A 1 367 ? -3.152 -0.650 1.780 1.00 87.69 367 VAL A N 1
ATOM 2738 C CA . VAL A 1 367 ? -2.222 -1.774 1.933 1.00 87.69 367 VAL A CA 1
ATOM 2739 C C . VAL A 1 367 ? -2.083 -2.083 3.423 1.00 87.69 367 VAL A C 1
ATOM 2741 O O . VAL A 1 367 ? -1.466 -1.329 4.175 1.00 87.69 367 VAL A O 1
ATOM 2744 N N . LEU A 1 368 ? -2.685 -3.191 3.851 1.00 81.06 368 LEU A N 1
ATOM 2745 C CA . LEU A 1 368 ? -2.641 -3.686 5.228 1.00 81.06 368 LEU A CA 1
ATOM 2746 C C . LEU A 1 368 ? -1.286 -4.308 5.562 1.00 81.06 368 LEU A C 1
ATOM 2748 O O . LEU A 1 368 ? -0.829 -4.227 6.697 1.00 81.06 368 LEU A O 1
ATOM 2752 N N . ARG A 1 369 ? -0.651 -4.930 4.568 1.00 89.50 369 ARG A N 1
ATOM 2753 C CA . ARG A 1 369 ? 0.648 -5.588 4.695 1.00 89.50 369 ARG A CA 1
ATOM 2754 C C . ARG A 1 369 ? 1.372 -5.565 3.359 1.00 89.50 369 ARG A C 1
ATOM 2756 O O . ARG A 1 369 ? 0.724 -5.764 2.336 1.00 89.50 369 ARG A O 1
ATOM 2763 N N . GLN A 1 370 ? 2.688 -5.376 3.372 1.00 97.00 370 GLN A N 1
ATOM 2764 C CA . GLN A 1 370 ? 3.545 -5.468 2.191 1.00 97.00 370 GLN A CA 1
ATOM 2765 C C . GLN A 1 370 ? 4.889 -6.130 2.500 1.00 97.00 370 GLN A C 1
ATOM 2767 O O . GLN A 1 370 ? 5.624 -5.724 3.399 1.00 97.00 370 GLN A O 1
ATOM 2772 N N . GLU A 1 371 ? 5.240 -7.140 1.717 1.00 98.44 371 GLU A N 1
ATOM 2773 C CA . GLU A 1 371 ? 6.487 -7.891 1.815 1.00 98.44 371 GLU A CA 1
ATOM 2774 C C . GLU A 1 371 ? 7.179 -7.955 0.458 1.00 98.44 371 GLU A C 1
ATOM 2776 O O . GLU A 1 371 ? 6.533 -7.870 -0.587 1.00 98.44 371 GLU A O 1
ATOM 2781 N N . GLN A 1 372 ? 8.490 -8.167 0.484 1.00 98.81 372 GLN A N 1
ATOM 2782 C CA . GLN A 1 372 ? 9.263 -8.490 -0.709 1.00 98.81 372 GLN A CA 1
ATOM 2783 C C . GLN A 1 372 ? 9.982 -9.831 -0.551 1.00 98.81 372 GLN A C 1
ATOM 2785 O O . GLN A 1 372 ? 10.440 -10.198 0.541 1.00 98.81 372 GLN A O 1
ATOM 2790 N N . TYR A 1 373 ? 10.124 -10.531 -1.670 1.00 98.81 373 TYR A N 1
ATOM 2791 C CA . TYR A 1 373 ? 10.870 -11.775 -1.782 1.00 98.81 373 TYR A CA 1
ATOM 2792 C C . TYR A 1 373 ? 11.789 -11.702 -2.997 1.00 98.81 373 TYR A C 1
ATOM 2794 O O . TYR A 1 373 ? 11.313 -11.490 -4.107 1.00 98.81 373 TYR A O 1
ATOM 2802 N N . VAL A 1 374 ? 13.094 -11.889 -2.803 1.00 98.81 374 VAL A N 1
ATOM 2803 C CA . VAL A 1 374 ? 14.072 -11.966 -3.903 1.00 98.81 374 VAL A CA 1
ATOM 2804 C C . VAL A 1 374 ? 14.282 -13.431 -4.280 1.00 98.81 374 VAL A C 1
ATOM 2806 O O . VAL A 1 374 ? 14.596 -14.244 -3.406 1.00 98.81 374 VAL A O 1
ATOM 2809 N N . TYR A 1 375 ? 14.105 -13.776 -5.556 1.00 98.69 375 TYR A N 1
ATOM 2810 C CA . TYR A 1 375 ? 14.269 -15.149 -6.037 1.00 98.69 375 TYR A CA 1
ATOM 2811 C C . TYR A 1 375 ? 15.688 -15.663 -5.806 1.00 98.69 375 TYR A C 1
ATOM 2813 O O . TYR A 1 375 ? 16.657 -14.907 -5.861 1.00 98.69 375 TYR A O 1
ATOM 2821 N N . LYS A 1 376 ? 15.820 -16.967 -5.547 1.00 97.88 376 LYS A N 1
ATOM 2822 C CA . LYS A 1 376 ? 17.131 -17.577 -5.270 1.00 97.88 376 LYS A CA 1
ATOM 2823 C C . LYS A 1 376 ? 17.927 -17.904 -6.525 1.00 97.88 376 LYS A C 1
ATOM 2825 O O . LYS A 1 376 ? 19.149 -18.013 -6.450 1.00 97.88 376 LYS A O 1
ATOM 2830 N N . GLU A 1 377 ? 17.245 -18.095 -7.649 1.00 97.38 377 GLU A N 1
ATOM 2831 C CA . GLU A 1 377 ? 17.859 -18.450 -8.923 1.00 97.38 377 GLU A CA 1
ATOM 2832 C C . GLU A 1 377 ? 17.561 -17.397 -9.995 1.00 97.38 377 GLU A C 1
ATOM 2834 O O . GLU A 1 377 ? 16.420 -16.958 -10.164 1.00 97.38 377 GLU A O 1
ATOM 2839 N N . ALA A 1 378 ? 18.613 -17.032 -10.728 1.00 96.81 378 ALA A N 1
ATOM 2840 C CA . ALA A 1 378 ? 18.596 -16.183 -11.912 1.00 96.81 378 ALA A CA 1
ATOM 2841 C C . ALA A 1 378 ? 19.826 -16.505 -12.783 1.00 96.81 378 ALA A C 1
ATOM 2843 O O . ALA A 1 378 ? 20.823 -17.032 -12.280 1.00 96.81 378 ALA A O 1
ATOM 2844 N N . CYS A 1 379 ? 19.770 -16.185 -14.073 1.00 97.12 379 CYS A N 1
ATOM 2845 C CA . CYS A 1 379 ? 20.882 -16.316 -15.016 1.00 97.12 379 CYS A CA 1
ATOM 2846 C C . CYS A 1 379 ? 20.990 -15.077 -15.914 1.00 97.12 379 CYS A C 1
ATOM 2848 O O . CYS A 1 379 ? 20.055 -14.282 -16.026 1.00 97.12 379 CYS A O 1
ATOM 2850 N N . GLY A 1 380 ? 22.142 -14.916 -16.564 1.00 93.88 380 GLY A N 1
ATOM 2851 C CA . GLY A 1 380 ? 22.399 -13.792 -17.461 1.00 93.88 380 GLY A CA 1
ATOM 2852 C C . GLY A 1 380 ? 22.350 -12.436 -16.760 1.00 93.88 380 GLY A C 1
ATOM 2853 O O . GLY A 1 380 ? 22.807 -12.313 -15.622 1.00 93.88 380 GLY A O 1
ATOM 2854 N N . ALA A 1 381 ? 21.813 -11.411 -17.427 1.00 90.00 381 ALA A N 1
ATOM 2855 C CA . ALA A 1 381 ? 21.717 -10.068 -16.852 1.00 90.00 381 ALA A CA 1
ATOM 2856 C C . ALA A 1 381 ? 20.872 -10.029 -15.564 1.00 90.00 381 ALA A C 1
ATOM 2858 O O . ALA A 1 381 ? 21.192 -9.276 -14.642 1.00 90.00 381 ALA A O 1
ATOM 2859 N N . ASP A 1 382 ? 19.860 -10.896 -15.458 1.00 93.12 382 ASP A N 1
ATOM 2860 C CA . ASP A 1 382 ? 18.969 -10.973 -14.296 1.00 93.12 382 ASP A CA 1
ATOM 2861 C C . ASP A 1 382 ? 19.711 -11.345 -13.002 1.00 93.12 382 ASP A C 1
ATOM 2863 O O . ASP A 1 382 ? 19.271 -10.970 -11.918 1.00 93.12 382 ASP A O 1
ATOM 2867 N N . SER A 1 383 ? 20.874 -12.009 -13.081 1.00 93.69 383 SER A N 1
ATOM 2868 C CA . SER A 1 383 ? 21.679 -12.345 -11.896 1.00 93.69 383 SER A CA 1
ATOM 2869 C C . SER A 1 383 ? 22.353 -11.130 -11.242 1.00 93.69 383 SER A C 1
ATOM 2871 O O . SER A 1 383 ? 22.977 -11.273 -10.192 1.00 93.69 383 SER A O 1
ATOM 2873 N N . GLN A 1 384 ? 22.312 -9.961 -11.887 1.00 93.12 384 GLN A N 1
ATOM 2874 C CA . GLN A 1 384 ? 22.827 -8.694 -11.356 1.00 93.12 384 GLN A CA 1
ATOM 2875 C C . GLN A 1 384 ? 21.727 -7.855 -10.685 1.00 93.12 384 GLN A C 1
ATOM 2877 O O . GLN A 1 384 ? 22.006 -6.772 -10.167 1.00 93.12 384 GLN A O 1
ATOM 2882 N N . ALA A 1 385 ? 20.491 -8.355 -10.662 1.00 95.62 385 ALA A N 1
ATOM 2883 C CA . ALA A 1 385 ? 19.334 -7.678 -10.103 1.00 95.62 385 ALA A CA 1
ATOM 2884 C C . ALA A 1 385 ? 18.754 -8.453 -8.915 1.00 95.62 385 ALA A C 1
ATOM 2886 O O . ALA A 1 385 ? 18.753 -9.683 -8.888 1.00 95.62 385 ALA A O 1
ATOM 2887 N N . ASN A 1 386 ? 18.177 -7.741 -7.948 1.00 98.19 386 ASN A N 1
ATOM 2888 C CA . ASN A 1 386 ? 17.359 -8.348 -6.893 1.00 98.19 386 ASN A CA 1
ATOM 2889 C C . ASN A 1 386 ? 15.960 -8.728 -7.440 1.00 98.19 386 ASN A C 1
ATOM 2891 O O . ASN A 1 386 ? 14.947 -8.323 -6.870 1.00 98.19 386 ASN A O 1
ATOM 2895 N N . LYS A 1 387 ? 15.880 -9.472 -8.556 1.00 97.88 387 LYS A N 1
ATOM 2896 C CA . LYS A 1 387 ? 14.603 -9.908 -9.151 1.00 97.88 387 LYS A CA 1
ATOM 2897 C C . LYS A 1 387 ? 13.818 -10.810 -8.197 1.00 97.88 387 LYS A C 1
ATOM 2899 O O . LYS A 1 387 ? 14.381 -11.590 -7.429 1.00 97.88 387 LYS A O 1
ATOM 2904 N N . GLY A 1 388 ? 12.496 -10.697 -8.235 1.00 98.69 388 GLY A N 1
ATOM 2905 C CA . GLY A 1 388 ? 1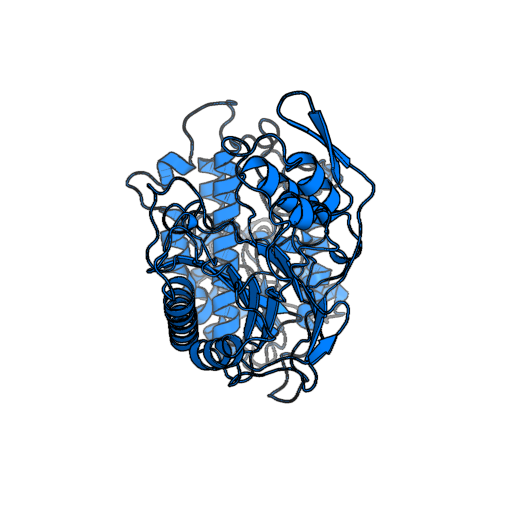1.644 -11.280 -7.212 1.00 98.69 388 GLY A CA 1
ATOM 2906 C C . GLY A 1 388 ? 10.178 -10.917 -7.370 1.00 98.69 388 GLY A C 1
ATOM 2907 O O . GLY A 1 388 ? 9.702 -10.609 -8.464 1.00 98.69 388 GLY A O 1
ATOM 2908 N N . PHE A 1 389 ? 9.467 -10.930 -6.248 1.00 98.94 389 PHE A N 1
ATOM 2909 C CA . PHE A 1 389 ? 8.085 -10.488 -6.181 1.00 98.94 389 PHE A CA 1
ATOM 2910 C C . PHE A 1 389 ? 7.792 -9.630 -4.950 1.00 98.94 389 PHE A C 1
ATOM 2912 O O . PHE A 1 389 ? 8.428 -9.722 -3.897 1.00 98.94 389 PHE A O 1
ATOM 2919 N N . VAL A 1 390 ? 6.771 -8.798 -5.110 1.00 98.88 390 VAL A N 1
ATOM 2920 C CA . VAL A 1 390 ? 6.098 -8.028 -4.069 1.00 98.88 390 VAL A CA 1
ATOM 2921 C C . VAL A 1 390 ? 4.838 -8.779 -3.674 1.00 98.88 390 VAL A C 1
ATOM 2923 O O . VAL A 1 390 ? 4.073 -9.159 -4.549 1.00 98.88 390 VAL A O 1
ATOM 2926 N N . TYR A 1 391 ? 4.586 -8.952 -2.382 1.00 98.88 391 TYR A N 1
ATOM 2927 C CA . TYR A 1 391 ? 3.322 -9.470 -1.860 1.00 98.88 391 TYR A CA 1
ATOM 2928 C C . TYR A 1 391 ? 2.636 -8.397 -1.028 1.00 98.88 391 TYR A C 1
ATOM 2930 O O . TYR A 1 391 ? 3.260 -7.819 -0.138 1.00 98.88 391 TYR A O 1
ATOM 2938 N N . ALA A 1 392 ? 1.353 -8.157 -1.272 1.00 98.38 392 ALA A N 1
ATOM 2939 C CA . ALA A 1 392 ? 0.572 -7.213 -0.498 1.00 98.38 392 ALA A CA 1
ATOM 2940 C C . ALA A 1 392 ? -0.825 -7.733 -0.163 1.00 98.38 392 ALA A C 1
ATOM 2942 O O . ALA A 1 392 ? -1.451 -8.440 -0.948 1.00 98.38 392 ALA A O 1
ATOM 2943 N N . VAL A 1 393 ? -1.319 -7.323 1.004 1.00 97.50 393 VAL A N 1
ATOM 2944 C CA . VAL A 1 393 ? -2.698 -7.552 1.445 1.00 97.50 393 VAL A CA 1
ATOM 2945 C C . VAL A 1 393 ? -3.432 -6.222 1.398 1.00 97.50 393 VAL A C 1
ATOM 2947 O O . VAL A 1 393 ? -3.030 -5.267 2.065 1.00 97.50 393 VAL A O 1
ATOM 2950 N N . LEU A 1 394 ? -4.494 -6.153 0.607 1.00 92.31 394 LEU A N 1
ATOM 2951 C CA . LEU A 1 394 ? -5.315 -4.966 0.401 1.00 92.31 394 LEU A CA 1
ATOM 2952 C C . LEU A 1 394 ? -6.630 -5.079 1.170 1.00 92.31 394 LEU A C 1
ATOM 2954 O O . LEU A 1 394 ? -7.212 -6.158 1.229 1.00 92.31 394 LEU A O 1
ATOM 2958 N N . SER A 1 395 ? -7.134 -3.959 1.689 1.00 86.88 395 SER A N 1
ATOM 2959 C CA . SER A 1 395 ? -8.512 -3.853 2.188 1.00 86.88 395 SER A CA 1
ATOM 2960 C C . SER A 1 395 ? -9.425 -3.299 1.095 1.00 86.88 395 SER A C 1
ATOM 2962 O O . SER A 1 395 ? -9.533 -2.086 0.913 1.00 86.88 395 SER A O 1
ATOM 2964 N N . VAL A 1 396 ? -10.076 -4.186 0.343 1.00 84.38 396 VAL A N 1
ATOM 2965 C CA . VAL A 1 396 ? -10.985 -3.836 -0.756 1.00 84.38 396 VAL A CA 1
ATOM 2966 C C . VAL A 1 396 ? -12.419 -3.907 -0.243 1.00 84.38 396 VAL A C 1
ATOM 2968 O O . VAL A 1 396 ? -12.956 -4.990 -0.022 1.00 84.38 396 VAL A O 1
ATOM 2971 N N . ASN A 1 397 ? -13.049 -2.747 -0.024 1.00 79.06 397 ASN A N 1
ATOM 2972 C CA . ASN A 1 397 ? -14.395 -2.643 0.565 1.00 79.06 397 ASN A CA 1
ATOM 2973 C C . ASN A 1 397 ? -14.564 -3.422 1.890 1.00 79.06 397 ASN A C 1
ATOM 2975 O O . ASN A 1 397 ? -15.628 -3.971 2.167 1.00 79.06 397 ASN A O 1
ATOM 2979 N N . GLY A 1 398 ? -13.508 -3.486 2.709 1.00 70.06 398 GLY A N 1
ATOM 2980 C CA . GLY A 1 398 ? -13.518 -4.194 3.993 1.00 70.06 398 GLY A CA 1
ATOM 2981 C C . GLY A 1 398 ? -13.280 -5.706 3.911 1.00 70.06 398 GLY A C 1
ATOM 2982 O O . GLY A 1 398 ? -13.293 -6.356 4.951 1.00 70.06 398 GLY A O 1
ATOM 2983 N N . ALA A 1 399 ? -13.040 -6.257 2.718 1.00 81.81 399 ALA A N 1
ATOM 2984 C CA . ALA A 1 399 ? -12.567 -7.625 2.524 1.00 81.81 399 ALA A CA 1
ATOM 2985 C C . ALA A 1 399 ? -11.089 -7.631 2.114 1.00 81.81 399 ALA A C 1
ATOM 2987 O O . ALA A 1 399 ? -10.603 -6.688 1.483 1.00 81.81 399 ALA A O 1
ATOM 2988 N N . LYS A 1 400 ? -10.369 -8.699 2.460 1.00 87.81 400 LYS A N 1
ATOM 2989 C CA . LYS A 1 400 ? -8.968 -8.849 2.073 1.00 87.81 400 LYS A CA 1
ATOM 2990 C C . LYS A 1 400 ? -8.844 -9.361 0.645 1.00 87.81 400 LYS A C 1
ATOM 2992 O O . LYS A 1 400 ? -9.544 -10.281 0.225 1.00 87.81 400 LYS A O 1
ATOM 2997 N N . VAL A 1 401 ? -7.928 -8.749 -0.095 1.00 96.44 401 VAL A N 1
ATOM 2998 C CA . VAL A 1 401 ? -7.462 -9.242 -1.391 1.00 96.44 401 VAL A CA 1
ATOM 2999 C C . VAL A 1 401 ? -5.945 -9.261 -1.375 1.00 96.44 401 VAL A C 1
ATOM 3001 O O . VAL A 1 401 ? -5.306 -8.264 -1.043 1.00 96.44 401 VAL A O 1
ATOM 3004 N N . HIS A 1 402 ? -5.371 -10.394 -1.745 1.00 98.62 402 HIS A N 1
ATOM 3005 C CA . HIS A 1 402 ? -3.937 -10.604 -1.807 1.00 98.62 402 HIS A CA 1
ATOM 3006 C C . HIS A 1 402 ? -3.472 -10.384 -3.237 1.00 98.62 402 HIS A C 1
ATOM 3008 O O . HIS A 1 402 ? -4.045 -10.940 -4.174 1.00 98.62 402 HIS A O 1
ATOM 3014 N N . VAL A 1 403 ? -2.429 -9.581 -3.407 1.00 98.81 403 VAL A N 1
ATOM 3015 C CA . VAL A 1 403 ? -1.834 -9.315 -4.713 1.00 98.81 403 VAL A CA 1
ATOM 3016 C C . VAL A 1 403 ? -0.346 -9.607 -4.649 1.00 98.81 403 VAL A C 1
ATOM 3018 O O . VAL A 1 403 ? 0.359 -9.120 -3.765 1.00 98.81 403 VAL A O 1
ATOM 3021 N N . VAL A 1 404 ? 0.126 -10.395 -5.607 1.00 98.94 404 VAL A N 1
ATOM 3022 C CA . VAL A 1 404 ? 1.538 -10.623 -5.872 1.00 98.94 404 VAL A CA 1
ATOM 3023 C C . VAL A 1 404 ? 1.904 -9.936 -7.176 1.00 98.94 404 VAL A C 1
ATOM 3025 O O . VAL A 1 404 ? 1.308 -10.217 -8.211 1.00 98.94 404 VAL A O 1
ATOM 3028 N N . GLY A 1 405 ? 2.877 -9.034 -7.122 1.00 98.88 405 GLY A N 1
ATOM 3029 C CA . GLY A 1 405 ? 3.482 -8.419 -8.294 1.00 98.88 405 GLY A CA 1
ATOM 3030 C C . GLY A 1 405 ? 4.834 -9.052 -8.587 1.00 98.88 405 GLY A C 1
ATOM 3031 O O . GLY A 1 405 ? 5.669 -9.079 -7.686 1.00 98.88 405 GLY A O 1
ATOM 3032 N N . THR A 1 406 ? 5.093 -9.527 -9.806 1.00 98.88 406 THR A N 1
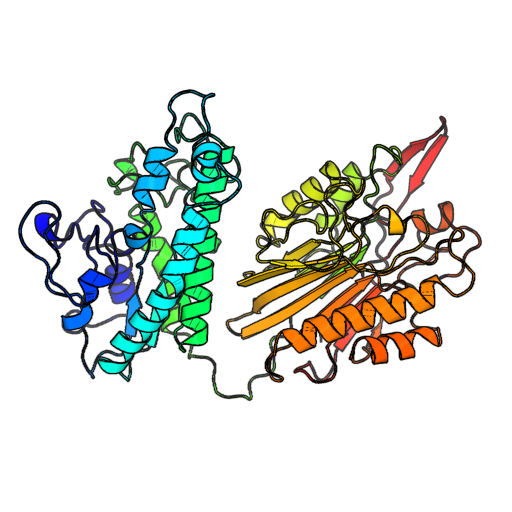ATOM 3033 C CA . THR A 1 406 ? 6.377 -10.170 -10.147 1.00 98.88 406 THR A CA 1
ATOM 3034 C C . THR A 1 406 ? 6.921 -9.772 -11.522 1.00 98.88 406 THR A C 1
ATOM 3036 O O . THR A 1 406 ? 6.188 -9.274 -12.378 1.00 98.88 406 THR A O 1
ATOM 3039 N N . HIS A 1 407 ? 8.226 -9.981 -11.703 1.00 98.81 407 HIS A N 1
ATOM 3040 C CA . HIS A 1 407 ? 8.917 -10.008 -12.987 1.00 98.81 407 HIS A CA 1
ATOM 3041 C C . HIS A 1 407 ? 9.885 -11.199 -12.968 1.00 98.81 407 HIS A C 1
ATOM 3043 O O . HIS A 1 407 ? 10.921 -11.158 -12.296 1.00 98.81 407 HIS A O 1
ATOM 3049 N N . ALA A 1 408 ? 9.525 -12.272 -13.669 1.00 98.56 408 ALA A N 1
ATOM 3050 C CA . ALA A 1 408 ? 10.289 -13.517 -13.670 1.00 98.56 408 ALA A CA 1
ATOM 3051 C C . ALA A 1 408 ? 11.539 -13.446 -14.574 1.00 98.56 408 ALA A C 1
ATOM 3053 O O . ALA A 1 408 ? 11.807 -12.439 -15.237 1.00 98.56 408 ALA A O 1
ATOM 3054 N N . GLN A 1 409 ? 12.324 -14.527 -14.585 1.00 98.62 409 GLN A N 1
ATOM 3055 C CA . GLN A 1 409 ? 13.543 -14.666 -15.384 1.00 98.62 409 GLN A CA 1
ATOM 3056 C C . GLN A 1 409 ? 13.280 -14.467 -16.884 1.00 98.62 409 GLN A C 1
ATOM 3058 O O . GLN A 1 409 ? 12.510 -15.214 -17.496 1.00 98.62 409 GLN A O 1
ATOM 3063 N N . ALA A 1 410 ? 14.005 -13.529 -17.487 1.00 96.62 410 ALA A N 1
ATOM 3064 C CA . ALA A 1 410 ? 13.975 -13.271 -18.919 1.00 96.62 410 ALA A CA 1
ATOM 3065 C C . ALA A 1 410 ? 14.702 -14.363 -19.716 1.00 96.62 410 ALA A C 1
ATOM 3067 O O . ALA A 1 410 ? 15.623 -15.026 -19.224 1.00 96.62 410 ALA A O 1
ATOM 3068 N N . THR A 1 411 ? 14.317 -14.536 -20.980 1.00 93.81 411 THR A N 1
ATOM 3069 C CA . THR A 1 411 ? 15.048 -15.399 -21.916 1.00 93.81 411 THR A CA 1
ATOM 3070 C C . THR A 1 411 ? 16.288 -14.659 -22.429 1.00 93.81 411 THR A C 1
ATOM 3072 O O . THR A 1 411 ? 16.276 -14.035 -23.484 1.00 93.81 411 THR A O 1
ATOM 3075 N N . ASP A 1 412 ? 17.368 -14.706 -21.647 1.00 87.81 412 ASP A N 1
ATOM 3076 C CA . ASP A 1 412 ? 18.629 -14.015 -21.940 1.00 87.81 412 ASP A CA 1
ATOM 3077 C C . ASP A 1 412 ? 19.598 -14.924 -22.739 1.00 87.81 412 ASP A C 1
ATOM 3079 O O . ASP A 1 412 ? 19.843 -16.065 -22.328 1.00 87.81 412 ASP A O 1
ATOM 3083 N N . PRO A 1 413 ? 20.199 -14.449 -23.852 1.00 86.88 413 PRO A N 1
ATOM 3084 C CA . PRO A 1 413 ? 21.160 -15.219 -24.655 1.00 86.88 413 PRO A CA 1
ATOM 3085 C C . PRO A 1 413 ? 22.426 -15.677 -23.915 1.00 86.88 413 PRO A C 1
ATOM 3087 O O . PRO A 1 413 ? 23.135 -16.558 -24.401 1.00 86.88 413 PRO A O 1
ATOM 3090 N N . SER A 1 414 ? 22.754 -15.056 -22.782 1.00 92.75 414 SER A N 1
ATOM 3091 C CA . SER A 1 414 ? 23.894 -15.425 -21.938 1.00 92.75 414 SER A CA 1
ATOM 3092 C C . SER A 1 414 ? 23.591 -16.568 -20.963 1.00 92.75 414 SER A C 1
ATOM 3094 O O . SER A 1 414 ? 24.523 -17.120 -20.375 1.00 92.75 414 SER A O 1
ATOM 3096 N N . CYS A 1 415 ? 22.324 -16.966 -20.825 1.00 95.12 415 CYS A N 1
ATOM 3097 C CA . CYS A 1 415 ? 21.940 -18.182 -20.117 1.00 95.12 415 CYS A CA 1
ATOM 3098 C C . CYS A 1 415 ? 22.208 -19.435 -20.964 1.00 95.12 415 CYS A C 1
ATOM 3100 O O . CYS A 1 415 ? 22.188 -19.406 -22.198 1.00 95.12 415 CYS A O 1
ATOM 3102 N N . ALA A 1 416 ? 22.407 -20.579 -20.311 1.00 96.00 416 ALA A N 1
ATOM 3103 C CA . ALA A 1 416 ? 22.492 -21.855 -21.010 1.00 96.00 416 ALA A CA 1
ATOM 3104 C C . ALA A 1 416 ? 21.145 -22.227 -21.664 1.00 96.00 416 ALA A C 1
ATOM 3106 O O . ALA A 1 416 ? 20.065 -21.853 -21.204 1.00 96.00 416 ALA A O 1
ATOM 3107 N N . THR A 1 417 ? 21.181 -23.009 -22.746 1.00 95.50 417 THR A N 1
ATOM 3108 C CA . THR A 1 417 ? 19.962 -23.446 -23.444 1.00 95.50 417 THR A CA 1
ATOM 3109 C C . THR A 1 417 ? 19.000 -24.169 -22.495 1.00 95.50 417 THR A C 1
ATOM 3111 O O . THR A 1 417 ? 19.369 -25.155 -21.860 1.00 95.50 417 THR A O 1
ATOM 3114 N N . GLY A 1 418 ? 17.755 -23.687 -22.418 1.00 94.31 418 GLY A N 1
ATOM 3115 C CA . GLY A 1 418 ? 16.709 -24.231 -21.542 1.00 94.31 418 GLY A CA 1
ATOM 3116 C C . GLY A 1 418 ? 16.826 -23.830 -20.065 1.00 94.31 418 GLY A C 1
ATOM 3117 O O . GLY A 1 418 ? 15.930 -24.138 -19.280 1.00 94.31 418 GLY A O 1
ATOM 3118 N N . GLU A 1 419 ? 17.889 -23.125 -19.674 1.00 97.62 419 GLU A N 1
ATOM 3119 C CA . GLU A 1 419 ? 18.081 -22.643 -18.307 1.00 97.62 419 GLU A CA 1
ATOM 3120 C C . GLU A 1 419 ? 17.030 -21.603 -17.880 1.00 97.62 419 GLU A C 1
ATOM 3122 O O . GLU A 1 419 ? 16.480 -21.792 -16.793 1.00 97.62 419 GLU A O 1
ATOM 3127 N N . PRO A 1 420 ? 16.656 -20.591 -18.701 1.00 97.94 420 PRO A N 1
ATOM 3128 C CA . PRO A 1 420 ? 15.643 -19.610 -18.306 1.00 97.94 420 PRO A CA 1
ATOM 3129 C C . PRO A 1 420 ? 14.307 -20.247 -17.913 1.00 97.94 420 PRO A C 1
ATOM 3131 O O . PRO A 1 420 ? 13.780 -19.960 -16.841 1.00 97.94 420 PRO A O 1
ATOM 3134 N N . ALA A 1 421 ? 13.807 -21.190 -18.717 1.00 98.00 421 ALA A N 1
ATOM 3135 C CA . ALA A 1 421 ? 12.548 -21.884 -18.446 1.00 98.00 421 ALA A CA 1
ATOM 3136 C C . ALA A 1 421 ? 12.604 -22.734 -17.162 1.00 98.00 421 ALA A C 1
ATOM 3138 O O . ALA A 1 421 ? 11.655 -22.780 -16.375 1.00 98.00 421 ALA A O 1
ATOM 3139 N N . ARG A 1 422 ? 13.746 -23.388 -16.897 1.00 98.19 422 ARG A N 1
ATOM 3140 C CA . ARG A 1 422 ? 13.965 -24.114 -15.636 1.00 98.19 422 ARG A CA 1
ATOM 3141 C C . ARG A 1 422 ? 13.955 -23.158 -14.441 1.00 98.19 422 ARG A C 1
ATOM 3143 O O . ARG A 1 422 ? 13.358 -23.488 -13.420 1.00 98.19 422 ARG A O 1
ATOM 3150 N N . ILE A 1 423 ? 14.605 -22.002 -14.564 1.00 98.62 423 ILE A N 1
ATOM 3151 C CA . ILE A 1 423 ? 14.649 -20.988 -13.507 1.00 98.62 423 ILE A CA 1
ATOM 3152 C C . ILE A 1 423 ? 13.254 -20.421 -13.255 1.00 98.62 423 ILE A C 1
ATOM 3154 O O . ILE A 1 423 ? 12.838 -20.406 -12.102 1.00 98.62 423 ILE A O 1
ATOM 3158 N N . ARG A 1 424 ? 12.490 -20.052 -14.293 1.00 98.75 424 ARG A N 1
ATOM 3159 C CA . ARG A 1 424 ? 11.092 -19.619 -14.133 1.00 98.75 424 ARG A CA 1
ATOM 3160 C C . ARG A 1 424 ? 10.268 -20.669 -13.392 1.00 98.75 424 ARG A C 1
ATOM 3162 O O . ARG A 1 424 ? 9.622 -20.342 -12.404 1.00 98.75 424 ARG A O 1
ATOM 3169 N N . SER A 1 425 ? 10.372 -21.946 -13.771 1.00 98.56 425 SER A N 1
ATOM 3170 C CA . SER A 1 425 ? 9.729 -23.051 -13.037 1.00 98.56 425 SER A CA 1
ATOM 3171 C C . SER A 1 425 ? 10.083 -23.057 -11.541 1.00 98.56 425 SER A C 1
ATOM 3173 O O . SER A 1 425 ? 9.202 -23.243 -10.702 1.00 98.56 425 SER A O 1
ATOM 3175 N N . THR A 1 426 ? 11.350 -22.829 -11.181 1.00 98.69 426 THR A N 1
ATOM 3176 C CA . THR A 1 426 ? 11.774 -22.696 -9.777 1.00 98.69 426 THR A CA 1
ATOM 3177 C C . THR A 1 426 ? 11.180 -21.448 -9.116 1.00 98.69 426 THR A C 1
ATOM 3179 O O . THR A 1 426 ? 10.654 -21.544 -8.012 1.00 98.69 426 THR A O 1
ATOM 3182 N N . GLN A 1 427 ? 11.204 -20.297 -9.789 1.00 98.81 427 GLN A N 1
ATOM 3183 C CA . GLN A 1 427 ? 10.678 -19.028 -9.280 1.00 98.81 427 GLN A CA 1
ATOM 3184 C C . GLN A 1 427 ? 9.173 -19.105 -8.977 1.00 98.81 427 GLN A C 1
ATOM 3186 O O . GLN A 1 427 ? 8.734 -18.676 -7.909 1.00 98.81 427 GLN A O 1
ATOM 3191 N N . PHE A 1 428 ? 8.378 -19.717 -9.860 1.00 98.81 428 PHE A N 1
ATOM 3192 C CA . PHE A 1 428 ? 6.945 -19.913 -9.621 1.00 98.81 428 PHE A CA 1
ATOM 3193 C C . PHE A 1 428 ? 6.672 -20.872 -8.454 1.00 98.81 428 PHE A C 1
ATOM 3195 O O . PHE A 1 428 ? 5.797 -20.579 -7.644 1.00 98.81 428 PHE A O 1
ATOM 3202 N N . LYS A 1 429 ? 7.482 -21.926 -8.270 1.00 98.62 429 LYS A N 1
ATOM 3203 C CA . LYS A 1 429 ? 7.402 -22.794 -7.077 1.00 98.62 429 LYS A CA 1
ATOM 3204 C C . LYS A 1 429 ? 7.803 -22.084 -5.789 1.00 98.62 429 LYS A C 1
ATOM 3206 O O . LYS A 1 429 ? 7.230 -22.350 -4.739 1.00 98.62 429 LYS A O 1
ATOM 3211 N N . GLU A 1 430 ? 8.807 -21.208 -5.838 1.00 98.56 430 GLU A N 1
ATOM 3212 C CA . GLU A 1 430 ? 9.192 -20.389 -4.683 1.00 98.56 430 GLU A CA 1
ATOM 3213 C C . GLU A 1 430 ? 8.052 -19.454 -4.267 1.00 98.56 430 GLU A C 1
ATOM 3215 O O . GLU A 1 430 ? 7.791 -19.300 -3.073 1.00 98.56 430 GLU A O 1
ATOM 3220 N N . MET A 1 431 ? 7.358 -18.868 -5.244 1.00 98.75 431 MET A N 1
ATOM 3221 C CA . MET A 1 431 ? 6.194 -18.016 -5.013 1.00 98.75 431 MET A CA 1
ATOM 3222 C C . MET A 1 431 ? 4.995 -18.805 -4.470 1.00 98.75 431 MET A C 1
ATOM 3224 O O . MET A 1 431 ? 4.386 -18.368 -3.496 1.00 98.75 431 MET A O 1
ATOM 3228 N N . ASP A 1 432 ? 4.692 -19.976 -5.035 1.00 98.56 432 ASP A N 1
ATOM 3229 C CA . ASP A 1 432 ? 3.629 -20.863 -4.544 1.00 98.56 432 ASP A CA 1
ATOM 3230 C C . ASP A 1 432 ? 3.895 -21.306 -3.097 1.00 98.56 432 ASP A C 1
ATOM 3232 O O . ASP A 1 432 ? 3.055 -21.117 -2.221 1.00 98.56 432 ASP A O 1
ATOM 3236 N N . ALA A 1 433 ? 5.121 -21.749 -2.797 1.00 97.19 433 ALA A N 1
ATOM 3237 C CA . ALA A 1 433 ? 5.524 -22.121 -1.441 1.00 97.19 433 ALA A CA 1
ATOM 3238 C C . ALA A 1 433 ? 5.472 -20.943 -0.451 1.00 97.19 433 ALA A C 1
ATOM 3240 O O . ALA A 1 433 ? 5.174 -21.129 0.731 1.00 97.19 433 ALA A O 1
ATOM 3241 N N . PHE A 1 434 ? 5.771 -19.721 -0.907 1.00 98.56 434 PHE A N 1
ATOM 3242 C CA . PHE A 1 434 ? 5.603 -18.522 -0.089 1.00 98.56 434 PHE A CA 1
ATOM 3243 C C . PHE A 1 434 ? 4.128 -18.276 0.241 1.00 98.56 434 PHE A C 1
ATOM 3245 O O . PHE A 1 434 ? 3.825 -17.971 1.394 1.00 98.56 434 PHE A O 1
ATOM 3252 N N . LEU A 1 435 ? 3.233 -18.405 -0.744 1.00 98.25 435 LEU A N 1
ATOM 3253 C CA . LEU A 1 435 ? 1.793 -18.205 -0.571 1.00 98.25 435 LEU A CA 1
ATOM 3254 C C . LEU A 1 435 ? 1.162 -19.297 0.300 1.00 98.25 435 LEU A C 1
ATOM 3256 O O . LEU A 1 435 ? 0.337 -18.975 1.151 1.00 98.25 435 LEU A O 1
ATOM 3260 N N . ASP A 1 436 ? 1.593 -20.552 0.165 1.00 93.62 436 ASP A N 1
ATOM 3261 C CA . ASP A 1 436 ? 1.229 -21.635 1.089 1.00 93.62 436 ASP A CA 1
ATOM 3262 C C . ASP A 1 436 ? 1.600 -21.295 2.531 1.00 93.62 436 ASP A C 1
ATOM 3264 O O . ASP A 1 436 ? 0.776 -21.402 3.433 1.00 93.62 436 ASP A O 1
ATOM 3268 N N . GLY A 1 437 ? 2.817 -20.794 2.752 1.00 91.50 437 GLY A N 1
ATOM 3269 C CA . GLY A 1 437 ? 3.285 -20.393 4.079 1.00 91.50 437 GLY A CA 1
ATOM 3270 C C . GLY A 1 437 ? 2.570 -19.177 4.683 1.00 91.50 437 GLY A C 1
ATOM 3271 O O . GLY A 1 437 ? 2.928 -18.766 5.789 1.00 91.50 437 GLY A O 1
ATOM 3272 N N . LYS A 1 438 ? 1.611 -18.562 3.975 1.00 92.31 438 LYS A N 1
ATOM 3273 C CA . LYS A 1 438 ? 0.768 -17.479 4.503 1.00 92.31 438 LYS A CA 1
ATOM 3274 C C . LYS A 1 438 ? -0.535 -17.964 5.127 1.00 92.31 438 LYS A C 1
ATOM 3276 O O . LYS A 1 438 ? -1.177 -17.138 5.772 1.00 92.31 438 LYS A O 1
ATOM 3281 N N . ASP A 1 439 ? -0.912 -19.232 4.940 1.00 87.50 439 ASP A N 1
ATOM 3282 C CA . ASP A 1 439 ? -2.176 -19.794 5.434 1.00 87.50 439 ASP A CA 1
ATOM 3283 C C . ASP A 1 439 ? -3.388 -18.896 5.088 1.00 87.50 439 ASP A C 1
ATOM 3285 O O . ASP A 1 439 ? -4.230 -18.592 5.937 1.00 87.50 439 ASP A O 1
ATOM 3289 N N . ILE A 1 440 ? -3.440 -18.409 3.840 1.00 91.25 440 ILE A N 1
ATOM 3290 C CA . ILE A 1 440 ? -4.496 -17.496 3.373 1.00 91.25 440 ILE A CA 1
ATOM 3291 C C . ILE A 1 440 ? -5.838 -18.250 3.362 1.00 91.25 440 ILE A C 1
ATOM 3293 O O . ILE A 1 440 ? -5.900 -19.376 2.860 1.00 91.25 440 ILE A O 1
ATOM 3297 N N . PRO A 1 441 ? -6.923 -17.674 3.913 1.00 90.88 441 PRO A N 1
ATOM 3298 C CA . PRO A 1 441 ? -8.244 -18.283 3.832 1.00 90.88 441 PRO A CA 1
ATOM 3299 C C . PRO A 1 441 ? -8.689 -18.484 2.379 1.00 90.88 441 PRO A C 1
ATOM 3301 O O . PRO A 1 441 ? -8.605 -17.572 1.559 1.00 90.88 441 PRO A O 1
ATOM 3304 N N . ALA A 1 442 ? -9.215 -19.668 2.058 1.00 91.12 442 ALA A N 1
ATOM 3305 C CA . ALA A 1 442 ? -9.609 -20.013 0.688 1.00 91.12 442 ALA A CA 1
ATOM 3306 C C . ALA A 1 442 ? -10.759 -19.146 0.133 1.00 91.12 442 ALA A C 1
ATOM 3308 O O . ALA A 1 442 ? -11.005 -19.148 -1.071 1.00 91.12 442 ALA A O 1
ATOM 3309 N N . ASP A 1 443 ? -11.489 -18.423 0.984 1.00 89.75 443 ASP A N 1
ATOM 3310 C CA . ASP A 1 443 ? -12.520 -17.456 0.602 1.00 89.75 443 ASP A CA 1
ATOM 3311 C C . ASP A 1 443 ? -11.971 -16.044 0.309 1.00 89.75 443 ASP A C 1
ATOM 3313 O O . ASP A 1 443 ? -12.700 -15.203 -0.223 1.00 89.75 443 ASP A O 1
ATOM 3317 N N . GLU A 1 444 ? -10.687 -15.791 0.572 1.00 93.19 444 GLU A N 1
ATOM 3318 C CA . GLU A 1 444 ? -9.980 -14.568 0.189 1.00 93.19 444 GLU A CA 1
ATOM 3319 C C . GLU A 1 444 ? -9.308 -14.747 -1.185 1.00 93.19 444 GLU A C 1
ATOM 3321 O O . GLU A 1 444 ? -8.834 -15.823 -1.544 1.00 93.19 444 GLU A O 1
ATOM 3326 N N . GLN A 1 445 ? -9.280 -13.693 -2.003 1.00 96.56 445 GLN A N 1
ATOM 3327 C C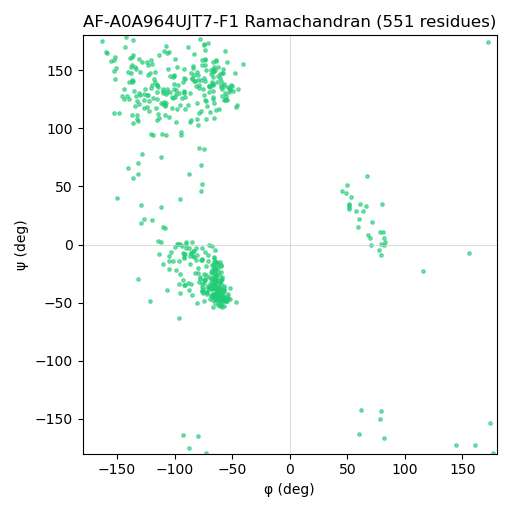A . GLN A 1 445 ? -8.663 -13.763 -3.333 1.00 96.56 445 GLN A CA 1
ATOM 3328 C C . GLN A 1 445 ? -7.150 -13.647 -3.264 1.00 96.56 445 GLN A C 1
ATOM 3330 O O . GLN A 1 445 ? -6.631 -12.769 -2.577 1.00 96.56 445 GLN A O 1
ATOM 3335 N N . VAL A 1 446 ? -6.468 -14.422 -4.105 1.00 98.44 446 VAL A N 1
ATOM 3336 C CA . VAL A 1 446 ? -5.033 -14.282 -4.368 1.00 98.44 446 VAL A CA 1
ATOM 3337 C C . VAL A 1 446 ? -4.822 -14.061 -5.859 1.00 98.44 446 VAL A C 1
ATOM 3339 O O . VAL A 1 446 ? -5.137 -14.933 -6.666 1.00 98.44 446 VAL A O 1
ATOM 3342 N N . ILE A 1 447 ? -4.317 -12.882 -6.216 1.00 98.75 447 ILE A N 1
ATOM 3343 C CA . ILE A 1 447 ? -4.042 -12.448 -7.587 1.00 98.75 447 ILE A CA 1
ATOM 3344 C C . ILE A 1 447 ? -2.528 -12.388 -7.781 1.00 98.75 447 ILE A C 1
ATOM 3346 O O . ILE A 1 447 ? -1.827 -11.791 -6.971 1.00 98.75 447 ILE A O 1
ATOM 3350 N N . VAL A 1 448 ? -2.022 -12.959 -8.868 1.00 98.88 448 VAL A N 1
ATOM 3351 C CA . VAL A 1 448 ? -0.621 -12.888 -9.288 1.00 98.88 448 VAL A CA 1
ATOM 3352 C C . VAL A 1 448 ? -0.558 -12.151 -10.619 1.00 98.88 448 VAL A C 1
ATOM 3354 O O . VAL A 1 448 ? -1.132 -12.600 -11.608 1.00 98.88 448 VAL A O 1
ATOM 3357 N N . ALA A 1 449 ? 0.118 -11.009 -10.632 1.00 98.94 449 ALA A N 1
ATOM 3358 C CA . ALA A 1 449 ? 0.202 -10.089 -11.756 1.00 98.94 449 ALA A CA 1
ATOM 3359 C C . ALA A 1 449 ? 1.664 -9.809 -12.101 1.00 98.94 449 ALA A C 1
ATOM 3361 O O . ALA A 1 449 ? 2.479 -9.534 -11.215 1.00 98.94 449 ALA A O 1
ATOM 3362 N N . GLY A 1 450 ? 2.019 -9.863 -13.378 1.00 98.81 450 GLY A N 1
ATOM 3363 C CA . GLY A 1 450 ? 3.399 -9.617 -13.755 1.00 98.81 450 GLY A CA 1
ATOM 3364 C C . GLY A 1 450 ? 3.740 -9.876 -15.203 1.00 98.81 450 GLY A C 1
ATOM 3365 O O . GLY A 1 450 ? 2.949 -10.444 -15.953 1.00 98.81 450 GLY A O 1
ATOM 3366 N N . ASP A 1 451 ? 4.978 -9.523 -15.527 1.00 98.88 451 ASP A N 1
ATOM 3367 C CA . ASP A 1 451 ? 5.692 -10.091 -16.661 1.00 98.88 451 ASP A CA 1
ATOM 3368 C C . ASP A 1 451 ? 6.250 -11.452 -16.227 1.00 98.88 451 ASP A C 1
ATOM 3370 O O . ASP A 1 451 ? 7.154 -11.553 -15.386 1.00 98.88 451 ASP A O 1
ATOM 3374 N N . PHE A 1 452 ? 5.654 -12.523 -16.744 1.00 98.75 452 PHE A N 1
ATOM 3375 C CA . PHE A 1 452 ? 6.054 -13.881 -16.392 1.00 98.75 452 PHE A CA 1
ATOM 3376 C C . PHE A 1 452 ? 7.206 -14.373 -17.268 1.00 98.75 452 PHE A C 1
ATOM 3378 O O . PHE A 1 452 ? 7.757 -15.433 -16.974 1.00 98.75 452 PHE A O 1
ATOM 3385 N N . ASN A 1 453 ? 7.566 -13.645 -18.332 1.00 98.75 453 ASN A N 1
ATOM 3386 C CA . ASN A 1 453 ? 8.505 -14.094 -19.358 1.00 98.75 453 ASN A CA 1
ATOM 3387 C C . ASN A 1 453 ? 8.157 -15.484 -19.936 1.00 98.75 453 ASN A C 1
ATOM 3389 O O . ASN A 1 453 ? 9.038 -16.245 -20.337 1.00 98.75 453 ASN A O 1
ATOM 3393 N N . VAL A 1 454 ? 6.863 -15.829 -19.970 1.00 98.38 454 VAL A N 1
ATOM 3394 C CA . VAL A 1 454 ? 6.356 -17.071 -20.567 1.00 98.38 454 VAL A CA 1
ATOM 3395 C C . VAL A 1 454 ? 5.273 -16.753 -21.579 1.00 98.38 454 VAL A C 1
ATOM 3397 O O . VAL A 1 454 ? 4.207 -16.250 -21.218 1.00 98.38 454 VAL A O 1
ATOM 3400 N N . ASP A 1 455 ? 5.535 -17.102 -22.837 1.00 98.50 455 ASP A N 1
ATOM 3401 C CA . ASP A 1 455 ? 4.576 -16.936 -23.919 1.00 98.50 455 ASP A CA 1
ATOM 3402 C C . ASP A 1 455 ? 3.364 -17.852 -23.715 1.00 98.50 455 ASP A C 1
ATOM 3404 O O . ASP A 1 455 ? 3.504 -19.080 -23.675 1.00 98.50 455 ASP A O 1
ATOM 3408 N N . SER A 1 456 ? 2.159 -17.274 -23.640 1.00 97.25 456 SER A N 1
ATOM 3409 C CA . SER A 1 456 ? 0.916 -18.048 -23.479 1.00 97.25 456 SER A CA 1
ATOM 3410 C C . SER A 1 456 ? 0.623 -19.030 -24.614 1.00 97.25 456 SER A C 1
ATOM 3412 O O . SER A 1 456 ? -0.234 -19.896 -24.457 1.00 97.25 456 SER A O 1
ATOM 3414 N N . HIS A 1 457 ? 1.298 -18.902 -25.758 1.00 95.50 457 HIS A N 1
ATOM 3415 C CA . HIS A 1 457 ? 1.147 -19.823 -26.887 1.00 95.50 457 HIS A CA 1
ATOM 3416 C C . HIS A 1 457 ? 2.084 -21.040 -26.804 1.00 95.50 457 HIS A C 1
ATOM 3418 O O . HIS A 1 457 ? 2.029 -21.909 -27.675 1.00 95.50 457 HIS A O 1
ATOM 3424 N N . SER A 1 458 ? 2.947 -21.102 -25.786 1.00 97.25 458 SER A N 1
ATOM 3425 C CA . SER A 1 458 ? 3.955 -22.148 -25.613 1.00 97.25 458 SER A CA 1
ATOM 3426 C C . SER A 1 458 ? 3.531 -23.234 -24.616 1.00 97.25 458 SER A C 1
ATOM 3428 O O . SER A 1 458 ? 2.711 -23.011 -23.724 1.00 97.25 458 SER A O 1
ATOM 3430 N N . ASP A 1 459 ? 4.165 -24.406 -24.709 1.00 95.88 459 ASP A N 1
ATOM 3431 C CA . ASP A 1 459 ? 3.970 -25.505 -23.750 1.00 95.88 459 ASP A CA 1
ATOM 3432 C C . ASP A 1 459 ? 4.461 -25.154 -22.330 1.00 95.88 459 ASP A C 1
ATOM 3434 O O . ASP A 1 459 ? 4.016 -25.751 -21.345 1.00 95.88 459 ASP A O 1
ATOM 3438 N N . GLU A 1 460 ? 5.369 -24.178 -22.196 1.00 97.94 460 GLU A N 1
ATOM 3439 C CA . GLU A 1 460 ? 5.874 -23.720 -20.897 1.00 97.94 460 GLU A CA 1
ATOM 3440 C C . GLU A 1 460 ? 4.768 -23.064 -20.058 1.00 97.94 460 GLU A C 1
ATOM 3442 O O . GLU A 1 460 ? 4.767 -23.191 -18.831 1.00 97.94 460 GLU A O 1
ATOM 3447 N N . TYR A 1 461 ? 3.784 -22.434 -20.704 1.00 98.31 461 TYR A N 1
ATOM 3448 C CA . TYR A 1 461 ? 2.706 -21.728 -20.020 1.00 98.31 461 TYR A CA 1
ATOM 3449 C C . TYR A 1 461 ? 1.912 -22.639 -19.077 1.00 98.31 461 TYR A C 1
ATOM 3451 O O . TYR A 1 461 ? 1.763 -22.341 -17.890 1.00 98.31 461 TYR A O 1
ATOM 3459 N N . ALA A 1 462 ? 1.493 -23.814 -19.559 1.00 97.56 462 ALA A N 1
ATOM 3460 C CA . ALA A 1 462 ? 0.782 -24.796 -18.739 1.00 97.56 462 ALA A CA 1
ATOM 3461 C C . ALA A 1 462 ? 1.623 -25.281 -17.545 1.00 97.56 462 ALA A C 1
ATOM 3463 O O . ALA A 1 462 ? 1.088 -25.579 -16.474 1.00 97.56 462 ALA A O 1
ATOM 3464 N N . LYS A 1 463 ? 2.948 -25.343 -17.714 1.00 97.06 463 LYS A N 1
ATOM 3465 C CA . LYS A 1 463 ? 3.864 -25.739 -16.650 1.00 97.06 463 LYS A CA 1
ATOM 3466 C C . LYS A 1 463 ? 3.982 -24.664 -15.570 1.00 97.06 463 LYS A C 1
ATOM 3468 O O . LYS A 1 463 ? 3.949 -25.013 -14.393 1.00 97.06 463 LYS A O 1
ATOM 3473 N N . VAL A 1 464 ? 4.073 -23.390 -15.946 1.00 96.81 464 VAL A N 1
ATOM 3474 C CA . VAL A 1 464 ? 4.110 -22.279 -14.984 1.00 96.81 464 VAL A CA 1
ATOM 3475 C C . VAL A 1 464 ? 2.794 -22.134 -14.222 1.00 96.81 464 VAL A C 1
ATOM 3477 O O . VAL A 1 464 ? 2.828 -21.906 -13.015 1.00 96.81 464 VAL A O 1
ATOM 3480 N N . LEU A 1 465 ? 1.648 -22.367 -14.871 1.00 98.44 465 LEU A N 1
ATOM 3481 C CA . LEU A 1 465 ? 0.365 -22.446 -14.167 1.00 98.44 465 LEU A CA 1
ATOM 3482 C C . LEU A 1 465 ? 0.383 -23.512 -13.066 1.00 98.44 465 LEU A C 1
ATOM 3484 O O . LEU A 1 465 ? -0.019 -23.241 -11.938 1.00 98.44 465 LEU A O 1
ATOM 3488 N N . ALA A 1 466 ? 0.881 -24.710 -13.381 1.00 98.12 466 ALA A N 1
ATOM 3489 C CA . ALA A 1 466 ? 0.973 -25.799 -12.415 1.00 98.12 466 ALA A CA 1
ATOM 3490 C C . ALA A 1 466 ? 1.998 -25.518 -11.304 1.00 98.12 466 ALA A C 1
ATOM 3492 O O . ALA A 1 466 ? 1.721 -25.788 -10.141 1.00 98.12 466 ALA A O 1
ATOM 3493 N N . ASP A 1 467 ? 3.167 -24.976 -11.653 1.00 98.06 467 ASP A N 1
ATOM 3494 C CA . ASP A 1 467 ? 4.242 -24.668 -10.705 1.00 98.06 467 ASP A CA 1
ATOM 3495 C C . ASP A 1 467 ? 3.873 -23.529 -9.737 1.00 98.06 467 ASP A C 1
ATOM 3497 O O . ASP A 1 467 ? 4.374 -23.514 -8.618 1.00 98.06 467 ASP A O 1
ATOM 3501 N N . GLY A 1 468 ? 3.028 -22.585 -10.169 1.00 97.94 468 GLY A N 1
ATOM 3502 C CA . GLY A 1 468 ? 2.561 -21.450 -9.369 1.00 97.94 468 GLY A CA 1
ATOM 3503 C C . GLY A 1 468 ? 1.185 -21.636 -8.718 1.00 97.94 468 GLY A C 1
ATOM 3504 O O . GLY A 1 468 ? 0.675 -20.688 -8.121 1.00 97.94 468 GLY A O 1
ATOM 3505 N N . GLY A 1 469 ? 0.534 -22.790 -8.909 1.00 98.25 469 GLY A N 1
ATOM 3506 C CA . GLY A 1 469 ? -0.828 -23.029 -8.422 1.00 98.25 469 GLY A CA 1
ATOM 3507 C C . GLY A 1 469 ? -1.872 -22.066 -9.010 1.00 98.25 469 GLY A C 1
ATOM 3508 O O . GLY A 1 469 ? -2.798 -21.656 -8.310 1.00 98.25 469 GLY A O 1
ATOM 3509 N N . LEU A 1 470 ? -1.726 -21.658 -10.274 1.00 98.56 470 LEU A N 1
ATOM 3510 C CA . LEU A 1 470 ? -2.520 -20.595 -10.903 1.00 98.56 470 LEU A CA 1
ATOM 3511 C C . LEU A 1 470 ? -3.642 -21.143 -11.793 1.00 98.56 470 LEU A C 1
ATOM 3513 O O . LEU A 1 470 ? -3.491 -22.151 -12.485 1.00 98.56 470 LEU A O 1
ATOM 3517 N N . ALA A 1 471 ? -4.772 -20.440 -11.807 1.00 97.81 471 ALA A N 1
ATOM 3518 C CA . ALA A 1 471 ? -5.863 -20.664 -12.744 1.00 97.81 471 ALA A CA 1
ATOM 3519 C C . ALA A 1 471 ? -5.686 -19.780 -13.986 1.00 97.81 471 ALA A C 1
ATOM 3521 O O . ALA A 1 471 ? -5.460 -18.575 -13.868 1.00 97.81 471 ALA A O 1
ATOM 3522 N N . ASP A 1 472 ? -5.826 -20.382 -15.169 1.00 96.69 472 ASP A N 1
ATOM 3523 C CA . ASP A 1 472 ? -5.775 -19.656 -16.442 1.00 96.69 472 ASP A CA 1
ATOM 3524 C C . ASP A 1 472 ? -6.936 -18.651 -16.574 1.00 96.69 472 ASP A C 1
ATOM 3526 O O . ASP A 1 472 ? -7.989 -18.788 -15.940 1.00 96.69 472 ASP A O 1
ATOM 3530 N N . ALA A 1 473 ? -6.741 -17.652 -17.430 1.00 96.06 473 ALA A N 1
ATOM 3531 C CA . ALA A 1 473 ? -7.676 -16.571 -17.699 1.00 96.06 473 ALA A CA 1
ATOM 3532 C C . ALA A 1 473 ? -8.098 -16.543 -19.173 1.00 96.06 473 ALA A C 1
ATOM 3534 O O . ALA A 1 473 ? -7.369 -16.964 -20.074 1.00 96.06 473 ALA A O 1
ATOM 3535 N N . THR A 1 474 ? -9.278 -15.980 -19.441 1.00 97.44 474 THR A N 1
ATOM 3536 C CA . THR A 1 474 ? -9.678 -15.683 -20.823 1.00 97.44 474 THR A CA 1
ATOM 3537 C C . THR A 1 474 ? -8.825 -14.534 -21.352 1.00 97.44 474 THR A C 1
ATOM 3539 O O . THR A 1 474 ? -8.628 -13.549 -20.650 1.00 97.44 474 THR A O 1
ATOM 3542 N N . ARG A 1 475 ? -8.331 -14.623 -22.589 1.00 97.62 475 ARG A N 1
ATOM 3543 C CA . ARG A 1 475 ? -7.517 -13.567 -23.213 1.00 97.62 475 ARG A CA 1
ATOM 3544 C C . ARG A 1 475 ? -8.303 -12.818 -24.278 1.00 97.62 475 ARG A C 1
ATOM 3546 O O . ARG A 1 475 ? -8.946 -13.441 -25.122 1.00 97.62 475 ARG A O 1
ATOM 3553 N N . THR A 1 476 ? -8.229 -11.493 -24.252 1.00 98.25 476 THR A N 1
ATOM 3554 C CA . THR A 1 476 ? -8.856 -10.593 -25.231 1.00 98.25 476 THR A CA 1
ATOM 3555 C C . THR A 1 476 ? -7.891 -9.480 -25.642 1.00 98.25 476 THR A C 1
ATOM 3557 O O . THR A 1 476 ? -6.791 -9.359 -25.109 1.00 98.25 476 THR A O 1
ATOM 3560 N N . GLY A 1 477 ? -8.304 -8.635 -26.589 1.00 98.12 477 GLY A N 1
ATOM 3561 C CA . GLY A 1 477 ? -7.463 -7.545 -27.081 1.00 98.12 477 GLY A CA 1
ATOM 3562 C C . GLY A 1 477 ? -6.422 -8.033 -28.088 1.00 98.12 477 GLY A C 1
ATOM 3563 O O . GLY A 1 477 ? -6.717 -8.875 -28.940 1.00 98.12 477 GLY A O 1
ATOM 3564 N N . HIS A 1 478 ? -5.224 -7.451 -28.036 1.00 98.38 478 HIS A N 1
ATOM 3565 C CA . HIS A 1 478 ? -4.127 -7.796 -28.946 1.00 98.38 478 HIS A CA 1
ATOM 3566 C C . HIS A 1 478 ? -3.501 -9.160 -28.575 1.00 98.38 478 HIS A C 1
ATOM 3568 O O . HIS A 1 478 ? -3.402 -9.477 -27.398 1.00 98.38 478 HIS A O 1
ATOM 3574 N N . PRO A 1 479 ? -3.073 -10.004 -29.531 1.00 98.00 479 PRO A N 1
ATOM 3575 C CA . PRO A 1 479 ? -2.560 -11.341 -29.206 1.00 98.00 479 PRO A CA 1
ATOM 3576 C C . PRO A 1 479 ? -1.186 -11.378 -28.521 1.00 98.00 479 PRO A C 1
ATOM 3578 O O . PRO A 1 479 ? -0.818 -12.432 -28.018 1.00 98.00 479 PRO A O 1
ATOM 3581 N N . TYR A 1 480 ? -0.418 -10.284 -28.519 1.00 98.62 480 TYR A N 1
ATOM 3582 C CA . TYR A 1 480 ? 0.976 -10.274 -28.058 1.00 98.62 480 TYR A CA 1
ATOM 3583 C C . TYR A 1 480 ? 1.231 -9.095 -27.121 1.00 98.62 480 TYR A C 1
ATOM 3585 O O . TYR A 1 480 ? 1.216 -7.953 -27.572 1.00 98.62 480 TYR A O 1
ATOM 3593 N N . SER A 1 481 ? 1.468 -9.330 -25.830 1.00 98.69 481 SER A N 1
ATOM 3594 C CA . SER A 1 481 ? 1.908 -8.255 -24.932 1.00 98.69 481 SER A CA 1
ATOM 3595 C C . SER A 1 481 ? 3.321 -7.765 -25.268 1.00 98.69 481 SER A C 1
ATOM 3597 O O . SER A 1 481 ? 3.615 -6.597 -25.055 1.00 98.69 481 SER A O 1
ATOM 3599 N N . PHE A 1 482 ? 4.153 -8.596 -25.896 1.00 98.69 482 PHE A N 1
ATOM 3600 C CA . PHE A 1 482 ? 5.471 -8.232 -26.407 1.00 98.69 482 PHE A CA 1
ATOM 3601 C C . PHE A 1 482 ? 5.512 -8.438 -27.929 1.00 98.69 482 PHE A C 1
ATOM 3603 O O . PHE A 1 482 ? 5.716 -9.543 -28.437 1.00 98.69 482 PHE A O 1
ATOM 3610 N N . ASP A 1 483 ? 5.243 -7.370 -28.687 1.00 98.44 483 ASP A N 1
ATOM 3611 C CA . ASP A 1 483 ? 5.117 -7.428 -30.149 1.00 98.44 483 ASP A CA 1
ATOM 3612 C C . ASP A 1 483 ? 6.317 -6.781 -30.852 1.00 98.44 483 ASP A C 1
ATOM 3614 O O . ASP A 1 483 ? 6.331 -5.581 -31.127 1.00 98.44 483 ASP A O 1
ATOM 3618 N N . THR A 1 484 ? 7.302 -7.606 -31.208 1.00 98.25 484 THR A N 1
ATOM 3619 C CA . THR A 1 484 ? 8.534 -7.217 -31.917 1.00 98.25 484 THR A CA 1
ATOM 3620 C C . THR A 1 484 ? 8.318 -6.700 -33.344 1.00 98.25 484 THR A C 1
ATOM 3622 O O . THR A 1 484 ? 9.267 -6.264 -33.991 1.00 98.25 484 THR A O 1
ATOM 3625 N N . GLN A 1 485 ? 7.091 -6.728 -33.873 1.00 97.31 485 GLN A N 1
ATOM 3626 C CA . GLN A 1 485 ? 6.780 -6.214 -35.210 1.00 97.31 485 GLN A CA 1
ATOM 3627 C C . GLN A 1 485 ? 6.019 -4.892 -35.155 1.00 97.31 485 GLN A C 1
ATOM 3629 O O . GLN A 1 485 ? 6.246 -4.020 -35.994 1.00 97.31 485 GLN A O 1
ATOM 3634 N N . ASP A 1 486 ? 5.094 -4.754 -34.206 1.00 97.56 486 ASP A N 1
ATOM 3635 C CA . ASP A 1 486 ? 4.225 -3.584 -34.122 1.00 97.56 486 ASP A CA 1
ATOM 3636 C C . ASP A 1 486 ? 4.732 -2.508 -33.155 1.00 97.56 486 ASP A C 1
ATOM 3638 O O . ASP A 1 486 ? 4.657 -1.317 -33.480 1.00 97.56 486 ASP A O 1
ATOM 3642 N N . ASN A 1 487 ? 5.239 -2.902 -31.984 1.00 98.69 487 ASN A N 1
ATOM 3643 C CA . ASN A 1 487 ? 5.686 -1.971 -30.954 1.00 98.69 487 ASN A CA 1
ATOM 3644 C C . ASN A 1 487 ? 7.002 -1.309 -31.385 1.00 98.69 487 ASN A C 1
ATOM 3646 O O . ASN A 1 487 ? 7.992 -1.987 -31.643 1.00 98.69 487 ASN A O 1
ATOM 3650 N N . SER A 1 488 ? 7.029 0.026 -31.435 1.00 98.62 488 SER A N 1
ATOM 3651 C CA . SER A 1 488 ? 8.171 0.783 -31.967 1.00 98.62 488 SER A CA 1
ATOM 3652 C C . SER A 1 488 ? 9.468 0.626 -31.168 1.00 98.62 488 SER A C 1
ATOM 3654 O O . SER A 1 488 ? 10.546 0.767 -31.746 1.00 98.62 488 SER A O 1
ATOM 3656 N N . ILE A 1 489 ? 9.390 0.343 -29.864 1.00 98.62 489 ILE A N 1
ATOM 3657 C CA . ILE A 1 489 ? 10.567 0.071 -29.032 1.00 98.62 489 ILE A CA 1
ATOM 3658 C C . ILE A 1 489 ? 11.005 -1.382 -29.240 1.00 98.62 489 ILE A C 1
ATOM 3660 O O . ILE A 1 489 ? 12.171 -1.622 -29.558 1.00 98.62 489 ILE A O 1
ATOM 3664 N N . ALA A 1 490 ? 10.078 -2.341 -29.129 1.00 98.12 490 ALA A N 1
ATOM 3665 C CA . ALA A 1 490 ? 10.389 -3.764 -29.279 1.00 98.12 490 ALA A CA 1
ATOM 3666 C C . ALA A 1 490 ? 10.969 -4.076 -30.667 1.00 98.12 490 ALA A C 1
ATOM 3668 O O . ALA A 1 490 ? 11.975 -4.772 -30.768 1.00 98.12 490 ALA A O 1
ATOM 3669 N N . SER A 1 491 ? 10.404 -3.496 -31.732 1.00 97.75 491 SER A N 1
ATOM 3670 C CA . SER A 1 491 ? 10.866 -3.714 -33.106 1.00 97.75 491 SER A CA 1
ATOM 3671 C C . SER A 1 491 ? 12.269 -3.180 -33.380 1.00 97.75 491 SER A C 1
ATOM 3673 O O . SER A 1 491 ? 12.985 -3.731 -34.210 1.00 97.75 491 SER A O 1
ATOM 3675 N N . GLU A 1 492 ? 12.671 -2.103 -32.697 1.00 96.62 492 GLU A N 1
ATOM 3676 C CA . GLU A 1 492 ? 14.031 -1.561 -32.810 1.00 96.62 492 GLU A CA 1
ATOM 3677 C C . GLU A 1 492 ? 15.028 -2.425 -32.026 1.00 96.62 492 GLU A C 1
ATOM 3679 O O . GLU A 1 492 ? 16.144 -2.661 -32.491 1.00 96.62 492 GLU A O 1
ATOM 3684 N N . ARG A 1 493 ? 14.635 -2.908 -30.839 1.00 95.81 493 ARG A N 1
ATOM 3685 C CA . ARG A 1 493 ? 15.503 -3.717 -29.969 1.00 95.81 493 ARG A CA 1
ATOM 3686 C C . ARG A 1 493 ? 15.674 -5.152 -30.469 1.00 95.81 493 ARG A C 1
ATOM 3688 O O . ARG A 1 493 ? 16.773 -5.691 -30.372 1.00 95.81 493 ARG A O 1
ATOM 3695 N N . TYR A 1 494 ? 14.608 -5.742 -31.003 1.00 95.62 494 TYR A N 1
ATOM 3696 C CA . TYR A 1 494 ? 14.502 -7.174 -31.285 1.00 95.62 494 TYR A CA 1
ATOM 3697 C C . TYR A 1 494 ? 13.883 -7.453 -32.666 1.00 95.62 494 TYR A C 1
ATOM 3699 O O . TYR A 1 494 ? 12.882 -8.162 -32.775 1.00 95.62 494 TYR A O 1
ATOM 3707 N N . PRO A 1 495 ? 14.464 -6.929 -33.763 1.00 95.44 495 PRO A N 1
ATOM 3708 C CA . PRO A 1 495 ? 13.846 -6.971 -35.095 1.00 95.44 495 P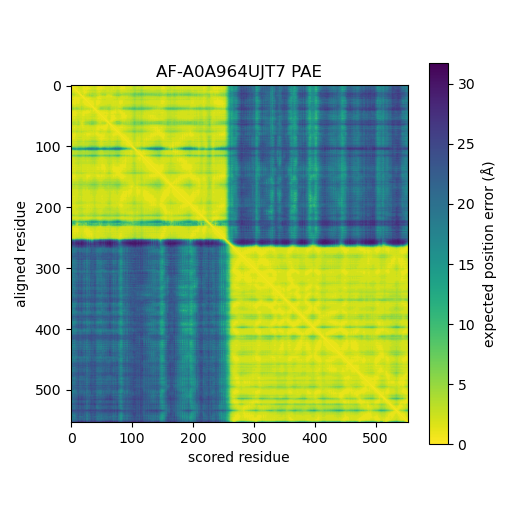RO A CA 1
ATOM 3709 C C . PRO A 1 495 ? 13.669 -8.383 -35.676 1.00 95.44 495 PRO A C 1
ATOM 3711 O O . PRO A 1 495 ? 12.992 -8.552 -36.691 1.00 95.44 495 PRO A O 1
ATOM 3714 N N . THR A 1 496 ? 14.321 -9.391 -35.093 1.00 95.19 496 THR A N 1
ATOM 3715 C CA . THR A 1 496 ? 14.304 -10.784 -35.564 1.00 95.19 496 THR A CA 1
ATOM 3716 C C . THR A 1 496 ? 13.607 -11.748 -34.617 1.00 95.19 496 THR A C 1
ATOM 3718 O O . THR A 1 496 ? 13.419 -12.909 -34.983 1.00 95.19 496 THR A O 1
ATOM 3721 N N . ASP A 1 497 ? 13.250 -11.294 -33.420 1.00 94.62 497 ASP A N 1
ATOM 3722 C CA . ASP A 1 497 ? 12.729 -12.166 -32.375 1.00 94.62 497 ASP A CA 1
ATOM 3723 C C . ASP A 1 497 ? 11.222 -12.373 -32.578 1.00 94.62 497 ASP A C 1
ATOM 3725 O O . ASP A 1 497 ? 10.547 -11.526 -33.180 1.00 94.62 497 ASP A O 1
ATOM 3729 N N . PRO A 1 498 ? 10.667 -13.518 -32.145 1.00 96.31 498 PRO A N 1
ATOM 3730 C CA . PRO A 1 498 ? 9.238 -13.765 -32.262 1.00 96.31 498 PRO A CA 1
ATOM 3731 C C . PRO A 1 498 ? 8.427 -12.777 -31.413 1.00 96.31 498 PRO A C 1
ATOM 3733 O O . PRO A 1 498 ? 8.920 -12.191 -30.457 1.00 96.31 498 PRO A O 1
ATOM 3736 N N . ARG A 1 499 ? 7.151 -12.616 -31.771 1.00 98.38 499 ARG A N 1
ATOM 3737 C CA . ARG A 1 499 ? 6.172 -11.915 -30.931 1.00 98.38 499 ARG A CA 1
ATOM 3738 C C . ARG A 1 499 ? 5.645 -12.890 -29.890 1.00 98.38 499 ARG A C 1
ATOM 3740 O O . ARG A 1 499 ? 5.344 -14.032 -30.244 1.00 98.38 499 ARG A O 1
ATOM 3747 N N . GLU A 1 500 ? 5.455 -12.422 -28.670 1.00 98.50 500 GLU A N 1
ATOM 3748 C CA . GLU A 1 500 ? 5.096 -13.255 -27.526 1.00 98.50 500 GLU A CA 1
ATOM 3749 C C . GLU A 1 500 ? 4.014 -12.581 -26.675 1.00 98.50 500 GLU A C 1
ATOM 3751 O O . GLU A 1 500 ? 3.767 -11.376 -26.766 1.00 98.50 500 GLU A O 1
ATOM 3756 N N . ASN A 1 501 ? 3.329 -13.365 -25.847 1.00 98.50 501 ASN A N 1
ATOM 3757 C CA . ASN A 1 501 ? 2.391 -12.851 -24.857 1.00 98.50 501 ASN A CA 1
ATOM 3758 C C . ASN A 1 501 ? 2.825 -13.264 -23.448 1.00 98.50 501 ASN A C 1
ATOM 3760 O O . ASN A 1 501 ? 2.532 -14.376 -23.003 1.00 98.50 501 ASN A O 1
ATOM 3764 N N . LEU A 1 502 ? 3.552 -12.361 -22.792 1.00 98.81 502 LEU A N 1
ATOM 3765 C CA . LEU A 1 502 ? 4.379 -12.606 -21.607 1.00 98.81 502 LEU A CA 1
ATOM 3766 C C . LEU A 1 502 ? 3.753 -12.090 -20.304 1.00 98.81 502 LEU A C 1
ATOM 3768 O O . LEU A 1 502 ? 4.108 -12.558 -19.221 1.00 98.81 502 LEU A O 1
ATOM 3772 N N . ASP A 1 503 ? 2.814 -11.152 -20.408 1.00 98.88 503 ASP A N 1
ATOM 3773 C CA . ASP A 1 503 ? 2.241 -10.427 -19.278 1.00 98.88 503 ASP A CA 1
ATOM 3774 C C . ASP A 1 503 ? 0.880 -11.012 -18.885 1.00 98.88 503 ASP A C 1
ATOM 3776 O O . ASP A 1 503 ? -0.022 -11.141 -19.717 1.00 98.88 503 ASP A O 1
ATOM 3780 N N . HIS A 1 504 ? 0.709 -11.357 -17.606 1.00 98.75 504 HIS A N 1
ATOM 3781 C CA . HIS A 1 504 ? -0.496 -12.038 -17.121 1.00 98.75 504 HIS A CA 1
ATOM 3782 C C . HIS A 1 504 ? -0.969 -11.476 -15.782 1.00 98.75 504 HIS A C 1
ATOM 3784 O O . HIS A 1 504 ? -0.181 -11.006 -14.961 1.00 98.75 504 HIS A O 1
ATOM 3790 N N . VAL A 1 505 ? -2.275 -11.584 -15.540 1.00 98.81 505 VAL A N 1
ATOM 3791 C CA . VAL A 1 505 ? -2.892 -11.371 -14.228 1.00 98.81 505 VAL A CA 1
ATOM 3792 C C . VAL A 1 505 ? -3.825 -12.536 -13.944 1.00 98.81 505 VAL A C 1
ATOM 3794 O O . VAL A 1 505 ? -4.906 -12.631 -14.524 1.00 98.81 505 VAL A O 1
ATOM 3797 N N . LEU A 1 506 ? -3.422 -13.423 -13.044 1.00 98.69 506 LEU A N 1
ATOM 3798 C CA . LEU A 1 506 ? -4.079 -14.703 -12.799 1.00 98.69 506 LEU A CA 1
ATOM 3799 C C . LEU A 1 506 ? -4.490 -14.837 -11.337 1.00 98.69 506 LEU A C 1
ATOM 3801 O O . LEU A 1 506 ? -3.874 -14.250 -10.454 1.00 98.69 506 LEU A O 1
ATOM 3805 N N . HIS A 1 507 ? -5.513 -15.642 -11.072 1.00 98.44 507 HIS A N 1
ATOM 3806 C CA . HIS A 1 507 ? -5.874 -16.013 -9.705 1.00 98.44 507 HIS A CA 1
ATOM 3807 C C . HIS A 1 507 ? -5.168 -17.299 -9.287 1.00 98.44 507 HIS A C 1
ATOM 3809 O O . HIS A 1 507 ? -4.945 -18.186 -10.113 1.00 98.44 507 HIS A O 1
ATOM 3815 N N . ARG A 1 508 ? -4.903 -17.452 -7.989 1.00 98.06 508 ARG A N 1
ATOM 3816 C CA . ARG A 1 508 ? -4.546 -18.752 -7.416 1.00 98.06 508 ARG A CA 1
ATOM 3817 C C . ARG A 1 508 ? -5.739 -19.712 -7.502 1.00 98.06 508 ARG A C 1
ATOM 3819 O O . ARG A 1 508 ? -6.890 -19.319 -7.303 1.00 98.06 508 ARG A O 1
ATOM 3826 N N . ALA A 1 509 ? -5.481 -20.963 -7.869 1.00 96.56 509 ALA A N 1
ATOM 3827 C CA . ALA A 1 509 ? -6.507 -21.908 -8.303 1.00 96.56 509 ALA A CA 1
ATOM 3828 C C . ALA A 1 509 ? -7.383 -22.462 -7.165 1.00 96.56 509 ALA A C 1
ATOM 3830 O O . ALA A 1 509 ? -8.525 -22.857 -7.413 1.00 96.56 509 ALA A O 1
ATOM 3831 N N . ASP A 1 510 ? -6.868 -22.493 -5.944 1.00 94.31 510 ASP A N 1
ATOM 3832 C CA . ASP A 1 510 ? -7.507 -23.024 -4.735 1.00 94.31 510 ASP A CA 1
ATOM 3833 C C . ASP A 1 510 ? -8.192 -21.947 -3.872 1.00 94.31 510 ASP A C 1
ATOM 3835 O O . ASP A 1 510 ? -8.796 -22.273 -2.853 1.00 94.31 510 ASP A O 1
ATOM 3839 N N . HIS A 1 511 ? -8.144 -20.686 -4.305 1.00 95.00 511 HIS A N 1
ATOM 3840 C CA . HIS A 1 511 ? -8.736 -19.541 -3.614 1.00 95.00 511 HIS A CA 1
ATOM 3841 C C . HIS A 1 511 ? -9.966 -18.995 -4.347 1.00 95.00 511 HIS A C 1
ATOM 3843 O O . HIS A 1 511 ? -10.222 -19.305 -5.522 1.00 95.00 511 HIS A O 1
ATOM 3849 N N . ALA A 1 512 ? -10.728 -18.150 -3.650 1.00 92.50 512 ALA A N 1
ATOM 3850 C CA . ALA A 1 512 ? -11.848 -17.424 -4.217 1.00 92.50 512 ALA A CA 1
ATOM 3851 C C . ALA A 1 512 ? -11.394 -16.663 -5.463 1.00 92.50 512 ALA A C 1
ATOM 3853 O O . ALA A 1 512 ? -10.345 -16.018 -5.485 1.00 92.50 512 ALA A O 1
ATOM 3854 N N . ARG A 1 513 ? -12.203 -16.745 -6.518 1.00 92.50 513 ARG A N 1
ATOM 3855 C CA . ARG A 1 513 ? -11.997 -15.998 -7.754 1.00 92.50 513 ARG A CA 1
ATOM 3856 C C . ARG A 1 513 ? -13.322 -15.762 -8.469 1.00 92.50 513 ARG A C 1
ATOM 3858 O O . ARG A 1 513 ? -14.275 -16.518 -8.250 1.00 92.50 513 ARG A O 1
ATOM 3865 N N . PRO A 1 514 ? -13.391 -14.760 -9.350 1.00 89.25 514 PRO A N 1
ATOM 3866 C CA . PRO A 1 514 ? -14.582 -14.509 -10.145 1.00 89.25 514 PRO A CA 1
ATOM 3867 C C . PRO A 1 514 ? -14.848 -15.674 -11.108 1.00 89.25 514 PRO A C 1
ATOM 3869 O O . PRO A 1 514 ? -13.926 -16.341 -11.577 1.00 89.25 514 PRO A O 1
ATOM 3872 N N . SER A 1 515 ? -16.119 -15.921 -11.435 1.00 85.25 515 SER A N 1
ATOM 3873 C CA . SER A 1 515 ? -16.498 -16.979 -12.386 1.00 85.25 515 SER A CA 1
ATOM 3874 C C . SER A 1 515 ? -16.046 -16.698 -13.823 1.00 85.25 515 SER A C 1
ATOM 3876 O O . SER A 1 515 ? -15.924 -17.627 -14.619 1.00 85.25 515 SER A O 1
ATOM 3878 N N . ALA A 1 516 ? -15.792 -15.429 -14.143 1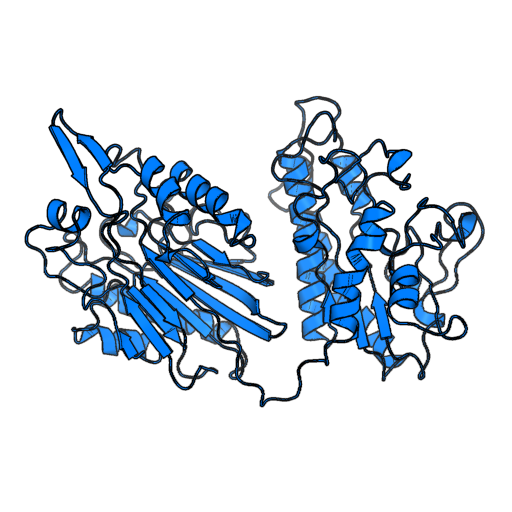.00 89.44 516 ALA A N 1
ATOM 3879 C CA . ALA A 1 516 ? -15.174 -14.977 -15.378 1.00 89.44 516 ALA A CA 1
ATOM 3880 C C . ALA A 1 516 ? -14.042 -14.010 -15.029 1.00 89.44 516 ALA A C 1
ATOM 3882 O O . ALA A 1 516 ? -14.243 -13.085 -14.243 1.00 89.44 516 ALA A O 1
ATOM 3883 N N . TRP A 1 517 ? -12.871 -14.239 -15.614 1.00 95.94 517 TRP A N 1
ATOM 3884 C CA . TRP A 1 517 ? -11.698 -13.393 -15.455 1.00 95.94 517 TRP A CA 1
ATOM 3885 C C . TRP A 1 517 ? -11.001 -13.262 -16.802 1.00 95.94 517 TRP A C 1
ATOM 3887 O O . TRP A 1 517 ? -10.690 -14.270 -17.451 1.00 95.94 517 TRP A O 1
ATOM 3897 N N . THR A 1 518 ? -10.798 -12.021 -17.224 1.00 97.94 518 THR A N 1
ATOM 3898 C CA . THR A 1 518 ? -10.257 -11.694 -18.540 1.00 97.94 518 THR A CA 1
ATOM 3899 C C . THR A 1 518 ? -8.932 -10.964 -18.392 1.00 97.94 518 THR A C 1
ATOM 3901 O O . THR A 1 518 ? -8.763 -10.169 -17.476 1.00 97.94 518 THR A O 1
ATOM 3904 N N . ASN A 1 519 ? -7.979 -11.237 -19.275 1.00 98.69 519 ASN A N 1
ATOM 3905 C CA . ASN A 1 519 ? -6.750 -10.477 -19.473 1.00 98.69 519 ASN A CA 1
ATOM 3906 C C . ASN A 1 519 ? -6.831 -9.835 -20.861 1.00 98.69 519 ASN A C 1
ATOM 3908 O O . ASN A 1 519 ? -6.775 -10.527 -21.879 1.00 98.69 519 ASN A O 1
ATOM 3912 N N . GLU A 1 520 ? -7.004 -8.518 -20.898 1.00 98.62 520 GLU A N 1
ATOM 3913 C CA . GLU A 1 520 ? -7.028 -7.732 -22.126 1.00 98.62 520 GLU A CA 1
ATOM 3914 C C . GLU A 1 520 ? -5.653 -7.107 -22.369 1.00 98.62 520 GLU A C 1
ATOM 3916 O O . GLU A 1 520 ? -5.215 -6.256 -21.595 1.00 98.62 520 GLU A O 1
ATOM 3921 N N . VAL A 1 521 ? -4.987 -7.489 -23.462 1.00 98.81 521 VAL A N 1
ATOM 3922 C CA . VAL A 1 521 ? -3.765 -6.806 -23.914 1.00 98.81 521 VAL A CA 1
ATOM 3923 C C . VAL A 1 521 ? -4.162 -5.522 -24.642 1.00 98.81 521 VAL A C 1
ATOM 3925 O O . VAL A 1 521 ? -4.754 -5.553 -25.730 1.00 98.81 521 VAL A O 1
ATOM 3928 N N . VAL A 1 522 ? -3.824 -4.377 -24.055 1.00 98.56 522 VAL A N 1
ATOM 3929 C CA . VAL A 1 522 ? -4.236 -3.060 -24.545 1.00 98.56 522 VAL A CA 1
ATOM 3930 C C . VAL A 1 522 ? -3.154 -2.473 -25.448 1.00 98.56 522 VAL A C 1
ATOM 3932 O O . VAL A 1 522 ? -2.205 -1.830 -25.003 1.00 98.56 522 VAL A O 1
ATOM 3935 N N . ARG A 1 523 ? -3.331 -2.637 -26.762 1.00 97.31 523 ARG A N 1
ATOM 3936 C CA . ARG A 1 523 ? -2.471 -2.021 -27.784 1.00 97.31 523 ARG A CA 1
ATOM 3937 C C . ARG A 1 523 ? -2.761 -0.521 -27.920 1.00 97.31 523 ARG A C 1
ATOM 3939 O O . ARG A 1 523 ? -3.500 -0.093 -28.809 1.00 97.31 523 ARG A O 1
ATOM 3946 N N . GLN A 1 524 ? -2.177 0.283 -27.034 1.00 94.06 524 GLN A N 1
ATOM 3947 C CA . GLN A 1 524 ? -2.277 1.744 -27.053 1.00 94.06 524 GLN A CA 1
ATOM 3948 C C . GLN A 1 524 ? -0.944 2.401 -27.443 1.00 94.06 524 GLN A C 1
ATOM 3950 O O . GLN A 1 524 ? 0.050 2.276 -26.737 1.00 94.06 524 GLN A O 1
ATOM 3955 N N . ARG A 1 525 ? -0.964 3.186 -28.527 1.00 94.69 525 ARG A N 1
ATOM 3956 C CA . ARG A 1 525 ? 0.161 4.032 -28.963 1.00 94.69 525 ARG A CA 1
ATOM 3957 C C . ARG A 1 525 ? 0.207 5.340 -28.164 1.00 94.69 525 ARG A C 1
ATOM 3959 O O . ARG A 1 525 ? -0.835 5.886 -27.793 1.00 94.69 525 ARG A O 1
ATOM 3966 N N . SER A 1 526 ? 1.404 5.876 -27.957 1.00 97.25 526 SER A N 1
ATOM 3967 C CA . SER A 1 526 ? 1.632 7.225 -27.436 1.00 97.25 526 SER A CA 1
ATOM 3968 C C . SER A 1 526 ? 1.673 8.267 -28.555 1.00 97.25 526 SER A C 1
ATOM 3970 O O . SER A 1 526 ? 1.785 7.946 -29.741 1.00 97.25 526 SER A O 1
ATOM 3972 N N . ALA A 1 527 ? 1.665 9.548 -28.174 1.00 97.81 527 ALA A N 1
ATOM 3973 C CA . ALA A 1 527 ? 2.183 10.581 -29.065 1.00 97.81 527 ALA A CA 1
ATOM 3974 C C . ALA A 1 527 ? 3.661 10.277 -29.407 1.00 97.81 527 ALA A C 1
ATOM 3976 O O . ALA A 1 527 ? 4.364 9.720 -28.555 1.00 97.81 527 ALA A O 1
ATOM 3977 N N . PRO A 1 528 ? 4.148 10.623 -30.614 1.00 98.50 528 PRO A N 1
ATOM 3978 C CA . PRO A 1 528 ? 5.542 10.403 -30.968 1.00 98.50 528 PRO A CA 1
ATOM 3979 C C . PRO A 1 528 ? 6.490 11.151 -30.029 1.00 98.50 528 PRO A C 1
ATOM 3981 O O . PRO A 1 528 ? 6.295 12.338 -29.760 1.00 98.50 528 PRO A O 1
ATOM 3984 N N . TRP A 1 529 ? 7.544 10.480 -29.584 1.00 98.50 529 TRP A N 1
ATOM 3985 C CA . TRP A 1 529 ? 8.613 11.065 -28.778 1.00 98.50 529 TRP A CA 1
ATOM 3986 C C . TRP A 1 529 ? 9.968 10.617 -29.312 1.00 98.50 529 TRP A C 1
ATOM 3988 O O . TRP A 1 529 ? 10.083 9.565 -29.940 1.00 98.50 529 TRP A O 1
ATOM 3998 N N . SER A 1 530 ? 10.995 11.440 -29.101 1.00 98.31 530 SER A N 1
ATOM 3999 C CA . SER A 1 530 ? 12.302 11.231 -29.721 1.00 98.31 530 SER A CA 1
ATOM 4000 C C . SER A 1 530 ? 13.442 11.294 -28.720 1.00 98.31 530 SER A C 1
ATOM 4002 O O . SER A 1 530 ? 13.419 12.068 -27.765 1.00 98.31 530 SER A O 1
ATOM 4004 N N . VAL A 1 531 ? 14.483 10.527 -29.010 1.00 97.81 531 VAL A N 1
ATOM 4005 C CA . VAL A 1 531 ? 15.762 10.502 -28.295 1.00 97.81 531 VAL A CA 1
ATOM 4006 C C . VAL A 1 531 ? 16.898 10.610 -29.299 1.00 97.81 531 VAL A C 1
ATOM 4008 O O . VAL A 1 531 ? 16.729 10.332 -30.486 1.00 97.81 531 VAL A O 1
ATOM 4011 N N . THR A 1 532 ? 18.074 11.022 -28.835 1.00 96.81 532 THR A N 1
ATOM 4012 C CA . THR A 1 532 ? 19.284 11.040 -29.662 1.00 96.81 532 THR A CA 1
ATOM 4013 C C . THR A 1 532 ? 20.289 10.057 -29.091 1.00 96.81 532 THR A C 1
ATOM 4015 O O . THR A 1 532 ? 20.647 10.157 -27.924 1.00 96.81 532 THR A O 1
ATOM 4018 N N . SER A 1 533 ? 20.769 9.128 -29.915 1.00 94.81 533 SER A N 1
ATOM 4019 C CA . SER A 1 533 ? 21.819 8.178 -29.540 1.00 94.81 533 SER A CA 1
ATOM 4020 C C . SER A 1 533 ? 22.863 8.117 -30.649 1.00 94.81 533 SER A C 1
ATOM 4022 O O . SER A 1 533 ? 22.522 7.982 -31.825 1.00 94.81 533 SER A O 1
ATOM 4024 N N . GLY A 1 534 ? 24.140 8.298 -30.301 1.00 91.25 534 GLY A N 1
ATOM 4025 C CA . GLY A 1 534 ? 25.235 8.305 -31.280 1.00 91.25 534 GLY A CA 1
ATOM 4026 C C . GLY A 1 534 ? 25.086 9.355 -32.393 1.00 91.25 534 GLY A C 1
ATOM 4027 O O . GLY A 1 534 ? 25.526 9.123 -33.513 1.00 91.25 534 GLY A O 1
ATOM 4028 N N . GLY A 1 535 ? 24.420 10.484 -32.119 1.00 93.19 535 GLY A N 1
ATOM 4029 C CA . GLY A 1 535 ? 24.165 11.543 -33.106 1.00 93.19 535 GLY A CA 1
ATOM 4030 C C . GLY A 1 535 ? 23.010 11.272 -34.081 1.00 93.19 535 GLY A C 1
ATOM 4031 O O . GLY A 1 535 ? 22.724 12.125 -34.919 1.00 93.19 535 GLY A O 1
ATOM 4032 N N . LYS A 1 536 ? 22.320 10.130 -33.969 1.00 96.62 536 LYS A N 1
ATOM 4033 C CA . LYS A 1 536 ? 21.098 9.816 -34.722 1.00 96.62 536 LYS A CA 1
ATOM 4034 C C . LYS A 1 536 ? 19.867 10.035 -33.839 1.00 96.62 536 LYS A C 1
ATOM 4036 O O . LYS A 1 536 ? 19.873 9.670 -32.664 1.00 96.62 536 LYS A O 1
ATOM 4041 N N . VAL A 1 537 ? 18.823 10.629 -34.415 1.00 97.62 537 VAL A N 1
ATOM 4042 C CA . VAL A 1 537 ? 17.512 10.778 -33.768 1.00 97.62 537 VAL A CA 1
ATOM 4043 C C . VAL A 1 537 ? 16.688 9.521 -34.027 1.00 97.62 537 VAL A C 1
ATOM 4045 O O . VAL A 1 537 ? 16.574 9.083 -35.172 1.00 97.62 537 VAL A O 1
ATOM 4048 N N . TYR A 1 538 ? 16.117 8.968 -32.964 1.00 98.12 538 TYR A N 1
ATOM 4049 C CA . TYR A 1 538 ? 15.172 7.856 -32.997 1.00 98.12 538 TYR A CA 1
ATOM 4050 C C . TYR A 1 538 ? 13.831 8.366 -32.483 1.00 98.12 538 TYR A C 1
ATOM 4052 O O . TYR A 1 538 ? 13.806 9.120 -31.509 1.00 98.12 538 TYR A O 1
ATOM 4060 N N . THR A 1 539 ? 12.740 7.981 -33.140 1.00 98.38 539 THR A N 1
ATOM 4061 C CA . THR A 1 539 ? 11.378 8.387 -32.779 1.00 98.38 539 THR A CA 1
ATOM 4062 C C . THR A 1 539 ? 10.537 7.146 -32.539 1.00 98.38 539 THR A C 1
ATOM 4064 O O . THR A 1 539 ? 10.478 6.271 -33.399 1.00 98.38 539 THR A O 1
ATOM 4067 N N . TYR A 1 540 ? 9.866 7.110 -31.395 1.00 98.69 540 TYR A N 1
ATOM 4068 C CA . TYR A 1 540 ? 9.028 6.006 -30.945 1.00 98.69 540 TYR A CA 1
ATOM 4069 C C . TYR A 1 540 ? 7.593 6.488 -30.718 1.00 98.69 540 TYR A C 1
ATOM 4071 O O . TYR A 1 540 ? 7.338 7.680 -30.541 1.00 98.69 540 TYR A O 1
ATOM 4079 N N . THR A 1 541 ? 6.650 5.551 -30.729 1.00 98.56 541 THR A N 1
ATOM 4080 C CA . THR A 1 541 ? 5.204 5.776 -30.556 1.00 98.56 541 THR A CA 1
ATOM 4081 C C . THR A 1 541 ? 4.594 4.868 -29.492 1.00 98.56 541 THR A C 1
ATOM 4083 O O . THR A 1 541 ? 3.385 4.649 -29.489 1.00 98.56 541 THR A O 1
ATOM 4086 N N . ASP A 1 542 ? 5.421 4.304 -28.620 1.00 98.75 542 ASP A N 1
ATOM 4087 C CA . ASP A 1 542 ? 5.014 3.411 -27.538 1.00 98.75 542 ASP A CA 1
ATOM 4088 C C . ASP A 1 542 ? 5.731 3.847 -26.249 1.00 98.75 542 ASP A C 1
ATOM 4090 O O . ASP A 1 542 ? 6.798 4.465 -26.304 1.00 98.75 542 ASP A O 1
ATOM 4094 N N . LEU A 1 543 ? 5.122 3.604 -25.084 1.00 98.62 543 LEU A N 1
ATOM 4095 C CA . LEU A 1 543 ? 5.660 4.024 -23.775 1.00 98.62 543 LEU A CA 1
ATOM 4096 C C . LEU A 1 543 ? 6.527 2.951 -23.097 1.00 98.62 543 LEU A C 1
ATOM 4098 O O . LEU A 1 543 ? 7.129 3.212 -22.054 1.00 98.62 543 LEU A O 1
ATOM 4102 N N . SER A 1 544 ? 6.562 1.757 -23.666 1.00 98.75 544 SER A N 1
ATOM 4103 C CA . SER A 1 544 ? 7.377 0.609 -23.280 1.00 98.75 544 SER A CA 1
ATOM 4104 C C . SER A 1 544 ? 7.460 -0.324 -24.490 1.00 98.75 544 SER A C 1
ATOM 4106 O O . SER A 1 544 ? 6.707 -0.142 -25.450 1.00 98.75 544 SER A O 1
ATOM 4108 N N . ASP A 1 545 ? 8.378 -1.282 -24.477 1.00 98.44 545 ASP A N 1
ATOM 4109 C CA . ASP A 1 545 ? 8.412 -2.384 -25.442 1.00 98.44 545 ASP A CA 1
ATOM 4110 C C . ASP A 1 545 ? 7.364 -3.469 -25.165 1.00 98.44 545 ASP A C 1
ATOM 4112 O O . ASP A 1 545 ? 7.056 -4.256 -26.058 1.00 98.44 545 ASP A O 1
ATOM 4116 N N . HIS A 1 546 ? 6.737 -3.441 -23.992 1.00 98.81 546 HIS A N 1
ATOM 4117 C CA . HIS A 1 546 ? 5.542 -4.223 -23.691 1.00 98.81 546 HIS A CA 1
ATOM 4118 C C . HIS A 1 546 ? 4.264 -3.392 -23.858 1.00 98.81 546 HIS A C 1
ATOM 4120 O O . HIS A 1 546 ? 4.248 -2.171 -23.680 1.00 98.81 546 HIS A O 1
ATOM 4126 N N . TYR A 1 547 ? 3.162 -4.066 -24.170 1.00 98.88 547 TYR A N 1
ATOM 4127 C CA . TYR A 1 547 ? 1.810 -3.548 -24.04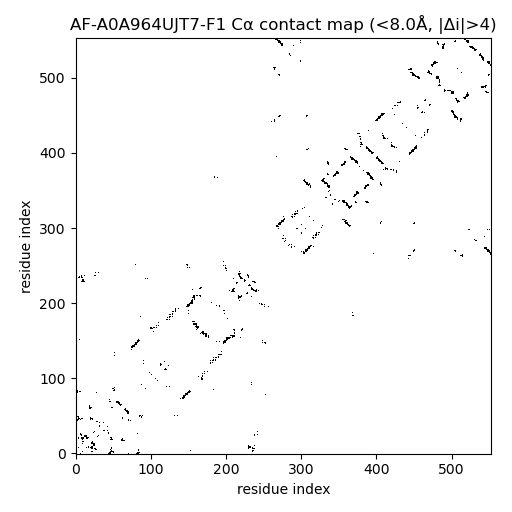0 1.00 98.88 547 TYR A CA 1
ATOM 4128 C C . TYR A 1 547 ? 1.238 -3.882 -22.655 1.00 98.88 547 TYR A C 1
ATOM 4130 O O . TYR A 1 547 ? 1.462 -4.975 -22.140 1.00 98.88 547 TYR A O 1
ATOM 4138 N N . PRO A 1 548 ? 0.462 -2.967 -22.052 1.00 98.75 548 PRO A N 1
ATOM 4139 C CA . PRO A 1 548 ? -0.190 -3.206 -20.770 1.00 98.75 548 PRO A CA 1
ATOM 4140 C C . PRO A 1 548 ? -1.267 -4.287 -20.864 1.00 98.75 548 PRO A C 1
ATOM 4142 O O . PRO A 1 548 ? -2.023 -4.339 -21.838 1.00 98.75 548 PRO A O 1
ATOM 4145 N N . VAL A 1 549 ? -1.390 -5.086 -19.803 1.00 98.94 549 VAL A N 1
ATOM 4146 C CA . VAL A 1 549 ? -2.470 -6.066 -19.641 1.00 98.94 549 VAL A CA 1
ATOM 4147 C C . VAL A 1 549 ? -3.389 -5.631 -18.512 1.00 98.94 549 VAL A C 1
ATOM 4149 O O . VAL A 1 549 ? -2.965 -5.449 -17.371 1.00 98.94 549 VAL A O 1
ATOM 4152 N N . VAL A 1 550 ? -4.666 -5.459 -18.842 1.00 98.75 550 VAL A N 1
ATOM 4153 C CA . VAL A 1 550 ? -5.717 -5.074 -17.900 1.00 98.75 550 VAL A CA 1
ATOM 4154 C C . VAL A 1 550 ? -6.605 -6.277 -17.637 1.00 98.75 550 VAL A C 1
ATOM 4156 O O . VAL A 1 550 ? -7.100 -6.908 -18.569 1.00 98.75 550 VAL A O 1
ATOM 4159 N N . ALA A 1 551 ? -6.831 -6.577 -16.365 1.00 98.25 551 ALA A N 1
ATOM 4160 C CA . ALA A 1 551 ? -7.621 -7.710 -15.936 1.00 98.25 551 ALA A CA 1
ATOM 4161 C C . ALA A 1 551 ? -8.795 -7.326 -15.042 1.00 98.25 551 ALA A C 1
ATOM 4163 O O . ALA A 1 551 ? -8.737 -6.375 -14.258 1.00 98.25 551 ALA A O 1
ATOM 4164 N N . GLY A 1 552 ? -9.878 -8.077 -15.198 1.00 93.12 552 GLY A N 1
ATOM 4165 C CA . GLY A 1 552 ? -11.146 -7.856 -14.521 1.00 93.12 552 GLY A CA 1
ATOM 4166 C C . GLY A 1 552 ? -12.211 -8.846 -14.986 1.00 93.12 552 GLY A C 1
ATOM 4167 O O . GLY A 1 552 ? -11.950 -9.716 -15.825 1.00 93.12 552 GLY A O 1
ATOM 4168 N N . ARG A 1 553 ? -13.411 -8.702 -14.421 1.00 80.25 553 ARG A N 1
ATOM 4169 C CA . ARG A 1 553 ? -14.597 -9.483 -14.789 1.00 80.25 553 ARG A CA 1
ATOM 4170 C C . ARG A 1 553 ? -15.214 -9.027 -16.107 1.00 80.25 553 ARG A C 1
ATOM 4172 O O . ARG A 1 553 ? -15.288 -7.795 -16.317 1.00 80.25 553 ARG A O 1
#

Nearest PDB structures (foldseek):
  3i48-assembly2_B  TM=9.945E-01  e=1.693E-44  Staphylococcus aureus subsp. aureus RN4220
  2ddr-assembly3_C  TM=9.778E-01  e=1.073E-42  Bacillus cereus
  3i5v-assembly2_B  TM=9.815E-01  e=2.645E-42  Staphylococcus aureus subsp. aureus RN4220
  2ddt-assembly1_A  TM=9.573E-01  e=6.032E-41  Bacillus cereus
  3k55-assembly1_A  TM=9.660E-01  e=9.104E-37  Staphylococcus aureus subsp. aureus RN4220

Solvent-accessible surface area (backbone atoms only — not comparable to full-atom values): 28528 Å² total; per-residue (Å²): 66,28,11,33,85,40,7,18,37,63,18,72,58,58,72,36,58,45,29,25,24,15,23,60,57,12,29,65,50,51,35,35,59,76,69,68,53,56,72,93,76,59,77,87,54,30,20,38,80,34,35,74,67,32,34,82,31,68,36,77,23,79,73,41,70,66,41,72,28,41,55,74,78,55,34,73,80,36,53,68,43,55,38,25,73,47,52,56,66,68,35,47,69,59,50,57,57,64,30,54,36,89,55,101,68,76,89,53,40,48,58,67,44,29,56,94,83,45,51,52,63,61,54,49,40,62,72,49,29,66,53,49,36,52,51,52,52,57,45,40,75,42,14,73,60,35,48,44,36,42,41,43,64,55,35,57,47,50,84,55,38,44,61,75,79,32,34,23,48,30,69,30,27,39,47,51,39,51,51,52,52,49,47,37,41,39,48,36,55,26,21,52,78,63,77,32,42,56,36,77,36,32,68,84,26,62,87,18,12,27,70,39,58,78,94,54,28,20,24,24,23,79,74,41,47,80,91,43,36,15,64,36,56,70,30,49,17,39,59,30,22,54,65,46,25,63,60,51,50,50,63,71,68,53,75,72,86,71,75,95,79,70,83,72,80,82,66,32,35,33,26,32,50,45,63,24,57,42,50,91,85,46,70,58,71,49,39,65,60,32,27,57,47,50,60,69,35,73,89,59,53,92,49,38,31,39,27,37,21,40,41,41,17,64,70,32,34,51,45,26,52,59,66,30,31,88,72,25,69,33,62,58,60,52,33,48,67,62,74,72,92,44,81,42,76,42,73,58,68,48,97,80,51,86,35,36,27,10,28,33,42,32,17,59,39,55,66,70,43,42,34,34,34,17,47,84,67,62,56,43,76,53,58,49,30,29,32,30,38,39,41,34,35,27,44,51,96,86,40,63,35,33,42,33,29,32,39,50,48,57,89,44,90,76,32,60,93,69,43,36,63,54,38,35,44,50,48,30,35,54,51,33,54,52,53,59,75,62,72,68,58,50,78,35,35,38,36,44,30,21,42,51,59,41,36,67,89,44,79,63,33,66,50,44,29,63,38,35,48,39,35,88,62,48,77,43,76,47,90,40,24,32,26,21,83,77,32,50,47,22,27,70,77,34,70,83,53,79,65,32,29,26,59,47,60,33,38,36,57,82,30,35,70,71,98,53,47,35,33,31,22,48,87,68,73,47,77,76,46,72,35,63,55,96,90,42,81,47,77,33,37,44,67,26,40,39,41,38,29,43,24,37,115

Foldseek 3Di:
DEACLQQQQQQPPAPCNFFFSGHCLFLLNLLCVVVVPDPVLDDDQYGYLDALVLLCQWAAGPHHDIGHRVVVSFAQPAAEDEYEHDCNQLVLVVLLVCQFAQDQDDDGSQCVCCPPNDRVSLVSLVVCLCSLLVSLVSNCVHHVNYAYEYEADAQAADQQGDPPLQRGGRVSSVVSRVSSVSNLLSNCVSCVVNVHHYQDNHVVCVQQHCNDPLVRHQFHGQCGDPSQSHGDHRHGGSVVSNVSNVRVSCVRPPPRDDDPDPAAFWFKEKEEAQLLAACVVVVWPCLQVLLQVVCVDPVNPDGFKYKYAQCWHPVSSVSNVVSNCVQFVEKAPQALCDPPRAPEEEEPRDPPQPIEQRIMMTGNFDWSHKYWYFHNDADDPCVSYSFGKMWTWTCRVNATAIEIHGAAYAPDPRDDVPVRLVRLLRRLLVQQVVVVVVVDPQAHWYKYWYQSNDFPVDPSVVSSCVSNQWDDAAEEADNAQQCLPPFQVNVVVPVPDHGGHGTDITIRNSHRDDPHKYKYFDPDWADWDWTADPNDIDIGGHSHSGTMIIMTD

Sequence (553 aa):
MGDSFSAGPLVLPQSELLTCARSSVNYPALLAERLNVDTARFRDVTCSSARTEDFANSQPGNVSGTAAPQYDALSKDTTLVTVGIGGNDIGLVGLVQACTNFLSSGASCKDRFTEGGVDQYAKKIDSFASTYGTVIEKIRERAPRARILMVGYPTGFKPGGCHPFVPILGEDADYVQANMDRLNRRMAEQADSHGATYVDLRTPSIGHDACRPASTKWIEGLFPSVVNNGFAPFHPNAEGMSQAVPTVAEAAVTTAPTAPGADPPNPKVLTYNSFLLSKALYPNWGQDHRAKEIPAASFYQGNDVVVVQEAFDNSASEALKSNSAAQYPYQTPVMGRSTSGWDATSGAYSSLTPEDGGVTMLSKWPVLRQEQYVYKEACGADSQANKGFVYAVLSVNGAKVHVVGTHAQATDPSCATGEPARIRSTQFKEMDAFLDGKDIPADEQVIVAGDFNVDSHSDEYAKVLADGGLADATRTGHPYSFDTQDNSIASERYPTDPRENLDHVLHRADHARPSAWTNEVVRQRSAPWSVTSGGKVYTYTDLSDHYPVVAGR

Radius of gyration: 25.65 Å; Cα contacts (8 Å, |Δi|>4): 1285; chains: 1; bounding box: 56×56×75 Å

Secondary structure (DSSP, 8-state):
-BSHHHH-TT-SSEEETTTT-EESSSHHHHHHHHTT--TTT------TT--GGGGTSPEEPSSSSEEPPGGGG--TT--EEEEB--HHHHTHHHHHHHTB-SSSSS--HHHHHHGGG--HHHHHHHHHTHHHHHHHHHHHHH-TT-EEEEEPPPP---TT--TTTS-B-HHHHHHHHHHHHHHHHHHHHHHHHTT-EEE--TTTTTT-STTS-TTT-SB--SS--GGGT--STTSB-HHHHHHHHHHHHHHHHS----SS-SPPP---EEEEE-----TTT-TTS-HHHHHHHGGGSGGGTT-SEEEEE---SHHHHHHHHHHHTTT--EEPPPTTS-STT-SEEEES--TT-SB----EEEESS-EEEEEEEE-S---GGGGGBT-EEEEEEEEETTEEEEEEEEE-----TTSPTTHHHHHHHHHHHHHHHHHHTTT--TTSEEEEEEE-S--TTSHHHHHHHHHTTEEP-EEEE-S-SB-TTTSHHHHHH-TTSPPB--EEEEEETTSB--SS-EEEE---PPPPEEEEETTEEEEES-SSSSPPEEEE-

Organism: NCBI:txid1775135

Mean predicted aligned error: 11.73 Å